Protein AF-A0A4Q1RHS0-F1 (afdb_monomer_lite)

pLDDT: mean 87.27, std 11.68, range [27.73, 97.75]

Radius of gyration: 32.07 Å; chains: 1; bounding box: 91×58×86 Å

Sequence (670 aa):
MTNSEYPENREWKQKAFGMPKLPSGDMGQDKVLYYILKMVKDGKSANIMLNIEGSNSTATLGRMCEWIRPIGLVNKEKQVWTLTELGEMVLERQDSCFSTAVFCSTIVFMGEILFYLQKPKNSQELLKIAEEYHLNWKTNSEIHNRIKWFRDVDMVRFEEYKLEYSLTQKGQEFLQQIEVTMPSETEEEPDETLLETQLPMSEWASALKPAPTEKKRMAIGYMPGKTADACITISAYLQLMNQAISIEEIREYSKINYQIAVSSSNMFLSFLEKIGFVDRISKNMYVTSELGNTWIEKQSPVDLIACLEARYLFVYELLAELRKEPKNAKTLSIIAKVSYGFDRESIDETRKRLILLSAAKLIYSVTNDKYGLTARGEKLLDTFGIVAKESVKSSEIKKEENAGDCYDDSCESLITELRLSSKDSYNPNRFEKAIKAAFDFIGYDATWLGGSGKTDVLIKARTAPKLSYAVAVDAKSTQSGNVTEDQIDFDTLKDHRKLHHADYSAIVGCSFRGERLLNRCKEHKVALIDVDTLEQLIRNQVGIPLTGEDYKKIFEQTGIVDISVLDEARNRTERYGLLVDAIVGCLVNESKDEVTEGILTSREIYRTVRDDERFSINPNLDEIEDILKFLASPLIGCVGKNKDGYYAIGSLNEVAKKFQFYAKSCKRTS

Foldseek 3Di:
DADPPADAADQQLLADAAQQPQFDAPLASLVSLLVLLVCLVVQHQQQQQDDGHRGPDRHGSVRSCVSCVQLPQWDADPNRIHGDPLVVVCNVVSDLLRVLSSNRRHYPCQLVLLVVQQPWDALVVSQVQVVLLVSPDPDSPRVCSSVRSCVRSQQWDADVVVNIIHGDPNVVVSSVNHDDDDSVSSDWPPLPCPPPPDQPEDPVLLVQAADPLVQAAAALFAAFDDLLCRLVSLLVLQVVQQDK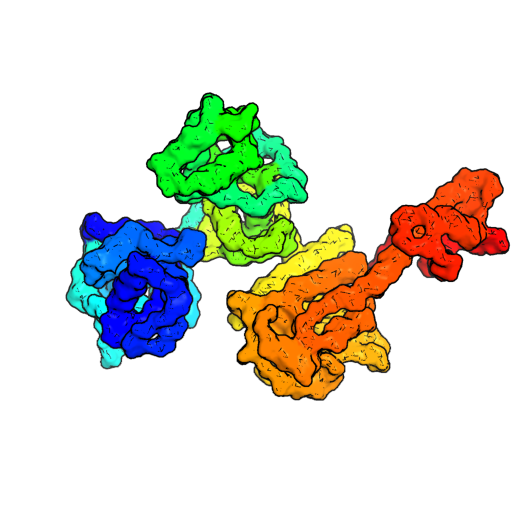DFLVVQQVVCCVPRVDDSVRSVRVVVSCVQLPQWDDPDPTIIHGDPVVVVCSVPSALVSVLSSNRRHHWDQLLVLQVLAVDWDFLQLSQLCCCLPIPDVDRDSPRSVSSVSSCVSNSQWIPPHSGIIHGHPSVVNVCVSVVPHHQDADDDDDDDDDDDPPSVLVSPLSNLLSQCQVQLQPQVCVLSNLVSVQVLLVLLPWNKDQDDDDLEQGIKTWFPDDPVLIFIEREHEHRHNVLEDEPVNDDLVSQLVNCVVVVGPFYEYEHQYYDDPVNQVVQVVSLYEYAHSVNSSVSSVVCVPQRDGPNLCVQQRNDTGYGDPCSSVVVRVVSVVLVVLLVLLLVVLVVLCPPPPCVSFDALVRSLVRQQPPPVDPHGDDSVSSVVSLCVCCDPLNNQWDADPRHIHGPDHPVSSVVSVVVVVVVVVVVD

Secondary structure (DSSP, 8-state):
---TTSPPPPPGGGSBSSPP-----TT-HHHHHHHHHHHHHTT--TTPBP--TT-----BHHHHHHHHTTTTSEEEETTEEEE-HHHHHHHHH--HHHHHHHHHHHBTTSHHHHHHTTS-B-HHHHHHHHHHTT---SSTHHHHHHHHHHHHTTSEEEETTTTEEEE-HHHHHHHTTS----GGGGS----TTTT--S----HHHHTPPPPPGGGSBS-----SS-GGGHHHHHHHHHHHTTS-EEHHHHHHHHHHHH---HHHHHHHHHHHHHHTSEEE-SSSEEEE-HHHHHHHHH--HHHHHHHHHTTBSSSHHHHHHHHHS-EEHHHHHHHHHHHS--SS--HHHHHHHHHHHHHTTSEEESSSSEEEE-HHHHHHHHHHT--PPP---S------S-TTHHHHHHHHHHHHHHHHHHT-TT-HHHHHHHHHHHHHHHT-EEEE--STTS-SEEEE-SS-TTT--EEEEEEE--TTS-B-GGG--HHHHHHHHHHTT-SEEEEEES-B--HHHHHHHHHHTEEEEEHHHHHHHHHHHHHS---HHHHHHHHT--EEPPGGGGHHHHHHHHHHHHHHHHHHHHHHHHTT-TTTTT-B-HHHHHHHHTT-TT-SSPPPHHHHHHHHHHHTSTTT--EEE-SS-EEESS-HHHHHHHHHHHHHHHGGG-

Structure (mmCIF, N/CA/C/O backbone):
data_AF-A0A4Q1RHS0-F1
#
_entry.id   AF-A0A4Q1RHS0-F1
#
loop_
_atom_site.group_PDB
_atom_site.id
_atom_site.type_symbol
_atom_site.label_atom_id
_atom_site.label_alt_id
_atom_site.label_comp_id
_atom_site.label_asym_id
_atom_site.label_entity_id
_atom_site.label_seq_id
_atom_site.pdbx_PDB_ins_code
_atom_site.Cartn_x
_atom_site.Cartn_y
_atom_site.Cartn_z
_atom_site.occupancy
_atom_site.B_iso_or_equiv
_atom_site.auth_seq_id
_atom_site.auth_comp_id
_atom_site.auth_asym_id
_atom_site.auth_atom_id
_atom_site.pdbx_PDB_model_num
ATOM 1 N N . MET A 1 1 ? 41.743 -3.187 -18.478 1.00 43.88 1 MET A N 1
ATOM 2 C CA . MET A 1 1 ? 41.941 -1.839 -17.901 1.00 43.88 1 MET A CA 1
ATOM 3 C C . MET A 1 1 ? 40.691 -1.066 -18.251 1.00 43.88 1 MET A C 1
ATOM 5 O O . MET A 1 1 ? 40.375 -1.003 -19.432 1.00 43.88 1 MET A O 1
ATOM 9 N N . THR A 1 2 ? 39.945 -0.579 -17.262 1.00 57.84 2 THR A N 1
ATOM 10 C CA . THR A 1 2 ? 38.754 0.237 -17.519 1.00 57.84 2 THR A CA 1
ATOM 11 C C . THR A 1 2 ? 39.177 1.565 -18.138 1.00 57.84 2 THR A C 1
ATOM 13 O O . THR A 1 2 ? 40.181 2.157 -17.737 1.00 57.84 2 THR A O 1
ATOM 16 N N . ASN A 1 3 ? 38.459 2.004 -19.170 1.00 71.88 3 ASN A N 1
ATOM 17 C CA . ASN A 1 3 ? 38.729 3.294 -19.792 1.00 71.88 3 ASN A CA 1
ATOM 18 C C . ASN A 1 3 ? 38.312 4.401 -18.808 1.00 71.88 3 ASN A C 1
ATOM 20 O O . ASN A 1 3 ? 37.148 4.461 -18.420 1.00 71.88 3 ASN A O 1
ATOM 24 N N . SER A 1 4 ? 39.244 5.271 -18.402 1.00 67.19 4 SER A N 1
ATOM 25 C CA . SER A 1 4 ? 38.992 6.347 -17.426 1.00 67.19 4 SER A CA 1
ATOM 26 C C . SER A 1 4 ? 37.954 7.374 -17.891 1.00 67.19 4 SER A C 1
ATOM 28 O O . SER A 1 4 ? 37.527 8.212 -17.105 1.00 67.19 4 SER A O 1
ATOM 30 N N . GLU A 1 5 ? 37.565 7.338 -19.167 1.00 80.06 5 GLU A N 1
ATOM 31 C CA . GLU A 1 5 ? 36.511 8.182 -19.726 1.00 80.06 5 GLU A CA 1
ATOM 32 C C . GLU A 1 5 ? 35.102 7.576 -19.630 1.00 80.06 5 GLU A C 1
ATOM 34 O O . GLU A 1 5 ? 34.133 8.260 -19.967 1.00 80.06 5 GLU A O 1
ATOM 39 N N . TYR A 1 6 ? 34.961 6.311 -19.221 1.00 89.69 6 TYR A N 1
ATOM 40 C CA . TYR A 1 6 ? 33.664 5.652 -19.052 1.00 89.69 6 TYR A CA 1
ATOM 41 C C . TYR A 1 6 ? 33.104 5.857 -17.640 1.00 89.69 6 TYR A C 1
ATOM 43 O O . TYR A 1 6 ? 33.869 6.001 -16.687 1.00 89.69 6 TYR A O 1
ATOM 51 N N . PRO A 1 7 ? 31.767 5.891 -17.489 1.00 86.25 7 PRO A N 1
ATOM 52 C CA . PRO A 1 7 ? 31.147 6.036 -16.179 1.00 86.25 7 PRO A CA 1
ATOM 53 C C . PRO A 1 7 ? 31.511 4.861 -15.270 1.00 86.25 7 PRO A C 1
ATOM 55 O O . PRO A 1 7 ? 31.536 3.711 -15.714 1.00 86.25 7 PRO A O 1
ATOM 58 N N . GLU A 1 8 ? 31.723 5.158 -13.989 1.00 84.94 8 GLU A N 1
ATOM 59 C CA . GLU A 1 8 ? 31.938 4.145 -12.958 1.00 84.94 8 GLU A CA 1
ATOM 60 C C . GLU A 1 8 ? 30.764 3.157 -12.930 1.00 84.94 8 GLU A C 1
ATOM 62 O O . GLU A 1 8 ? 29.591 3.537 -13.048 1.00 84.94 8 GLU A O 1
ATOM 67 N N . ASN A 1 9 ? 31.090 1.871 -12.821 1.00 83.50 9 ASN A N 1
ATOM 68 C CA . ASN A 1 9 ? 30.101 0.811 -12.792 1.00 83.50 9 ASN A CA 1
ATOM 69 C C . ASN A 1 9 ? 29.312 0.893 -11.484 1.00 83.50 9 ASN A C 1
ATOM 71 O O . ASN A 1 9 ? 29.892 0.862 -10.401 1.00 83.50 9 ASN A O 1
ATOM 75 N N . ARG A 1 10 ? 27.983 1.014 -11.558 1.00 83.88 10 ARG A N 1
ATOM 76 C CA . ARG A 1 10 ? 27.173 1.003 -10.336 1.00 83.88 10 ARG A CA 1
ATOM 77 C C . ARG A 1 10 ? 27.204 -0.390 -9.725 1.00 83.88 10 ARG A C 1
ATOM 79 O O . ARG A 1 10 ? 27.178 -1.385 -10.450 1.00 83.88 10 ARG A O 1
ATOM 86 N N . GLU A 1 11 ? 27.140 -0.448 -8.398 1.00 79.38 11 GLU A N 1
ATOM 87 C CA . GLU A 1 11 ? 26.884 -1.699 -7.685 1.00 79.38 11 GLU A CA 1
ATOM 88 C C . GLU A 1 11 ? 25.673 -2.416 -8.292 1.00 79.38 11 GLU A C 1
ATOM 90 O O . GLU A 1 11 ? 24.664 -1.778 -8.612 1.00 79.38 11 GLU A O 1
ATOM 95 N N . TRP A 1 12 ? 25.752 -3.744 -8.419 1.00 81.81 12 TRP A N 1
ATOM 96 C CA . TRP A 1 12 ? 24.727 -4.558 -9.081 1.00 81.81 12 TRP A CA 1
ATOM 97 C C . TRP A 1 12 ? 23.303 -4.246 -8.590 1.00 81.81 12 TRP A C 1
ATOM 99 O O . TRP A 1 12 ? 22.389 -4.054 -9.391 1.00 81.81 12 TRP A O 1
ATOM 109 N N . LYS A 1 13 ? 23.139 -4.071 -7.272 1.00 73.44 13 LYS A N 1
ATOM 110 C CA . LYS A 1 13 ? 21.866 -3.751 -6.598 1.00 73.44 13 LYS A CA 1
ATOM 111 C C . LYS A 1 13 ? 21.309 -2.357 -6.933 1.00 73.44 13 LYS A C 1
ATOM 113 O O . LYS A 1 13 ? 20.116 -2.113 -6.770 1.00 73.44 13 LYS A O 1
ATOM 118 N N . GLN A 1 14 ? 22.155 -1.431 -7.386 1.00 75.25 14 GLN A N 1
ATOM 119 C CA . GLN A 1 14 ? 21.783 -0.060 -7.757 1.00 75.25 14 GLN A CA 1
ATOM 120 C C . GLN A 1 14 ? 21.484 0.090 -9.259 1.00 75.25 14 GLN A C 1
ATOM 122 O O . GLN A 1 14 ? 21.037 1.156 -9.703 1.00 75.25 14 GLN A O 1
ATOM 127 N N . LYS A 1 15 ? 21.734 -0.954 -10.060 1.00 84.00 15 LYS A N 1
ATOM 128 C CA . LYS A 1 15 ? 21.453 -0.956 -11.497 1.00 84.00 15 LYS A CA 1
ATOM 129 C C . LYS A 1 15 ? 19.954 -1.101 -11.780 1.00 84.00 15 LYS A C 1
ATOM 131 O O . LYS A 1 15 ? 19.192 -1.739 -11.057 1.00 84.00 15 LYS A O 1
ATOM 136 N N . ALA A 1 16 ? 19.516 -0.499 -12.877 1.00 84.19 16 ALA A N 1
ATOM 137 C CA . ALA A 1 16 ? 18.171 -0.624 -13.403 1.00 84.19 16 ALA A CA 1
ATOM 138 C C . ALA A 1 16 ? 17.936 -2.027 -13.983 1.00 84.19 16 ALA A C 1
ATOM 140 O O . ALA A 1 16 ? 18.772 -2.583 -14.692 1.00 84.19 16 ALA A O 1
ATOM 141 N N . PHE A 1 17 ? 16.755 -2.584 -13.719 1.00 81.38 17 PHE A N 1
ATOM 142 C CA . PHE A 1 17 ? 16.398 -3.930 -14.170 1.00 81.38 17 PHE A CA 1
ATOM 143 C C . PHE A 1 17 ? 15.978 -3.987 -15.646 1.00 81.38 17 PHE A C 1
ATOM 145 O O . PHE A 1 17 ? 16.277 -4.940 -16.363 1.00 81.38 17 PHE A O 1
ATOM 152 N N . GLY A 1 18 ? 15.239 -2.971 -16.097 1.00 81.56 18 GLY A N 1
ATOM 153 C CA . GLY A 1 18 ? 14.642 -2.932 -17.428 1.00 81.56 18 GLY A CA 1
ATOM 154 C C . GLY A 1 18 ? 15.465 -2.105 -18.405 1.00 81.56 18 GLY A C 1
ATOM 155 O O . GLY A 1 18 ? 15.843 -0.974 -18.098 1.00 81.56 18 GLY A O 1
ATOM 156 N N . MET A 1 19 ? 15.665 -2.646 -19.604 1.00 87.38 19 MET A N 1
ATOM 157 C CA . MET A 1 19 ? 16.202 -1.890 -20.732 1.00 87.38 19 MET A CA 1
ATOM 158 C C . MET A 1 19 ? 15.196 -0.800 -21.158 1.00 87.38 19 MET A C 1
ATOM 160 O O . MET A 1 19 ? 13.999 -1.099 -21.278 1.00 87.38 19 MET A O 1
ATOM 164 N N . PRO A 1 20 ? 15.628 0.449 -21.417 1.00 88.69 20 PRO A N 1
ATOM 165 C CA . PRO A 1 20 ? 14.753 1.471 -21.976 1.00 88.69 20 PRO A CA 1
ATOM 166 C C . PRO A 1 20 ? 14.092 0.975 -23.266 1.00 88.69 20 PRO A C 1
ATOM 168 O O . PRO A 1 20 ? 14.758 0.451 -24.159 1.00 88.69 20 PRO A O 1
ATOM 171 N N . LYS A 1 21 ? 12.770 1.151 -23.386 1.00 86.44 21 LYS A N 1
ATOM 172 C CA . LYS A 1 21 ? 11.991 0.700 -24.554 1.00 86.44 21 LYS A CA 1
ATOM 173 C C . LYS A 1 21 ? 12.140 1.657 -25.736 1.00 86.44 21 LYS A C 1
ATOM 175 O O . LYS A 1 21 ? 11.151 2.139 -26.282 1.00 86.44 21 LYS A O 1
ATOM 180 N N . LEU A 1 22 ? 13.381 1.956 -26.109 1.00 86.50 22 LEU A N 1
ATOM 181 C CA . LEU A 1 22 ? 13.672 2.844 -27.221 1.00 86.50 22 LEU A CA 1
ATOM 182 C C . LEU A 1 22 ? 13.099 2.230 -28.503 1.00 86.50 22 LEU A C 1
ATOM 184 O O . LEU A 1 22 ? 13.442 1.090 -28.841 1.00 86.50 22 LEU A O 1
ATOM 188 N N . PRO A 1 23 ? 12.201 2.937 -29.203 1.00 82.56 23 PRO A N 1
ATOM 189 C CA . PRO A 1 23 ? 11.690 2.453 -30.468 1.00 82.56 23 PRO A CA 1
ATOM 190 C C . PRO A 1 23 ? 12.843 2.322 -31.451 1.00 82.56 23 PRO A C 1
ATOM 192 O O . PRO A 1 23 ? 13.687 3.208 -31.568 1.00 82.56 23 PRO A O 1
ATOM 195 N N . SER A 1 24 ? 12.862 1.211 -32.167 1.00 68.88 24 SER A N 1
ATOM 196 C CA . SER A 1 24 ? 13.809 1.034 -33.256 1.00 68.88 24 SER A CA 1
ATOM 197 C C . SER A 1 24 ? 13.148 1.566 -34.506 1.00 68.88 24 SER A C 1
ATOM 199 O O . SER A 1 24 ? 12.179 0.981 -34.984 1.00 68.88 24 SER A O 1
ATOM 201 N N . GLY A 1 25 ? 13.618 2.725 -34.944 1.00 70.56 25 GLY A N 1
ATOM 202 C CA . GLY A 1 25 ? 13.402 3.192 -36.303 1.00 70.56 25 GLY A CA 1
ATOM 203 C C . GLY A 1 25 ? 14.500 2.695 -37.234 1.00 70.56 25 GLY A C 1
ATOM 204 O O . GLY A 1 25 ? 15.400 1.966 -36.810 1.00 70.56 25 GLY A O 1
ATOM 205 N N . ASP A 1 26 ? 14.483 3.184 -38.468 1.00 76.44 26 ASP A N 1
ATOM 206 C CA . ASP A 1 26 ? 15.485 2.859 -39.493 1.00 76.44 26 ASP A CA 1
ATOM 207 C C . ASP A 1 26 ? 16.885 3.397 -39.141 1.00 76.44 26 ASP A C 1
ATOM 209 O O . ASP A 1 26 ? 17.903 2.934 -39.651 1.00 76.44 26 ASP A O 1
ATOM 213 N N . MET A 1 27 ? 16.952 4.376 -38.234 1.00 80.38 27 MET A N 1
ATOM 214 C CA . MET A 1 27 ? 18.186 5.065 -37.854 1.00 80.38 27 MET A CA 1
ATOM 215 C C . MET A 1 27 ? 19.011 4.378 -36.749 1.00 80.38 27 MET A C 1
ATOM 217 O O . MET A 1 27 ? 20.178 4.749 -36.598 1.00 80.38 27 MET A O 1
ATOM 221 N N . GLY A 1 28 ? 18.447 3.397 -36.028 1.00 85.50 28 GLY A N 1
ATOM 222 C CA . GLY A 1 28 ? 19.073 2.720 -34.876 1.00 85.50 28 GLY A CA 1
ATOM 223 C C . GLY A 1 28 ? 18.703 3.323 -33.510 1.00 85.50 28 GLY A C 1
ATOM 224 O O . GLY A 1 28 ? 18.386 4.513 -33.398 1.00 85.50 28 GLY A O 1
ATOM 225 N N . GLN A 1 29 ? 18.695 2.497 -32.456 1.00 89.56 29 GLN A N 1
ATOM 226 C CA . GLN A 1 29 ? 18.293 2.909 -31.098 1.00 89.56 29 GLN A CA 1
ATOM 227 C C . GLN A 1 29 ? 19.210 3.967 -30.457 1.00 89.56 29 GLN A C 1
ATOM 229 O O . GLN A 1 29 ? 18.734 4.792 -29.674 1.00 89.56 29 GLN A O 1
ATOM 234 N N . ASP A 1 30 ? 20.497 3.975 -30.788 1.00 89.75 30 ASP A N 1
ATOM 235 C CA . ASP A 1 30 ? 21.484 4.945 -30.301 1.00 89.75 30 ASP A CA 1
ATOM 236 C C . ASP A 1 30 ? 21.185 6.365 -30.805 1.00 89.75 30 ASP A C 1
ATOM 238 O O . ASP A 1 30 ? 21.123 7.317 -30.025 1.00 89.75 30 ASP A O 1
ATOM 242 N N . LYS A 1 31 ? 20.867 6.513 -32.094 1.00 90.88 31 LYS A N 1
ATOM 243 C CA . LYS A 1 31 ? 20.497 7.815 -32.666 1.00 90.88 31 LYS A CA 1
ATOM 244 C C . LYS A 1 31 ? 19.145 8.299 -32.156 1.00 90.88 31 LYS A C 1
ATOM 246 O O . LYS A 1 31 ? 18.958 9.500 -31.955 1.00 90.88 31 LYS A O 1
ATOM 251 N N . VAL A 1 32 ? 18.210 7.380 -31.906 1.00 91.38 32 VAL A N 1
ATOM 252 C CA . VAL A 1 32 ? 16.935 7.700 -31.247 1.00 91.38 32 VAL A CA 1
ATOM 253 C C . VAL A 1 32 ? 17.176 8.244 -29.838 1.00 91.38 32 VAL A C 1
ATOM 255 O O . VAL A 1 32 ? 16.546 9.232 -29.458 1.00 91.38 32 VAL A O 1
ATOM 258 N N . LEU A 1 33 ? 18.112 7.663 -29.079 1.00 94.25 33 LEU A N 1
ATOM 259 C CA . LEU A 1 33 ? 18.492 8.187 -27.768 1.00 94.25 33 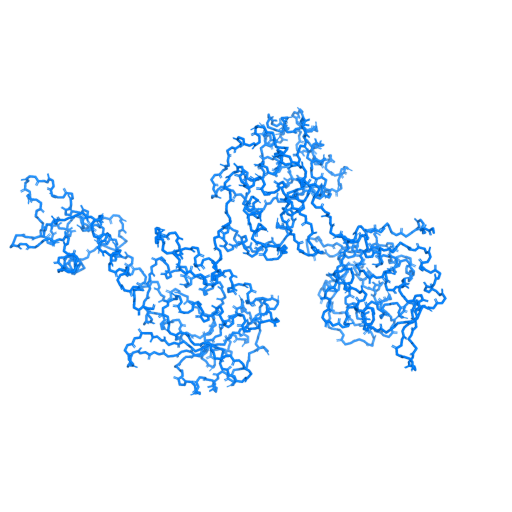LEU A CA 1
ATOM 260 C C . LEU A 1 33 ? 18.997 9.633 -27.873 1.00 94.25 33 LEU A C 1
ATOM 262 O O . LEU A 1 33 ? 18.505 10.498 -27.150 1.00 94.25 33 LEU A O 1
ATOM 266 N N . TYR A 1 34 ? 19.913 9.926 -28.801 1.00 94.44 34 TYR A N 1
ATOM 267 C CA . TYR A 1 34 ? 20.426 11.291 -28.992 1.00 94.44 34 TYR A CA 1
ATOM 268 C C . TYR A 1 34 ? 19.324 12.267 -29.407 1.00 94.44 34 TYR A C 1
ATOM 270 O O . TYR A 1 34 ? 19.273 13.395 -28.917 1.00 94.44 34 TYR A O 1
ATOM 278 N N . TYR A 1 35 ? 18.399 11.825 -30.260 1.00 92.25 35 TYR A N 1
ATOM 279 C CA . TYR A 1 35 ? 17.247 12.627 -30.656 1.00 92.25 35 TYR A CA 1
ATOM 280 C C . TYR A 1 35 ? 16.354 12.984 -29.459 1.00 92.25 35 TYR A C 1
ATOM 282 O O . TYR A 1 35 ? 15.995 14.150 -29.291 1.00 92.25 35 TYR A O 1
ATOM 290 N N . ILE A 1 36 ? 16.063 12.017 -28.581 1.00 93.12 36 ILE A N 1
ATOM 291 C CA . ILE A 1 36 ? 15.299 12.250 -27.346 1.00 93.12 36 ILE A CA 1
ATOM 292 C C . ILE A 1 36 ? 16.019 13.269 -26.455 1.00 93.12 36 ILE A C 1
ATOM 294 O O . ILE A 1 36 ? 15.405 14.250 -26.034 1.00 93.12 36 ILE A O 1
ATOM 298 N N . LEU A 1 37 ? 17.318 13.078 -26.200 1.00 96.12 37 LEU A N 1
ATOM 299 C CA . LEU A 1 37 ? 18.102 13.984 -25.353 1.00 96.12 37 LEU A CA 1
ATOM 300 C C . LEU A 1 37 ? 18.140 15.404 -25.931 1.00 96.12 37 LEU A C 1
ATOM 302 O O . LEU A 1 37 ? 17.990 16.376 -25.191 1.00 96.12 37 LEU A O 1
ATOM 306 N N . LYS A 1 38 ? 18.255 15.537 -27.257 1.00 95.44 38 LYS A N 1
ATOM 307 C CA . LYS A 1 38 ? 18.191 16.831 -27.942 1.00 95.44 38 LYS A CA 1
ATOM 308 C C . LYS A 1 38 ? 16.840 17.515 -27.743 1.00 95.44 38 LYS A C 1
ATOM 310 O O . LYS A 1 38 ? 16.806 18.692 -27.411 1.00 95.44 38 LYS A O 1
ATOM 315 N N . MET A 1 39 ? 15.729 16.789 -27.878 1.00 93.69 39 MET A N 1
ATOM 316 C CA . MET A 1 39 ? 14.397 17.358 -27.640 1.00 93.69 39 MET A CA 1
ATOM 317 C C . MET A 1 39 ? 14.214 17.846 -26.198 1.00 93.69 39 MET A C 1
ATOM 319 O O . MET A 1 39 ? 13.549 18.859 -25.979 1.00 93.69 39 MET A O 1
ATOM 323 N N . VAL A 1 40 ? 14.809 17.151 -25.223 1.00 95.00 40 VAL A N 1
ATOM 324 C CA . VAL A 1 40 ? 14.821 17.598 -23.823 1.00 95.00 40 VAL A CA 1
ATOM 325 C C . VAL A 1 40 ? 15.666 18.864 -23.665 1.00 95.00 40 VAL A C 1
ATOM 327 O O . VAL A 1 40 ? 15.184 19.826 -23.070 1.00 95.00 40 VAL A O 1
ATOM 330 N N . LYS A 1 41 ? 16.876 18.910 -24.245 1.00 94.31 41 LYS A N 1
ATOM 331 C CA . LYS A 1 41 ? 17.749 20.104 -24.237 1.00 94.31 41 LYS A CA 1
ATOM 332 C C . LYS A 1 41 ? 17.067 21.320 -24.870 1.00 94.31 41 LYS A C 1
ATOM 334 O O . LYS A 1 41 ? 17.168 22.424 -24.347 1.00 94.31 41 LYS A O 1
ATOM 339 N N . ASP A 1 42 ? 16.302 21.099 -25.937 1.00 93.00 42 ASP A N 1
ATOM 340 C CA . ASP A 1 42 ? 15.531 22.127 -26.645 1.00 93.00 42 ASP A CA 1
ATOM 341 C C . ASP A 1 42 ? 14.239 22.547 -25.906 1.00 93.00 42 ASP A C 1
ATOM 343 O O . ASP A 1 42 ? 13.451 23.336 -26.435 1.00 93.00 42 ASP A O 1
ATOM 347 N N . GLY A 1 43 ? 13.966 22.000 -24.714 1.00 89.56 43 GLY A N 1
ATOM 348 C CA . GLY A 1 43 ? 12.803 22.355 -23.895 1.00 89.56 43 GLY A CA 1
ATOM 349 C C . GLY A 1 43 ? 11.458 21.964 -24.516 1.00 89.56 43 GLY A C 1
ATOM 350 O O . GLY A 1 43 ? 10.447 22.635 -24.293 1.00 89.56 43 GLY A O 1
ATOM 351 N N . LYS A 1 44 ? 11.420 20.908 -25.339 1.00 91.56 44 LYS A N 1
ATOM 352 C CA . LYS A 1 44 ? 10.188 20.460 -26.005 1.00 91.56 44 LYS A CA 1
ATOM 353 C C . LYS A 1 44 ? 9.168 19.922 -24.994 1.00 91.56 44 LYS A C 1
ATOM 355 O O . LYS A 1 44 ? 9.508 19.338 -23.968 1.00 91.56 44 LYS A O 1
ATOM 360 N N . SER A 1 45 ? 7.882 20.100 -25.307 1.00 88.88 45 SER A N 1
ATOM 361 C CA . SER A 1 45 ? 6.783 19.651 -24.444 1.00 88.88 45 SER A CA 1
ATOM 362 C C . SER A 1 45 ? 6.769 18.129 -24.274 1.00 88.88 45 SER A C 1
ATOM 364 O O . SER A 1 45 ? 6.852 17.378 -25.246 1.00 88.88 45 SER A O 1
ATOM 366 N N . ALA A 1 46 ? 6.563 17.678 -23.034 1.00 88.69 46 ALA A N 1
ATOM 367 C CA . ALA A 1 46 ? 6.487 16.263 -22.674 1.00 88.69 46 ALA A CA 1
ATOM 368 C C . ALA A 1 46 ? 5.343 15.503 -23.379 1.00 88.69 46 ALA A C 1
ATOM 370 O O . ALA A 1 46 ? 5.393 14.279 -23.472 1.00 88.69 46 ALA A O 1
ATOM 371 N N . ASN A 1 47 ? 4.324 16.206 -23.883 1.00 89.31 47 ASN A N 1
ATOM 372 C CA . ASN A 1 47 ? 3.170 15.598 -24.555 1.00 89.31 47 ASN A CA 1
ATOM 373 C C . ASN A 1 47 ? 3.378 15.387 -26.061 1.00 89.31 47 ASN A C 1
ATOM 375 O O . ASN A 1 47 ? 2.511 14.812 -26.715 1.00 89.31 47 ASN A O 1
ATOM 379 N N . ILE A 1 48 ? 4.498 15.846 -26.626 1.00 90.12 48 ILE A N 1
ATOM 380 C CA . ILE A 1 48 ? 4.785 15.670 -28.053 1.00 90.12 48 ILE A CA 1
ATOM 381 C C . ILE A 1 48 ? 5.002 14.185 -28.340 1.00 90.12 48 ILE A C 1
ATOM 383 O O . ILE A 1 48 ? 5.816 13.541 -27.681 1.00 90.12 48 ILE A O 1
ATOM 387 N N . MET A 1 49 ? 4.285 13.652 -29.328 1.00 87.38 49 MET A N 1
ATOM 388 C CA . MET A 1 49 ? 4.555 12.329 -29.890 1.00 87.38 49 MET A CA 1
ATOM 389 C C . MET A 1 49 ? 5.776 12.408 -30.806 1.00 87.38 49 MET A C 1
ATOM 391 O O . MET A 1 49 ? 5.853 13.296 -31.657 1.00 87.38 49 MET A O 1
ATOM 395 N N . LEU A 1 50 ? 6.735 11.500 -30.622 1.00 81.62 50 LEU A N 1
ATOM 396 C CA . LEU A 1 50 ? 7.923 11.445 -31.469 1.00 81.62 50 LEU A CA 1
ATOM 397 C C . LEU A 1 50 ? 7.594 10.667 -32.741 1.00 81.62 50 LEU A C 1
ATOM 399 O O . LEU A 1 50 ? 7.229 9.497 -32.668 1.00 81.62 50 LEU A O 1
ATOM 403 N N . ASN A 1 51 ? 7.767 11.304 -33.898 1.00 81.62 51 ASN A N 1
ATOM 404 C CA . ASN A 1 51 ? 7.726 10.607 -35.176 1.00 81.62 51 ASN A CA 1
ATOM 405 C C . ASN A 1 51 ? 9.125 10.063 -35.483 1.00 81.62 51 ASN A C 1
ATOM 407 O O . ASN A 1 51 ? 10.026 10.833 -35.810 1.00 81.62 51 ASN A O 1
ATOM 411 N N . ILE A 1 52 ? 9.309 8.755 -35.319 1.00 82.81 52 ILE A N 1
ATOM 412 C CA . ILE A 1 52 ? 10.573 8.069 -35.591 1.00 82.81 52 ILE A CA 1
ATOM 413 C C . ILE A 1 52 ? 10.360 7.217 -36.834 1.00 82.81 52 ILE A C 1
ATOM 415 O O . ILE A 1 52 ? 9.549 6.294 -36.827 1.00 82.81 52 ILE A O 1
ATOM 419 N N . GLU A 1 53 ? 11.082 7.549 -37.899 1.00 77.06 53 GLU A N 1
ATOM 420 C CA . GLU A 1 53 ? 10.992 6.864 -39.187 1.00 77.06 53 GLU A CA 1
ATOM 421 C C . GLU A 1 53 ? 11.275 5.362 -39.028 1.00 77.06 53 GLU A C 1
ATOM 423 O O . GLU A 1 53 ? 12.207 4.976 -38.322 1.00 77.06 53 GLU A O 1
ATOM 428 N N . GLY A 1 54 ? 10.420 4.514 -39.605 1.00 77.50 54 GLY A N 1
ATOM 429 C CA . GLY A 1 54 ? 10.485 3.054 -39.446 1.00 77.50 54 GLY A CA 1
ATOM 430 C C . GLY A 1 54 ? 9.863 2.502 -38.152 1.00 77.50 54 GLY A C 1
ATOM 431 O O . GLY A 1 54 ? 9.874 1.292 -37.934 1.00 77.50 54 GLY A O 1
ATOM 432 N N . SER A 1 55 ? 9.284 3.349 -37.290 1.00 81.94 55 SER A N 1
ATOM 433 C CA . SER A 1 55 ? 8.666 2.935 -36.023 1.00 81.94 55 SER A CA 1
ATOM 434 C C . SER A 1 55 ? 7.192 3.332 -35.921 1.00 81.94 55 SER A C 1
ATOM 436 O O . SER A 1 55 ? 6.824 4.486 -36.108 1.00 81.94 55 SER A O 1
ATOM 438 N N . ASN A 1 56 ? 6.348 2.388 -35.492 1.00 80.88 56 ASN A N 1
ATOM 439 C CA . ASN A 1 56 ? 4.929 2.628 -35.181 1.00 80.88 56 ASN A CA 1
ATOM 440 C C . ASN A 1 56 ? 4.703 3.092 -33.728 1.00 80.88 56 ASN A C 1
ATOM 442 O O . ASN A 1 56 ? 3.612 2.935 -33.176 1.00 80.88 56 ASN A O 1
ATOM 446 N N . SER A 1 57 ? 5.744 3.586 -33.053 1.00 82.06 57 SER A N 1
ATOM 447 C CA . SER A 1 57 ? 5.631 4.013 -31.659 1.00 82.06 57 SER A CA 1
ATOM 448 C C . SER A 1 57 ? 4.768 5.265 -31.529 1.00 82.06 57 SER A C 1
ATOM 450 O O . SER A 1 57 ? 5.009 6.273 -32.182 1.00 82.06 57 SER A O 1
ATOM 452 N N . THR A 1 58 ? 3.795 5.219 -30.623 1.00 83.94 58 THR A N 1
ATOM 453 C CA . THR A 1 58 ? 2.929 6.354 -30.264 1.00 83.94 58 THR A CA 1
ATOM 454 C C . THR A 1 58 ? 3.352 7.020 -28.950 1.00 83.94 58 THR A C 1
ATOM 456 O O . THR A 1 58 ? 2.611 7.818 -28.373 1.00 83.94 58 THR A O 1
ATOM 459 N N . ALA A 1 59 ? 4.534 6.675 -28.431 1.00 86.81 59 ALA A N 1
ATOM 460 C CA . ALA A 1 59 ? 5.002 7.167 -27.144 1.00 86.81 59 ALA A CA 1
ATOM 461 C C . ALA A 1 59 ? 5.401 8.653 -27.206 1.00 86.81 59 ALA A C 1
ATOM 463 O O . ALA A 1 59 ? 6.050 9.124 -28.142 1.00 86.81 59 ALA A O 1
ATOM 464 N N . THR A 1 60 ? 5.009 9.396 -26.170 1.00 92.19 60 THR A N 1
ATOM 465 C CA . THR A 1 60 ? 5.335 10.818 -26.027 1.00 92.19 60 THR A CA 1
ATOM 466 C C . THR A 1 60 ? 6.757 11.025 -25.511 1.00 92.19 60 THR A C 1
ATOM 468 O O . THR A 1 60 ? 7.339 10.129 -24.897 1.00 92.19 60 THR A O 1
ATOM 471 N N . LEU A 1 61 ? 7.299 12.235 -25.673 1.00 92.00 61 LEU A N 1
ATOM 472 C CA . LEU A 1 61 ? 8.602 12.623 -25.126 1.00 92.00 61 LEU A CA 1
ATOM 473 C C . LEU A 1 61 ? 8.683 12.356 -23.622 1.00 92.00 61 LEU A C 1
ATOM 475 O O . LEU A 1 61 ? 9.650 11.775 -23.146 1.00 92.00 61 LEU A O 1
ATOM 479 N N . GLY A 1 62 ? 7.633 12.700 -22.874 1.00 90.69 62 GLY A N 1
ATOM 480 C CA . GLY A 1 62 ? 7.561 12.439 -21.442 1.00 90.69 62 GLY A CA 1
ATOM 481 C C . GLY A 1 62 ? 7.637 10.950 -21.117 1.00 90.69 62 GLY A C 1
ATOM 482 O O . GLY A 1 62 ? 8.337 10.571 -20.181 1.00 90.69 62 GLY A O 1
ATOM 483 N N . ARG A 1 63 ? 6.981 10.099 -21.917 1.00 91.38 63 ARG A N 1
ATOM 484 C CA . ARG A 1 63 ? 7.039 8.644 -21.746 1.00 91.38 63 ARG A CA 1
ATOM 485 C C . ARG A 1 63 ? 8.425 8.079 -22.061 1.00 91.38 63 ARG A C 1
ATOM 487 O O . ARG A 1 63 ? 8.886 7.192 -21.350 1.00 91.38 63 ARG A O 1
ATOM 494 N N . MET A 1 64 ? 9.104 8.615 -23.074 1.00 90.88 64 MET A N 1
ATOM 495 C CA . MET A 1 64 ? 10.494 8.260 -23.380 1.00 90.88 64 MET A CA 1
ATOM 496 C C . MET A 1 64 ? 11.431 8.663 -22.237 1.00 90.88 64 MET A C 1
ATOM 498 O O . MET A 1 64 ? 12.240 7.850 -21.793 1.00 90.88 64 MET A O 1
ATOM 502 N N . CYS A 1 65 ? 11.275 9.878 -21.703 1.00 91.00 65 CYS A N 1
ATOM 503 C CA . CYS A 1 65 ? 12.039 10.359 -20.553 1.00 91.00 65 CYS A CA 1
ATOM 504 C C . CYS A 1 65 ? 11.840 9.479 -19.312 1.00 91.00 65 CYS A C 1
ATOM 506 O O . CYS A 1 65 ? 12.794 9.220 -18.586 1.00 91.00 65 CYS A O 1
ATOM 508 N N . GLU A 1 66 ? 10.633 8.953 -19.081 1.00 89.81 66 GLU A N 1
ATOM 509 C CA . GLU A 1 66 ? 10.390 7.977 -18.010 1.00 89.81 66 GLU A CA 1
ATOM 510 C C . GLU A 1 66 ? 11.209 6.691 -18.179 1.00 89.81 66 GLU A C 1
ATOM 512 O O . GLU A 1 66 ? 11.640 6.122 -17.177 1.00 89.81 66 GLU A O 1
ATOM 517 N N . TRP A 1 67 ? 11.452 6.241 -19.414 1.00 89.94 67 TRP A N 1
ATOM 518 C CA . TRP A 1 67 ? 12.260 5.048 -19.689 1.00 89.94 67 TRP A CA 1
ATOM 519 C C . TRP A 1 67 ? 13.760 5.280 -19.525 1.00 89.94 67 TRP A C 1
ATOM 521 O O . TRP A 1 67 ? 14.452 4.367 -19.086 1.00 89.94 67 TRP A O 1
ATOM 531 N N . ILE A 1 68 ? 14.261 6.478 -19.842 1.00 92.19 68 ILE A N 1
ATOM 532 C CA . ILE A 1 68 ? 15.694 6.813 -19.730 1.00 92.19 68 ILE A CA 1
ATOM 533 C C . ILE A 1 68 ? 16.065 7.505 -18.406 1.00 92.19 68 ILE A C 1
ATOM 535 O O . ILE A 1 68 ? 17.236 7.737 -18.120 1.00 92.19 68 ILE A O 1
ATOM 539 N N . ARG A 1 69 ? 15.093 7.823 -17.547 1.00 90.50 69 ARG A N 1
ATOM 540 C CA . ARG A 1 69 ? 15.364 8.364 -16.207 1.00 90.50 69 ARG A CA 1
ATOM 541 C C . ARG A 1 69 ? 16.131 7.387 -15.297 1.00 90.50 69 ARG A C 1
ATOM 543 O O . ARG A 1 69 ? 17.065 7.843 -14.644 1.00 90.50 69 ARG A O 1
ATOM 550 N N . PRO A 1 70 ? 15.809 6.077 -15.224 1.00 84.94 70 PRO A N 1
ATOM 551 C CA . PRO A 1 70 ? 16.506 5.142 -14.330 1.00 84.94 70 PRO A CA 1
ATOM 552 C C . PRO A 1 70 ? 18.009 5.000 -14.617 1.00 84.94 70 PRO A C 1
ATOM 554 O O . PRO A 1 70 ? 18.802 4.807 -13.697 1.00 84.94 70 PRO A O 1
ATOM 557 N N . ILE A 1 71 ? 18.405 5.166 -15.881 1.00 87.44 71 ILE A N 1
ATOM 558 C CA . ILE A 1 71 ? 19.813 5.156 -16.307 1.00 87.44 71 ILE A CA 1
ATOM 559 C C . ILE A 1 71 ? 20.532 6.486 -16.018 1.00 87.44 71 ILE A C 1
ATOM 561 O O . ILE A 1 71 ? 21.733 6.602 -16.216 1.00 87.44 71 ILE A O 1
ATOM 565 N N . GLY A 1 72 ? 19.827 7.486 -15.476 1.00 88.19 72 GLY A N 1
ATOM 566 C CA . GLY A 1 72 ? 20.416 8.729 -14.980 1.00 88.19 72 GLY A CA 1
ATOM 567 C C . GLY A 1 72 ? 20.725 9.773 -16.049 1.00 88.19 72 GLY A C 1
ATOM 568 O O . GLY A 1 72 ? 21.539 10.647 -15.781 1.00 88.19 72 GLY A O 1
ATOM 569 N N . LEU A 1 73 ? 20.101 9.709 -17.232 1.00 92.19 73 LEU A N 1
ATOM 570 C CA . LEU A 1 73 ? 20.320 10.687 -18.313 1.00 92.19 73 LEU A CA 1
ATOM 571 C C . LEU A 1 73 ? 19.434 11.937 -18.211 1.00 92.19 73 LEU A C 1
ATOM 573 O O . LEU A 1 73 ? 19.754 12.978 -18.779 1.00 92.19 73 LEU A O 1
ATOM 577 N N . VAL A 1 74 ? 18.297 11.837 -17.521 1.00 93.75 74 VAL A N 1
ATOM 578 C CA . VAL A 1 74 ? 17.325 12.931 -17.388 1.00 93.75 74 VAL A CA 1
ATOM 579 C C . VAL A 1 74 ? 16.767 13.006 -15.973 1.00 93.75 74 VAL A C 1
ATOM 581 O O . VAL A 1 74 ? 16.605 11.984 -15.305 1.00 93.75 74 VAL A O 1
ATOM 584 N N . ASN A 1 75 ? 16.401 14.211 -15.548 1.00 89.56 75 ASN A N 1
ATOM 585 C CA . ASN A 1 75 ? 15.702 14.492 -14.300 1.00 89.56 75 ASN A CA 1
ATOM 586 C C . ASN A 1 75 ? 14.322 15.101 -14.569 1.00 89.56 75 ASN A C 1
ATOM 588 O O . ASN A 1 75 ? 14.051 15.632 -15.645 1.00 89.56 75 ASN A O 1
ATOM 592 N N . LYS A 1 76 ? 13.426 14.997 -13.579 1.00 87.94 76 LYS A N 1
ATOM 593 C CA . LYS A 1 76 ? 12.086 15.593 -13.632 1.00 87.94 76 LYS A CA 1
ATOM 594 C C . LYS A 1 76 ? 11.887 16.528 -12.450 1.00 87.94 76 LYS A C 1
ATOM 596 O O . LYS A 1 76 ? 11.721 16.061 -11.324 1.00 87.94 76 LYS A O 1
ATOM 601 N N . GLU A 1 77 ? 11.813 17.825 -12.717 1.00 80.50 77 GLU A N 1
ATOM 602 C CA . GLU A 1 77 ? 11.536 18.857 -11.719 1.00 80.50 77 GLU A CA 1
ATOM 603 C C . GLU A 1 77 ? 10.243 19.590 -12.066 1.00 80.50 77 GLU A C 1
ATOM 605 O O . GLU A 1 77 ? 10.087 20.098 -13.170 1.00 80.50 77 GLU A O 1
ATOM 610 N N . LYS A 1 78 ? 9.281 19.643 -11.135 1.00 73.38 78 LYS A N 1
ATOM 611 C CA . LYS A 1 78 ? 8.017 20.397 -11.299 1.00 73.38 78 LYS A CA 1
ATOM 612 C C . LYS A 1 78 ? 7.310 20.163 -12.655 1.00 73.38 78 LYS A C 1
ATOM 614 O O . LYS A 1 78 ? 6.774 21.094 -13.242 1.00 73.38 78 LYS A O 1
ATOM 619 N N . GLN A 1 79 ? 7.282 18.908 -13.122 1.00 73.81 79 GLN A N 1
ATOM 620 C CA . GLN A 1 79 ? 6.729 18.461 -14.420 1.00 73.81 79 GLN A CA 1
ATOM 621 C C . GLN A 1 79 ? 7.537 18.823 -15.678 1.00 73.81 79 GLN A C 1
ATOM 623 O O . GLN A 1 79 ? 7.112 18.481 -16.780 1.00 73.81 79 GLN A O 1
ATOM 628 N N . VAL A 1 80 ? 8.718 19.418 -15.532 1.00 83.38 80 VAL A N 1
ATOM 629 C CA . VAL A 1 80 ? 9.651 19.697 -16.627 1.00 83.38 80 VAL A CA 1
ATOM 630 C C . VAL A 1 80 ? 10.767 18.655 -16.620 1.00 83.38 80 VAL A C 1
ATOM 632 O O . VAL A 1 80 ? 11.252 18.259 -15.559 1.00 83.38 80 VAL A O 1
ATOM 635 N N . TRP A 1 81 ? 11.142 18.184 -17.806 1.00 91.00 81 TRP A N 1
ATOM 636 C CA . TRP A 1 81 ? 12.270 17.275 -17.995 1.00 91.00 81 TRP A CA 1
ATOM 637 C C . TRP A 1 81 ? 13.529 18.072 -18.322 1.00 91.00 81 TRP A C 1
ATOM 639 O O . TRP A 1 81 ? 13.481 18.960 -19.170 1.00 91.00 81 TRP A O 1
ATOM 649 N N . THR A 1 82 ? 14.639 17.738 -17.672 1.00 93.25 82 THR A N 1
ATOM 650 C CA . THR A 1 82 ? 15.959 18.341 -17.902 1.00 93.25 82 THR A CA 1
ATOM 651 C C . THR A 1 82 ? 17.013 17.253 -18.077 1.00 93.25 82 THR A C 1
ATOM 653 O O . THR A 1 82 ? 16.831 16.127 -17.604 1.00 93.25 82 THR A O 1
ATOM 656 N N . LEU A 1 83 ? 18.102 17.563 -18.784 1.00 94.88 83 LEU A N 1
ATOM 657 C CA . LEU A 1 83 ? 19.252 16.663 -18.872 1.00 94.88 83 LEU A CA 1
ATOM 658 C C . LEU A 1 83 ? 20.022 16.657 -17.547 1.00 94.88 83 LEU A C 1
ATOM 660 O O . LEU A 1 83 ? 20.072 17.662 -16.840 1.00 94.88 83 LEU A O 1
ATOM 664 N N . THR A 1 84 ? 20.600 15.510 -17.204 1.00 93.50 84 THR A N 1
ATOM 665 C CA . THR A 1 84 ? 21.675 15.436 -16.205 1.00 93.50 84 THR A CA 1
ATOM 666 C C . THR A 1 84 ? 23.015 15.739 -16.873 1.00 93.50 84 THR A C 1
ATOM 668 O O . THR A 1 84 ? 23.106 15.697 -18.098 1.00 93.50 84 THR A O 1
ATOM 671 N N . GLU A 1 85 ? 24.073 15.951 -16.089 1.00 91.50 85 GLU A N 1
ATOM 672 C CA . GLU A 1 85 ? 25.443 16.074 -16.614 1.00 91.50 85 GLU A CA 1
ATOM 673 C C . GLU A 1 85 ? 25.815 14.880 -17.516 1.00 91.50 85 GLU A C 1
ATOM 675 O O . GLU A 1 85 ? 26.280 15.054 -18.640 1.00 91.50 85 GLU A O 1
ATOM 680 N N . LEU A 1 86 ? 25.487 13.655 -17.086 1.00 91.62 86 LEU A N 1
ATOM 681 C CA . LEU A 1 86 ? 25.695 12.451 -17.894 1.00 91.62 86 LEU A CA 1
ATOM 682 C C . LEU A 1 86 ? 24.873 12.471 -19.196 1.00 91.62 86 LEU A C 1
ATOM 684 O O . LEU A 1 86 ? 25.361 12.059 -20.246 1.00 91.62 86 LEU A O 1
ATOM 688 N N . GLY A 1 87 ? 23.630 12.959 -19.141 1.00 94.44 87 GLY A N 1
ATOM 689 C CA . GLY A 1 87 ? 22.776 13.150 -20.315 1.00 94.44 87 GLY A CA 1
ATOM 690 C C . GLY A 1 87 ? 23.343 14.151 -21.319 1.00 94.44 87 GLY A C 1
ATOM 691 O O . GLY A 1 87 ? 23.286 13.904 -22.525 1.00 94.44 87 GLY A O 1
ATOM 692 N N . GLU A 1 88 ? 23.920 15.251 -20.835 1.00 95.00 88 GLU A N 1
ATOM 693 C CA . GLU A 1 88 ? 24.606 16.237 -21.672 1.00 95.00 88 GLU A CA 1
ATOM 694 C C . GLU A 1 88 ? 25.836 15.628 -22.346 1.00 95.00 88 GLU A C 1
ATOM 696 O O . GLU A 1 88 ? 25.955 15.713 -23.568 1.00 95.00 88 GLU A O 1
ATOM 701 N N . MET A 1 89 ? 26.676 14.908 -21.595 1.00 93.81 89 MET A N 1
ATOM 702 C CA . MET A 1 89 ? 27.851 14.226 -22.148 1.00 93.81 89 MET A CA 1
ATOM 703 C C . MET A 1 89 ? 27.486 13.219 -23.245 1.00 93.81 89 MET A C 1
ATOM 705 O O . MET A 1 89 ? 28.147 13.173 -24.284 1.00 93.81 89 MET A O 1
ATOM 709 N N . VAL A 1 90 ? 26.431 12.416 -23.048 1.00 95.56 90 VAL A N 1
ATOM 710 C CA . VAL A 1 90 ? 25.961 11.459 -24.067 1.00 95.56 90 VAL A CA 1
ATOM 711 C C . VAL A 1 90 ? 25.522 12.186 -25.340 1.00 95.56 90 VAL A C 1
ATOM 713 O O . VAL A 1 90 ? 25.869 11.755 -26.442 1.00 95.56 90 VAL A O 1
ATOM 716 N N . LEU A 1 91 ? 24.782 13.289 -25.202 1.00 96.00 91 LEU A N 1
ATOM 717 C CA . LEU A 1 91 ? 24.289 14.072 -26.335 1.00 96.00 91 LEU A CA 1
ATOM 718 C C . LEU A 1 91 ? 25.405 14.811 -27.087 1.00 96.00 91 LEU A C 1
ATOM 720 O O . LEU A 1 91 ? 25.305 14.985 -28.301 1.00 96.00 91 LEU A O 1
ATOM 724 N N . GLU A 1 92 ? 26.433 15.275 -26.382 1.00 94.25 92 GLU A N 1
ATOM 725 C CA . GLU A 1 92 ? 27.559 16.002 -26.972 1.00 94.25 92 GLU A CA 1
ATOM 726 C C . GLU A 1 92 ? 28.532 15.072 -27.688 1.00 94.25 92 GLU A C 1
ATOM 728 O O . GLU A 1 92 ? 28.953 15.375 -28.803 1.00 94.25 92 GLU A O 1
ATOM 733 N N . ARG A 1 93 ? 28.849 13.919 -27.087 1.00 93.06 93 ARG A N 1
ATOM 734 C CA . ARG A 1 93 ? 29.765 12.941 -27.688 1.00 93.06 93 ARG A CA 1
ATOM 735 C C . ARG A 1 93 ? 29.145 12.220 -28.882 1.00 93.06 93 ARG A C 1
ATOM 737 O O . ARG A 1 93 ? 29.851 11.955 -29.847 1.00 93.06 93 ARG A O 1
ATOM 744 N N . GLN A 1 94 ? 27.856 11.871 -28.795 1.00 92.81 94 GLN A N 1
ATOM 745 C CA . GLN A 1 94 ? 27.156 11.010 -29.766 1.00 92.81 94 GLN A CA 1
ATOM 746 C C . GLN A 1 94 ? 27.957 9.755 -30.146 1.00 92.81 94 GLN A C 1
ATOM 748 O O . GLN A 1 94 ? 27.960 9.313 -31.293 1.00 92.81 94 GLN A O 1
ATOM 753 N N . ASP A 1 95 ? 28.659 9.195 -29.161 1.00 93.50 95 ASP A N 1
ATOM 754 C CA . ASP A 1 95 ? 29.470 8.001 -29.327 1.00 93.50 95 ASP A CA 1
ATOM 755 C C . ASP A 1 95 ? 28.701 6.763 -28.845 1.00 93.50 95 ASP A C 1
ATOM 757 O O . ASP A 1 95 ? 28.299 6.637 -27.678 1.00 93.50 95 ASP A O 1
ATOM 761 N N . SER A 1 96 ? 28.515 5.821 -29.768 1.00 93.62 96 SER A N 1
ATOM 762 C CA . SER A 1 96 ? 27.891 4.523 -29.513 1.00 93.62 96 SER A CA 1
ATOM 763 C C . SER A 1 96 ? 28.617 3.710 -28.430 1.00 93.62 96 SER A C 1
ATOM 765 O O . SER A 1 96 ? 27.958 3.027 -27.645 1.00 93.62 96 SER A O 1
ATOM 767 N N . CYS A 1 97 ? 29.948 3.807 -28.322 1.00 94.62 97 CYS A N 1
ATOM 768 C CA . CYS A 1 97 ? 30.711 3.114 -27.284 1.00 94.62 97 CYS A CA 1
ATOM 769 C C . CYS A 1 97 ? 30.462 3.750 -25.914 1.00 94.62 97 CYS A C 1
ATOM 771 O O . CYS A 1 97 ? 30.088 3.045 -24.979 1.00 94.62 97 CYS A O 1
ATOM 773 N N . PHE A 1 98 ? 30.558 5.078 -25.803 1.00 95.00 98 PHE A N 1
ATOM 774 C CA . PHE A 1 98 ? 30.244 5.792 -24.562 1.00 95.00 98 PHE A CA 1
ATOM 775 C C . PHE A 1 98 ? 28.802 5.556 -24.081 1.00 95.00 98 PHE A C 1
ATOM 777 O O . PHE A 1 98 ? 28.574 5.220 -22.922 1.00 95.00 98 PHE A O 1
ATOM 784 N N . SER A 1 99 ? 27.812 5.672 -24.970 1.00 94.94 99 SER A N 1
ATOM 785 C CA . SER A 1 99 ? 26.405 5.413 -24.618 1.00 94.94 99 SER A CA 1
ATOM 786 C C . SER A 1 99 ? 26.149 3.953 -24.224 1.00 94.94 99 SER A C 1
ATOM 788 O O . SER A 1 99 ? 25.397 3.696 -23.284 1.00 94.94 99 SER A O 1
ATOM 790 N N . THR A 1 100 ? 26.834 2.996 -24.856 1.00 96.19 100 THR A N 1
ATOM 791 C CA . THR A 1 100 ? 26.787 1.590 -24.431 1.00 96.19 100 THR A CA 1
ATOM 792 C C . THR A 1 100 ? 27.459 1.387 -23.072 1.00 96.19 100 THR A C 1
ATOM 794 O O . THR A 1 100 ? 26.929 0.645 -22.249 1.00 96.19 100 THR A O 1
ATOM 797 N N . ALA A 1 101 ? 28.563 2.081 -22.779 1.00 95.50 101 ALA A N 1
ATOM 798 C CA . ALA A 1 101 ? 29.213 2.031 -21.468 1.00 95.50 101 ALA A CA 1
ATOM 799 C C . ALA A 1 101 ? 28.289 2.549 -20.357 1.00 95.50 101 ALA A C 1
ATOM 801 O O . ALA A 1 101 ? 28.198 1.923 -19.304 1.00 95.50 101 ALA A O 1
ATOM 802 N N . VAL A 1 102 ? 27.525 3.618 -20.620 1.00 94.69 102 VAL A N 1
ATOM 803 C CA . VAL A 1 102 ? 26.467 4.088 -19.709 1.00 94.69 102 VAL A CA 1
ATOM 804 C C . VAL A 1 102 ? 25.425 3.000 -19.456 1.00 94.69 102 VAL A C 1
ATOM 806 O O . VAL A 1 102 ? 24.981 2.817 -18.326 1.00 94.69 102 VAL A O 1
ATOM 809 N N . PHE A 1 103 ? 25.019 2.253 -20.481 1.00 95.06 103 PHE A N 1
ATOM 810 C CA . PHE A 1 103 ? 24.037 1.185 -20.298 1.00 95.06 103 PHE A CA 1
ATOM 811 C C . PHE A 1 103 ? 24.630 0.022 -19.496 1.00 95.06 103 PHE A C 1
ATOM 813 O O . PHE A 1 103 ? 23.982 -0.459 -18.572 1.00 95.06 103 PHE A O 1
ATOM 820 N N . CYS A 1 104 ? 25.873 -0.382 -19.769 1.00 94.75 104 CYS A N 1
ATOM 821 C CA . CYS A 1 104 ? 26.567 -1.418 -18.999 1.00 94.75 104 CYS A CA 1
ATOM 822 C C . CYS A 1 104 ? 26.755 -1.036 -17.521 1.00 94.75 104 CYS A C 1
ATOM 824 O O . CYS A 1 104 ? 26.581 -1.885 -16.642 1.00 94.75 104 CYS A O 1
ATOM 826 N N . SER A 1 105 ? 27.051 0.235 -17.231 1.00 91.62 105 SER A N 1
ATOM 827 C CA . SER A 1 105 ? 27.251 0.709 -15.859 1.00 91.62 105 SER A CA 1
ATOM 828 C C . SER A 1 105 ? 25.951 0.892 -15.077 1.00 91.62 105 SER A C 1
ATOM 830 O O . SER A 1 105 ? 25.972 0.908 -13.847 1.00 91.62 105 SER A O 1
ATOM 832 N N . THR A 1 106 ? 24.809 1.018 -15.761 1.00 90.44 106 THR A N 1
ATOM 833 C CA . THR A 1 106 ? 23.529 1.367 -15.126 1.00 90.44 106 THR A CA 1
ATOM 834 C C . THR A 1 106 ? 22.429 0.327 -15.269 1.00 90.44 106 THR A C 1
ATOM 836 O O . THR A 1 106 ? 21.438 0.453 -14.557 1.00 90.44 106 THR A O 1
ATOM 839 N N . ILE A 1 107 ? 22.564 -0.687 -16.126 1.00 92.56 107 ILE A N 1
ATOM 840 C CA . ILE A 1 107 ? 21.544 -1.719 -16.369 1.00 92.56 107 ILE A CA 1
ATOM 841 C C . ILE A 1 107 ? 22.110 -3.097 -16.024 1.00 92.56 107 ILE A C 1
ATOM 843 O O . ILE A 1 107 ? 23.229 -3.430 -16.413 1.00 92.56 107 ILE A O 1
ATOM 847 N N . VAL A 1 108 ? 21.326 -3.916 -15.317 1.00 91.44 108 VAL A N 1
ATOM 848 C CA . VAL A 1 108 ? 21.709 -5.303 -15.012 1.00 91.44 108 VAL A CA 1
ATOM 849 C C . VAL A 1 108 ? 21.780 -6.146 -16.283 1.00 91.44 108 VAL A C 1
ATOM 851 O O . VAL A 1 108 ? 20.912 -6.056 -17.169 1.00 91.44 108 VAL A O 1
ATOM 854 N N . PHE A 1 109 ? 22.780 -7.022 -16.317 1.00 94.19 109 PHE A N 1
ATOM 855 C CA . PHE A 1 109 ? 22.949 -8.048 -17.340 1.00 94.19 109 PHE A CA 1
ATOM 856 C C . PHE A 1 109 ? 23.031 -7.464 -18.754 1.00 94.19 109 PHE A C 1
ATOM 858 O O . PHE A 1 109 ? 22.337 -7.898 -19.673 1.00 94.19 109 PHE A O 1
ATOM 865 N N . MET A 1 110 ? 23.835 -6.410 -18.903 1.00 94.94 110 MET A N 1
ATOM 866 C CA . MET A 1 110 ? 24.070 -5.714 -20.169 1.00 94.94 110 MET A CA 1
ATOM 867 C C . MET A 1 110 ? 25.492 -6.010 -20.654 1.00 94.94 110 MET A C 1
ATOM 869 O O . MET A 1 110 ? 25.656 -6.694 -21.664 1.00 94.94 110 MET A O 1
ATOM 873 N N . GLY A 1 111 ? 26.517 -5.603 -19.896 1.00 94.94 111 GLY A N 1
ATOM 874 C CA . GLY A 1 111 ? 27.912 -5.971 -20.182 1.00 94.94 111 GLY A CA 1
ATOM 875 C C . GLY A 1 111 ? 28.138 -7.484 -20.110 1.00 94.94 111 GLY A C 1
ATOM 876 O O . GLY A 1 111 ? 28.893 -8.051 -20.897 1.00 94.94 111 GLY A O 1
ATOM 877 N N . GLU A 1 112 ? 27.384 -8.153 -19.242 1.00 96.12 112 GLU A N 1
ATOM 878 C CA . GLU A 1 112 ? 27.398 -9.601 -19.044 1.00 96.12 112 GLU A CA 1
ATOM 879 C C . GLU A 1 112 ? 26.981 -10.344 -20.322 1.00 96.12 112 GLU A C 1
ATOM 881 O O . GLU A 1 112 ? 27.596 -11.346 -20.680 1.00 96.12 112 GLU A O 1
ATOM 886 N N . ILE A 1 113 ? 26.012 -9.822 -21.089 1.00 96.81 113 ILE A N 1
ATOM 887 C CA . ILE A 1 113 ? 25.650 -10.412 -22.388 1.00 96.81 113 ILE A CA 1
ATOM 888 C C . ILE A 1 113 ? 26.859 -10.410 -23.325 1.00 96.81 113 ILE A C 1
ATOM 890 O O . ILE A 1 113 ? 27.156 -11.438 -23.932 1.00 96.81 113 ILE A O 1
ATOM 894 N N . LEU A 1 114 ? 27.587 -9.292 -23.426 1.00 96.81 114 LEU A N 1
ATOM 895 C CA . LEU A 1 114 ? 28.790 -9.230 -24.260 1.00 96.81 114 LEU A CA 1
ATOM 896 C C . LEU A 1 114 ? 29.852 -10.224 -23.778 1.00 96.81 114 LEU A C 1
ATOM 898 O O . LEU A 1 114 ? 30.439 -10.933 -24.595 1.00 96.81 114 LEU A O 1
ATOM 902 N N . PHE A 1 115 ? 30.049 -10.335 -22.463 1.00 96.69 115 PHE A N 1
ATOM 903 C CA . PHE A 1 115 ? 30.983 -11.288 -21.871 1.00 96.69 115 PHE A CA 1
ATOM 904 C C . PHE A 1 115 ? 30.679 -12.737 -22.265 1.00 96.69 115 PHE A C 1
ATOM 906 O O . PHE A 1 115 ? 31.578 -13.453 -22.715 1.00 96.69 115 PHE A O 1
ATOM 913 N N . TYR A 1 116 ? 29.421 -13.168 -22.158 1.00 96.75 116 TYR A N 1
ATOM 914 C CA . TYR A 1 116 ? 29.034 -14.536 -22.512 1.00 96.75 116 TYR A CA 1
ATOM 915 C C . TYR A 1 116 ? 28.999 -14.787 -24.026 1.00 96.75 116 TYR A C 1
ATOM 917 O O . TYR A 1 116 ? 29.163 -15.937 -24.441 1.00 96.75 116 TYR A O 1
ATOM 925 N N . LEU A 1 117 ? 28.864 -13.737 -24.844 1.00 96.88 117 LEU A N 1
ATOM 926 C CA . LEU A 1 117 ? 28.924 -13.796 -26.311 1.00 96.88 117 LEU A CA 1
ATOM 927 C C . LEU A 1 117 ? 30.345 -13.872 -26.891 1.00 96.88 117 LEU A C 1
ATOM 929 O O . LEU A 1 117 ? 30.504 -13.980 -28.111 1.00 96.88 117 LEU A O 1
ATOM 933 N N . GLN A 1 118 ? 31.385 -13.898 -26.047 1.00 92.88 118 GLN A N 1
ATOM 934 C CA . GLN A 1 118 ? 32.732 -14.313 -26.468 1.00 92.88 118 GLN A CA 1
ATOM 935 C C . GLN A 1 118 ? 32.733 -15.716 -27.095 1.00 92.88 118 GLN A C 1
ATOM 937 O O . GLN A 1 118 ? 33.592 -16.035 -27.917 1.00 92.88 118 GLN A O 1
ATOM 942 N N . LYS A 1 119 ? 31.751 -16.548 -26.729 1.00 93.94 119 LYS A N 1
ATOM 943 C CA . LYS A 1 119 ? 31.386 -17.770 -27.446 1.00 93.94 119 LYS A CA 1
ATOM 944 C C . LYS A 1 119 ? 29.983 -17.586 -28.031 1.00 93.94 119 LYS A C 1
ATOM 946 O O . LYS A 1 119 ? 29.134 -17.060 -27.314 1.00 93.94 119 LYS A O 1
ATOM 951 N N . PRO A 1 120 ? 29.715 -18.021 -29.275 1.00 95.06 120 PRO A N 1
ATOM 952 C CA . PRO A 1 120 ? 28.380 -17.921 -29.850 1.00 95.06 120 PRO A CA 1
ATOM 953 C C . PRO A 1 120 ? 27.303 -18.561 -28.963 1.00 95.06 120 PRO A C 1
ATOM 955 O O . PRO A 1 120 ? 27.542 -19.626 -28.387 1.00 95.06 120 PRO A O 1
ATOM 958 N N . LYS A 1 121 ? 26.156 -17.884 -28.817 1.00 96.56 121 LYS A N 1
ATOM 959 C CA . LYS A 1 121 ? 25.004 -18.338 -28.012 1.00 96.56 121 LYS A CA 1
ATOM 960 C C . LYS A 1 121 ? 23.682 -17.904 -28.614 1.00 96.56 121 LYS A C 1
ATOM 962 O O . LYS A 1 121 ? 23.587 -16.822 -29.193 1.00 96.56 121 LYS A O 1
ATOM 967 N N . ASN A 1 122 ? 22.639 -18.695 -28.407 1.00 94.94 122 ASN A N 1
ATOM 968 C CA . ASN A 1 122 ? 21.269 -18.288 -28.715 1.00 94.94 122 ASN A CA 1
ATOM 969 C C . ASN A 1 122 ? 20.605 -17.543 -27.533 1.00 94.94 122 ASN A C 1
ATOM 971 O O . ASN A 1 122 ? 21.152 -17.443 -26.431 1.00 94.94 122 ASN A O 1
ATOM 975 N N . SER A 1 123 ? 19.403 -17.000 -27.754 1.00 92.25 123 SER A N 1
ATOM 976 C CA . SER A 1 123 ? 18.692 -16.222 -26.729 1.00 92.25 123 SER A CA 1
ATOM 977 C C . SER A 1 123 ? 18.206 -17.050 -25.534 1.00 92.25 123 SER A C 1
ATOM 979 O O . SER A 1 123 ? 18.143 -16.506 -24.435 1.00 92.25 123 SER A O 1
ATOM 981 N N . GLN A 1 124 ? 17.918 -18.347 -25.707 1.00 91.06 124 GLN A N 1
ATOM 982 C CA . GLN A 1 124 ? 17.519 -19.234 -24.605 1.00 91.06 124 GLN A CA 1
ATOM 983 C C . GLN A 1 124 ? 18.696 -19.541 -23.674 1.00 91.06 124 GLN A C 1
ATOM 985 O O . GLN A 1 124 ? 18.527 -19.576 -22.459 1.00 91.06 124 GLN A O 1
ATOM 990 N N . GLU A 1 125 ? 19.896 -19.729 -24.224 1.00 94.44 125 GLU A N 1
ATOM 991 C CA . GLU A 1 125 ? 21.107 -19.918 -23.421 1.00 94.44 125 GLU A CA 1
ATOM 992 C C . GLU A 1 125 ? 21.430 -18.674 -22.594 1.00 94.44 125 GLU A C 1
ATOM 994 O O . GLU A 1 125 ? 21.727 -18.789 -21.410 1.00 94.44 125 GLU A O 1
ATOM 999 N N . LEU A 1 126 ? 21.328 -17.483 -23.193 1.00 95.31 126 LEU A N 1
ATOM 1000 C CA . LEU A 1 126 ? 21.522 -16.223 -22.470 1.00 95.31 126 LEU A CA 1
ATOM 1001 C C . LEU A 1 126 ? 20.448 -15.999 -21.399 1.00 95.31 126 LEU A C 1
ATOM 1003 O O . LEU A 1 126 ? 20.766 -15.488 -20.329 1.00 95.31 126 LEU A O 1
ATOM 1007 N N . LEU A 1 127 ? 19.199 -16.400 -21.662 1.00 92.94 127 LEU A N 1
ATOM 1008 C CA . LEU A 1 127 ? 18.129 -16.361 -20.667 1.00 92.94 127 LEU A CA 1
ATOM 1009 C C . LEU A 1 127 ? 18.446 -17.269 -19.474 1.00 92.94 127 LEU A C 1
ATOM 1011 O O . LEU A 1 127 ? 18.309 -16.837 -18.337 1.00 92.94 127 LEU A O 1
ATOM 1015 N N . LYS A 1 128 ? 18.920 -18.493 -19.730 1.00 92.06 128 LYS A N 1
ATOM 1016 C CA . LYS A 1 128 ? 19.316 -19.436 -18.679 1.00 92.06 128 LYS A CA 1
ATOM 1017 C C . LYS A 1 128 ? 20.493 -18.916 -17.853 1.00 92.06 128 LYS A C 1
ATOM 1019 O O . LYS A 1 128 ? 20.486 -19.039 -16.639 1.00 92.06 128 LYS A O 1
ATOM 1024 N N . ILE A 1 129 ? 21.480 -18.290 -18.495 1.00 93.38 129 ILE A N 1
ATOM 1025 C CA . ILE A 1 129 ? 22.591 -17.647 -17.780 1.00 93.38 129 ILE A CA 1
ATOM 1026 C C . ILE A 1 129 ? 22.073 -16.498 -16.904 1.00 93.38 129 ILE A C 1
ATOM 1028 O O . ILE A 1 129 ? 22.545 -16.324 -15.789 1.00 93.38 129 ILE A O 1
ATOM 1032 N N . ALA A 1 130 ? 21.068 -15.740 -17.354 1.00 91.25 130 ALA A N 1
ATOM 1033 C CA . ALA A 1 130 ? 20.465 -14.684 -16.540 1.00 91.25 130 ALA A CA 1
ATOM 1034 C C . ALA A 1 130 ? 19.834 -15.224 -15.235 1.00 91.25 130 ALA A C 1
ATOM 1036 O O . ALA A 1 130 ? 19.813 -14.512 -14.230 1.00 91.25 130 ALA A O 1
ATOM 1037 N N . GLU A 1 131 ? 19.373 -16.481 -15.209 1.00 87.38 131 GLU A N 1
ATOM 1038 C CA . GLU A 1 131 ? 18.872 -17.132 -13.987 1.00 87.38 131 GLU A CA 1
ATOM 1039 C C . GLU A 1 131 ? 19.971 -17.278 -12.922 1.00 87.38 131 GLU A C 1
ATOM 1041 O O . GLU A 1 131 ? 19.681 -17.129 -11.736 1.00 87.38 131 GLU A O 1
ATOM 1046 N N . GLU A 1 132 ? 21.231 -17.476 -13.332 1.00 88.25 132 GLU A N 1
ATOM 1047 C CA . GLU A 1 132 ? 22.394 -17.520 -12.426 1.00 88.25 132 GLU A CA 1
ATOM 1048 C C . GLU A 1 132 ? 22.625 -16.170 -11.724 1.00 88.25 132 GLU A C 1
ATOM 1050 O O . GLU A 1 132 ? 23.153 -16.132 -10.622 1.00 88.25 132 GLU A O 1
ATOM 1055 N N . TYR A 1 133 ? 22.160 -15.069 -12.324 1.00 86.50 133 TYR A N 1
ATOM 1056 C CA . TYR A 1 133 ? 22.167 -13.714 -11.754 1.00 86.50 133 TYR A CA 1
ATOM 1057 C C . TYR A 1 133 ? 20.874 -13.375 -10.984 1.00 86.50 133 TYR A C 1
ATOM 1059 O O . TYR A 1 133 ? 20.573 -12.204 -10.719 1.00 86.50 133 TYR A O 1
ATOM 1067 N N . HIS A 1 134 ? 20.053 -14.386 -10.683 1.00 81.69 134 HIS A N 1
ATOM 1068 C CA . HIS A 1 134 ? 18.727 -14.256 -10.073 1.00 81.69 134 HIS A CA 1
ATOM 1069 C C . HIS A 1 134 ? 17.735 -13.414 -10.901 1.00 81.69 134 HIS A C 1
ATOM 1071 O O . HIS A 1 134 ? 16.777 -12.838 -10.370 1.00 81.69 134 HIS A O 1
ATOM 1077 N N . LEU A 1 135 ? 17.927 -13.343 -12.224 1.00 84.00 135 LEU A N 1
ATOM 1078 C CA . LEU A 1 135 ? 17.037 -12.641 -13.148 1.00 84.00 135 LEU A CA 1
ATOM 1079 C C . LEU A 1 135 ? 16.001 -13.618 -13.714 1.00 84.00 135 LEU A C 1
ATOM 1081 O O . LEU A 1 135 ? 16.160 -14.185 -14.791 1.00 84.00 135 LEU A O 1
ATOM 1085 N N . ASN A 1 136 ? 14.897 -13.791 -12.983 1.00 78.94 136 ASN A N 1
ATOM 1086 C CA . ASN A 1 136 ? 13.817 -14.732 -13.316 1.00 78.94 136 ASN A CA 1
ATOM 1087 C C . ASN A 1 136 ? 12.899 -14.234 -14.456 1.00 78.94 136 ASN A C 1
ATOM 1089 O O . ASN A 1 136 ? 11.683 -14.068 -14.288 1.00 78.94 136 ASN A O 1
ATOM 1093 N N . TRP A 1 137 ? 13.464 -13.932 -15.624 1.00 84.75 137 TRP A N 1
ATOM 1094 C CA . TRP A 1 137 ? 12.703 -13.482 -16.788 1.00 84.75 137 TRP A CA 1
ATOM 1095 C C . TRP A 1 137 ? 11.931 -14.640 -17.431 1.00 84.75 137 TRP A C 1
ATOM 1097 O O . TRP A 1 137 ? 12.500 -15.622 -17.885 1.00 84.75 137 TRP A O 1
ATOM 1107 N N . LYS A 1 138 ? 10.604 -14.501 -17.539 1.00 77.06 138 LYS A N 1
ATOM 1108 C CA . LYS A 1 138 ? 9.737 -15.543 -18.124 1.00 77.06 138 LYS A CA 1
ATOM 1109 C C . LYS A 1 138 ? 9.797 -15.627 -19.654 1.00 77.06 138 LYS A C 1
ATOM 1111 O O . LYS A 1 138 ? 9.278 -16.574 -20.233 1.00 77.06 138 LYS A O 1
ATOM 1116 N N . THR A 1 139 ? 10.331 -14.602 -20.320 1.00 85.25 139 THR A N 1
ATOM 1117 C CA . THR A 1 139 ? 10.356 -14.508 -21.788 1.00 85.25 139 THR A CA 1
ATOM 1118 C C . THR A 1 139 ? 11.697 -13.974 -22.273 1.00 85.25 139 THR A C 1
ATOM 1120 O O . THR A 1 139 ? 12.355 -13.207 -21.571 1.00 85.25 139 THR A O 1
ATOM 1123 N N . ASN A 1 140 ? 12.040 -14.270 -23.528 1.00 86.62 140 ASN A N 1
ATOM 1124 C CA . ASN A 1 140 ? 13.243 -13.746 -24.180 1.00 86.62 140 ASN A CA 1
ATOM 1125 C C . ASN A 1 140 ? 13.191 -12.235 -24.477 1.00 86.62 140 ASN A C 1
ATOM 1127 O O . ASN A 1 140 ? 14.145 -11.700 -25.035 1.00 86.62 140 ASN A O 1
ATOM 1131 N N . SER A 1 141 ? 12.106 -11.524 -24.139 1.00 87.88 141 SER A N 1
ATOM 1132 C CA . SER A 1 141 ? 11.962 -10.102 -24.480 1.00 87.88 141 SER A CA 1
ATOM 1133 C C . SER A 1 141 ? 13.084 -9.240 -23.896 1.00 87.88 141 SER A C 1
ATOM 1135 O O . SER A 1 141 ? 13.553 -8.327 -24.571 1.00 87.88 141 SER A O 1
ATOM 1137 N N . GLU A 1 142 ? 13.519 -9.517 -22.666 1.00 90.06 142 GLU A N 1
ATOM 1138 C CA . GLU A 1 142 ? 14.578 -8.747 -22.000 1.00 90.06 142 GLU A CA 1
ATOM 1139 C C . GLU A 1 142 ? 15.950 -8.972 -22.644 1.00 90.06 142 GLU A C 1
ATOM 1141 O O . GLU A 1 142 ? 16.713 -8.018 -22.812 1.00 90.06 142 GLU A O 1
ATOM 1146 N N . ILE A 1 143 ? 16.223 -10.204 -23.083 1.00 94.00 143 ILE A N 1
ATOM 1147 C CA . ILE A 1 143 ? 17.424 -10.564 -23.844 1.00 94.00 143 ILE A CA 1
ATOM 1148 C C . ILE A 1 143 ? 17.392 -9.908 -25.226 1.00 94.00 143 ILE A C 1
ATOM 1150 O O . ILE A 1 143 ? 18.345 -9.240 -25.622 1.00 94.00 143 ILE A O 1
ATOM 1154 N N . HIS A 1 144 ? 16.278 -10.034 -25.951 1.00 91.12 144 HIS A N 1
ATOM 1155 C CA . HIS A 1 144 ? 16.140 -9.484 -27.298 1.00 91.12 144 HIS A CA 1
ATOM 1156 C C . HIS A 1 144 ? 16.290 -7.961 -27.323 1.00 91.12 144 HIS A C 1
ATOM 1158 O O . HIS A 1 144 ? 16.951 -7.444 -28.217 1.00 91.12 144 HIS A O 1
ATOM 1164 N N . ASN A 1 145 ? 15.733 -7.241 -26.344 1.00 90.44 145 ASN A N 1
ATOM 1165 C CA . ASN A 1 145 ? 15.861 -5.783 -26.271 1.00 90.44 145 ASN A CA 1
ATOM 1166 C C . ASN A 1 145 ? 17.320 -5.335 -26.090 1.00 90.44 145 ASN A C 1
ATOM 1168 O O . ASN A 1 145 ? 17.746 -4.378 -26.732 1.00 90.44 145 ASN A O 1
ATOM 1172 N N . ARG A 1 146 ? 18.094 -6.042 -25.257 1.00 94.19 146 ARG A N 1
ATOM 1173 C CA . ARG A 1 146 ? 19.519 -5.752 -25.026 1.00 94.19 146 ARG A CA 1
ATOM 1174 C C . ARG A 1 146 ? 20.376 -6.108 -26.239 1.00 94.19 146 ARG A C 1
ATOM 1176 O O . ARG A 1 146 ? 21.181 -5.299 -26.687 1.00 94.19 146 ARG A O 1
ATOM 1183 N N . ILE A 1 147 ? 20.151 -7.285 -26.826 1.00 93.81 147 ILE A N 1
ATOM 1184 C CA . ILE A 1 147 ? 20.834 -7.708 -28.058 1.00 93.81 147 ILE A CA 1
ATOM 1185 C C . ILE A 1 147 ? 20.543 -6.743 -29.202 1.00 93.81 147 ILE A C 1
ATOM 1187 O O . ILE A 1 147 ? 21.440 -6.438 -29.980 1.00 93.81 147 ILE A O 1
ATOM 1191 N N . LYS A 1 148 ? 19.307 -6.249 -29.311 1.00 91.94 148 LYS A N 1
ATOM 1192 C CA . LYS A 1 148 ? 18.931 -5.295 -30.351 1.00 91.94 148 LYS A CA 1
ATOM 1193 C C . LYS A 1 148 ? 19.774 -4.027 -30.288 1.00 91.94 148 LYS A C 1
ATOM 1195 O O . LYS A 1 148 ? 20.319 -3.645 -31.315 1.00 91.94 148 LYS A O 1
ATOM 1200 N N . TRP A 1 149 ? 19.965 -3.461 -29.096 1.00 94.69 149 TRP A N 1
ATOM 1201 C CA . TRP A 1 149 ? 20.878 -2.333 -28.905 1.00 94.69 149 TRP A CA 1
ATOM 1202 C C . TRP A 1 149 ? 22.280 -2.659 -29.422 1.00 94.69 149 TRP A C 1
ATOM 1204 O O . TRP A 1 149 ? 22.807 -1.938 -30.263 1.00 94.69 149 TRP A O 1
ATOM 1214 N N . PHE A 1 150 ? 22.856 -3.785 -28.987 1.00 95.88 150 PHE A N 1
ATOM 1215 C CA . PHE A 1 150 ? 24.200 -4.191 -29.410 1.00 95.88 150 PHE A CA 1
ATOM 1216 C C . PHE A 1 150 ? 24.331 -4.434 -30.914 1.00 95.88 150 PHE A C 1
ATOM 1218 O O . PHE A 1 150 ? 25.409 -4.228 -31.468 1.00 95.88 150 PHE A O 1
ATOM 1225 N N . ARG A 1 151 ? 23.258 -4.871 -31.576 1.00 93.50 151 ARG A N 1
ATOM 1226 C CA . ARG A 1 151 ? 23.219 -5.018 -33.032 1.00 93.50 151 ARG A CA 1
ATOM 1227 C C . ARG A 1 151 ? 23.175 -3.667 -33.736 1.00 93.50 151 ARG A C 1
ATOM 1229 O O . ARG A 1 151 ? 23.919 -3.480 -34.691 1.00 93.50 151 ARG A O 1
ATOM 1236 N N . ASP A 1 152 ? 22.357 -2.735 -33.253 1.00 92.12 152 ASP A N 1
ATOM 1237 C CA . ASP A 1 152 ? 22.248 -1.390 -33.832 1.00 92.12 152 ASP A CA 1
ATOM 1238 C C . ASP A 1 152 ? 23.582 -0.626 -33.736 1.00 92.12 152 ASP A C 1
ATOM 1240 O O . ASP A 1 152 ? 23.926 0.123 -34.647 1.00 92.12 152 ASP A O 1
ATOM 1244 N N . VAL A 1 153 ? 24.373 -0.867 -32.680 1.00 93.94 153 VAL A N 1
ATOM 1245 C CA . VAL A 1 153 ? 25.716 -0.277 -32.514 1.00 93.94 153 VAL A CA 1
ATOM 1246 C C . VAL A 1 153 ? 26.864 -1.139 -33.061 1.00 93.94 153 VAL A C 1
ATOM 1248 O O . VAL A 1 153 ? 28.031 -0.824 -32.811 1.00 93.94 153 VAL A O 1
ATOM 1251 N N . ASP A 1 154 ? 26.562 -2.208 -33.804 1.00 94.75 154 ASP A N 1
ATOM 1252 C CA . ASP A 1 154 ? 27.528 -3.113 -34.452 1.00 94.75 154 ASP A CA 1
ATOM 1253 C C . ASP A 1 154 ? 28.533 -3.791 -33.492 1.00 94.75 154 ASP A C 1
ATOM 1255 O O . ASP A 1 154 ? 29.686 -4.052 -33.827 1.00 94.75 154 ASP A O 1
ATOM 1259 N N . MET A 1 155 ? 28.116 -4.080 -32.258 1.00 97.25 155 MET A N 1
ATOM 1260 C CA . MET A 1 155 ? 28.912 -4.833 -31.272 1.00 97.25 155 MET A CA 1
ATOM 1261 C C . MET A 1 155 ? 28.592 -6.333 -31.272 1.00 97.25 155 MET A C 1
ATOM 1263 O O . MET A 1 155 ? 29.424 -7.156 -30.886 1.00 97.25 155 MET A O 1
ATOM 1267 N N . VAL A 1 156 ? 27.392 -6.701 -31.719 1.00 97.25 156 VAL A N 1
ATOM 1268 C CA . VAL A 1 156 ? 26.926 -8.089 -31.813 1.00 97.25 156 VAL A CA 1
ATOM 1269 C C . VAL A 1 156 ? 26.359 -8.330 -33.205 1.00 97.25 156 VAL A C 1
ATOM 1271 O O . VAL A 1 156 ? 25.578 -7.530 -33.712 1.00 97.25 156 VAL A O 1
ATOM 1274 N N . ARG A 1 157 ? 26.698 -9.473 -33.803 1.00 95.00 157 ARG A N 1
ATOM 1275 C CA . ARG A 1 157 ? 26.099 -9.957 -35.053 1.00 95.00 157 ARG A CA 1
ATOM 1276 C C . ARG A 1 157 ? 25.230 -11.184 -34.796 1.00 95.00 157 ARG A C 1
ATOM 1278 O O . ARG A 1 157 ? 25.453 -11.914 -33.832 1.00 95.00 157 ARG A O 1
ATOM 1285 N N . PHE A 1 158 ? 24.252 -11.408 -35.668 1.00 95.19 158 PHE A N 1
ATOM 1286 C CA . PHE A 1 158 ? 23.405 -12.600 -35.653 1.00 95.19 158 PHE A CA 1
ATOM 1287 C C . PHE A 1 158 ? 23.794 -13.525 -36.808 1.00 95.19 158 PHE A C 1
ATOM 1289 O O . PHE A 1 158 ? 23.821 -13.102 -37.962 1.00 95.19 158 PHE A O 1
ATOM 1296 N N . GLU A 1 159 ? 24.108 -14.775 -36.493 1.00 89.94 159 GLU A N 1
ATOM 1297 C CA . GLU A 1 159 ? 24.453 -15.823 -37.447 1.00 89.94 159 GLU A CA 1
ATOM 1298 C C . GLU A 1 159 ? 23.190 -16.625 -37.803 1.00 89.94 159 GLU A C 1
ATOM 1300 O O . GLU A 1 159 ? 22.856 -17.609 -37.143 1.00 89.94 159 GLU A O 1
ATOM 1305 N N . GLU A 1 160 ? 22.480 -16.208 -38.860 1.00 82.38 160 GLU A N 1
ATOM 1306 C CA . GLU A 1 160 ? 21.154 -16.743 -39.235 1.00 82.38 160 GLU A CA 1
ATOM 1307 C C . GLU A 1 160 ? 21.114 -18.271 -39.393 1.00 82.38 160 GLU A C 1
ATOM 1309 O O . GLU A 1 160 ? 20.140 -18.906 -39.000 1.00 82.38 160 GLU A O 1
ATOM 1314 N N . TYR A 1 161 ? 22.183 -18.877 -39.917 1.00 81.62 161 TYR A N 1
ATOM 1315 C CA . TYR A 1 161 ? 22.260 -20.325 -40.144 1.00 81.62 161 TYR A CA 1
ATOM 1316 C C . TYR A 1 161 ? 22.359 -21.153 -38.851 1.00 81.62 161 TYR A C 1
ATOM 1318 O O . TYR A 1 161 ? 21.952 -22.313 -38.843 1.00 81.62 161 TYR A O 1
ATOM 1326 N N . LYS A 1 162 ? 22.896 -20.573 -37.769 1.00 82.19 162 LYS A N 1
ATOM 1327 C CA . LYS A 1 162 ? 23.013 -21.212 -36.445 1.00 82.19 162 LYS A CA 1
ATOM 1328 C C . LYS A 1 162 ? 21.970 -20.725 -35.450 1.00 82.19 162 LYS A C 1
ATOM 1330 O O . LYS A 1 162 ? 21.791 -21.357 -34.417 1.00 82.19 162 LYS A O 1
ATOM 1335 N N . LEU A 1 163 ? 21.285 -19.622 -35.760 1.00 89.25 163 LEU A N 1
ATOM 1336 C CA . LEU A 1 163 ? 20.401 -18.909 -34.837 1.00 89.25 163 LEU A CA 1
ATOM 1337 C C . LEU A 1 163 ? 21.132 -18.464 -33.556 1.00 89.25 163 LEU A C 1
ATOM 1339 O O . LEU A 1 163 ? 20.556 -18.430 -32.468 1.00 89.25 163 LEU A O 1
ATOM 1343 N N . GLU A 1 164 ? 22.404 -18.097 -33.702 1.00 94.31 164 GLU A N 1
ATOM 1344 C CA . GLU A 1 164 ? 23.293 -17.693 -32.612 1.00 94.31 164 GLU A CA 1
ATOM 1345 C C . GLU A 1 164 ? 23.742 -16.241 -32.780 1.00 94.31 164 GLU A C 1
ATOM 1347 O O . GLU A 1 164 ? 23.812 -15.701 -33.884 1.00 94.31 164 GLU A O 1
ATOM 1352 N N . TYR A 1 165 ? 24.078 -15.604 -31.668 1.00 96.62 165 TYR A N 1
ATOM 1353 C CA . TYR A 1 165 ? 24.707 -14.293 -31.625 1.00 96.62 165 TYR A CA 1
ATOM 1354 C C . TYR A 1 165 ? 26.193 -14.449 -31.325 1.00 96.62 165 TYR A C 1
ATOM 1356 O O . TYR A 1 165 ? 26.581 -15.335 -30.566 1.00 96.62 165 TYR A O 1
ATOM 1364 N N . SER A 1 166 ? 27.025 -13.573 -31.881 1.00 95.56 166 SER A N 1
ATOM 1365 C CA . SER A 1 166 ? 28.462 -13.530 -31.595 1.00 95.56 166 SER A CA 1
ATOM 1366 C C . SER A 1 166 ? 28.965 -12.090 -31.555 1.00 95.56 166 SER A C 1
ATOM 1368 O O . SER A 1 166 ? 28.421 -11.221 -32.242 1.00 95.56 166 SER A O 1
ATOM 1370 N N . LEU A 1 167 ? 30.037 -11.833 -30.805 1.00 96.94 167 LEU A N 1
ATOM 1371 C CA . LEU A 1 167 ? 30.688 -10.521 -30.823 1.00 96.94 167 LEU A CA 1
ATOM 1372 C C . LEU A 1 167 ? 31.272 -10.190 -32.205 1.00 96.94 167 LEU A C 1
ATOM 1374 O O . LEU A 1 167 ? 31.818 -11.056 -32.895 1.00 96.94 167 LEU A O 1
ATOM 1378 N N . THR A 1 168 ? 31.182 -8.919 -32.590 1.00 97.31 168 THR A N 1
ATOM 1379 C CA . THR A 1 168 ? 31.995 -8.334 -33.665 1.00 97.31 168 THR A CA 1
ATOM 1380 C C . THR A 1 168 ? 33.374 -7.941 -33.120 1.00 97.31 168 THR A C 1
ATOM 1382 O O . THR A 1 168 ? 33.607 -7.991 -31.910 1.00 97.31 168 THR A O 1
ATOM 1385 N N . GLN A 1 169 ? 34.291 -7.500 -33.987 1.00 95.81 169 GLN A N 1
ATOM 1386 C CA . GLN A 1 169 ? 35.571 -6.939 -33.537 1.00 95.81 169 GLN A CA 1
ATOM 1387 C C . GLN A 1 169 ? 35.356 -5.731 -32.606 1.00 95.81 169 GLN A C 1
ATOM 1389 O O . GLN A 1 169 ? 35.951 -5.670 -31.532 1.00 95.81 169 GLN A O 1
ATOM 1394 N N . LYS A 1 170 ? 34.427 -4.833 -32.960 1.00 96.50 170 LYS A N 1
ATOM 1395 C CA . LYS A 1 170 ? 34.049 -3.683 -32.127 1.00 96.50 170 LYS A CA 1
ATOM 1396 C C . LYS A 1 170 ? 33.535 -4.121 -30.752 1.00 96.50 170 LYS A C 1
ATOM 1398 O O . LYS A 1 170 ? 33.914 -3.539 -29.740 1.00 96.50 170 LYS A O 1
ATOM 1403 N N . GLY A 1 171 ? 32.706 -5.166 -30.699 1.00 96.69 171 GLY A N 1
ATOM 1404 C CA . GLY A 1 171 ? 32.220 -5.732 -29.438 1.00 96.69 171 GLY A CA 1
ATOM 1405 C C . GLY A 1 171 ? 33.334 -6.325 -28.570 1.00 96.69 171 GLY A C 1
ATOM 1406 O O . GLY A 1 171 ? 33.325 -6.138 -27.356 1.00 96.69 171 GLY A O 1
ATOM 1407 N N . GLN A 1 172 ? 34.318 -6.994 -29.180 1.00 96.06 172 GLN A N 1
ATOM 1408 C CA . GLN A 1 172 ? 35.478 -7.549 -28.471 1.00 96.06 172 GLN A CA 1
ATOM 1409 C C . GLN A 1 172 ? 36.377 -6.454 -27.885 1.00 96.06 172 GLN A C 1
ATOM 1411 O O . GLN A 1 172 ? 36.769 -6.544 -26.723 1.00 96.06 172 GLN A O 1
ATOM 1416 N N . GLU A 1 173 ? 36.678 -5.414 -28.663 1.00 95.31 173 GLU A N 1
ATOM 1417 C CA . GLU A 1 173 ? 37.490 -4.272 -28.220 1.00 95.31 173 GLU A CA 1
ATOM 1418 C C . GLU A 1 173 ? 36.796 -3.474 -27.108 1.00 95.31 173 GLU A C 1
ATOM 1420 O O . GLU A 1 173 ? 37.445 -3.034 -26.158 1.00 95.31 173 GLU A O 1
ATOM 1425 N N . PHE A 1 174 ? 35.472 -3.320 -27.195 1.00 96.06 174 PHE A N 1
ATOM 1426 C CA . PHE A 1 174 ? 34.673 -2.651 -26.172 1.00 96.06 174 PHE A CA 1
ATOM 1427 C C . PHE A 1 174 ? 34.608 -3.450 -24.864 1.00 96.06 174 PHE A C 1
ATOM 1429 O O . PHE A 1 174 ? 34.776 -2.878 -23.788 1.00 96.06 174 PHE A O 1
ATOM 1436 N N . LEU A 1 175 ? 34.429 -4.775 -24.938 1.00 95.31 175 LEU A N 1
ATOM 1437 C CA . LEU A 1 175 ? 34.363 -5.644 -23.757 1.00 95.31 175 LEU A CA 1
ATOM 1438 C C . LEU A 1 175 ? 35.624 -5.541 -22.879 1.00 95.31 175 LEU A C 1
ATOM 1440 O O . LEU A 1 175 ? 35.529 -5.619 -21.660 1.00 95.31 175 LEU A O 1
ATOM 1444 N N . GLN A 1 176 ? 36.798 -5.315 -23.477 1.00 93.12 176 GLN A N 1
ATOM 1445 C CA . GLN A 1 176 ? 38.064 -5.161 -22.743 1.00 93.12 176 GLN A CA 1
ATOM 1446 C C . GLN A 1 176 ? 38.163 -3.856 -21.927 1.00 93.12 176 GLN A C 1
ATOM 1448 O O . GLN A 1 176 ? 39.068 -3.721 -21.096 1.00 93.12 176 GLN A O 1
ATOM 1453 N N . GLN A 1 177 ? 37.263 -2.899 -22.178 1.00 93.00 177 GLN A N 1
ATOM 1454 C CA . GLN A 1 177 ? 37.269 -1.550 -21.599 1.00 93.00 177 GLN A CA 1
ATOM 1455 C C . GLN A 1 177 ? 36.187 -1.334 -20.537 1.00 93.00 177 GLN A C 1
ATOM 1457 O O . GLN A 1 177 ? 36.199 -0.296 -19.870 1.00 93.00 177 GLN A O 1
ATOM 1462 N N . ILE A 1 178 ? 35.264 -2.285 -20.380 1.00 92.12 178 ILE A N 1
ATOM 1463 C CA . ILE A 1 178 ? 34.181 -2.229 -19.398 1.00 92.12 178 ILE A CA 1
ATOM 1464 C C . ILE A 1 178 ? 34.405 -3.233 -18.271 1.00 92.12 178 ILE A C 1
ATOM 1466 O O . ILE A 1 178 ? 35.130 -4.215 -18.414 1.00 92.12 178 ILE A O 1
ATOM 1470 N N . GLU A 1 179 ? 33.748 -2.981 -17.150 1.00 89.00 179 GLU A N 1
ATOM 1471 C CA . GLU A 1 179 ? 33.660 -3.926 -16.047 1.00 89.00 179 GLU A CA 1
ATOM 1472 C C . GLU A 1 179 ? 32.393 -4.780 -16.190 1.00 89.00 179 GLU A C 1
ATOM 1474 O O . GLU A 1 179 ? 31.331 -4.285 -16.578 1.00 89.00 179 GLU A O 1
ATOM 1479 N N . VAL A 1 180 ? 32.524 -6.072 -15.896 1.00 91.31 180 VAL A N 1
ATOM 1480 C CA . VAL A 1 180 ? 31.455 -7.073 -15.970 1.00 91.31 180 VAL A CA 1
ATOM 1481 C C . VAL A 1 180 ? 31.312 -7.695 -14.595 1.00 91.31 180 VAL A C 1
ATOM 1483 O O . VAL A 1 180 ? 32.317 -8.071 -13.999 1.00 91.31 180 VAL A O 1
ATOM 1486 N N . THR A 1 181 ? 30.080 -7.818 -14.115 1.00 89.69 181 THR A N 1
ATOM 1487 C CA . THR A 1 181 ? 29.788 -8.479 -12.841 1.00 89.69 181 THR A CA 1
ATOM 1488 C C . THR A 1 181 ? 29.580 -9.974 -13.080 1.00 89.69 181 THR A C 1
ATOM 1490 O O . THR A 1 181 ? 28.849 -10.361 -13.991 1.00 89.69 181 THR A O 1
ATOM 1493 N N . MET A 1 182 ? 30.200 -10.834 -12.279 1.00 89.44 182 MET A N 1
ATOM 1494 C CA . MET A 1 182 ? 30.045 -12.294 -12.325 1.00 89.44 182 MET A CA 1
ATOM 1495 C C . MET A 1 182 ? 28.909 -12.759 -11.397 1.00 89.44 182 MET A C 1
ATOM 1497 O O . MET A 1 182 ? 28.630 -12.075 -10.413 1.00 89.44 182 MET A O 1
ATOM 1501 N N . PRO A 1 183 ? 28.271 -13.928 -11.629 1.00 83.81 183 PRO A N 1
ATOM 1502 C CA . PRO A 1 183 ? 27.166 -14.399 -10.783 1.00 83.81 183 PRO A CA 1
ATOM 1503 C C . PRO A 1 183 ? 27.527 -14.469 -9.292 1.00 83.81 183 PRO A C 1
ATOM 1505 O O . PRO A 1 183 ? 26.752 -14.034 -8.447 1.00 83.81 183 PRO A O 1
ATOM 1508 N N . SER A 1 184 ? 28.743 -14.922 -8.972 1.00 77.19 184 SER A N 1
ATOM 1509 C CA . SER A 1 184 ? 29.257 -15.010 -7.597 1.00 77.19 184 SER A CA 1
ATOM 1510 C C . SER A 1 184 ? 29.372 -13.653 -6.893 1.00 77.19 184 SER A C 1
ATOM 1512 O O . SER A 1 184 ? 29.345 -13.579 -5.674 1.00 77.19 184 SER A O 1
ATOM 1514 N N . GLU A 1 185 ? 29.505 -12.564 -7.651 1.00 72.94 185 GLU A N 1
ATOM 1515 C CA . GLU A 1 185 ? 29.549 -11.192 -7.124 1.00 72.94 185 GLU A CA 1
ATOM 1516 C C . GLU A 1 185 ? 28.138 -10.616 -6.920 1.00 72.94 185 GLU A C 1
ATOM 1518 O O . GLU A 1 185 ? 27.976 -9.524 -6.378 1.00 72.94 185 GLU A O 1
ATOM 1523 N N . THR A 1 186 ? 27.113 -11.351 -7.362 1.00 70.19 186 THR A N 1
ATOM 1524 C CA . THR A 1 186 ? 25.695 -11.035 -7.149 1.00 70.19 186 THR A CA 1
ATOM 1525 C C . THR A 1 186 ? 25.049 -11.871 -6.052 1.00 70.19 186 THR A C 1
ATOM 1527 O O . THR A 1 186 ? 23.861 -11.681 -5.786 1.00 70.19 186 THR A O 1
ATOM 1530 N N . GLU A 1 187 ? 25.816 -12.775 -5.430 1.00 59.16 187 GLU A N 1
ATOM 1531 C CA . GLU A 1 187 ? 25.339 -13.622 -4.340 1.00 59.16 187 GLU A CA 1
ATOM 1532 C C . GLU A 1 187 ? 24.756 -12.781 -3.196 1.00 59.16 187 GLU A C 1
ATOM 1534 O O . GLU A 1 187 ? 25.180 -11.651 -2.927 1.00 59.16 187 GLU A O 1
ATOM 1539 N N . GLU A 1 188 ? 23.725 -13.348 -2.562 1.00 59.28 188 GLU A N 1
ATOM 1540 C CA . GLU A 1 188 ? 23.030 -12.785 -1.409 1.00 59.28 188 GLU A CA 1
ATOM 1541 C C . GLU A 1 188 ? 24.059 -12.280 -0.394 1.00 59.28 188 GLU A C 1
ATOM 1543 O O . GLU A 1 188 ? 24.982 -13.010 -0.038 1.00 59.28 188 GLU A O 1
ATOM 1548 N N . GLU A 1 189 ? 23.912 -11.034 0.074 1.00 57.16 189 GLU A N 1
ATOM 1549 C CA . GLU A 1 189 ? 24.729 -10.583 1.201 1.00 57.16 189 GLU A CA 1
ATOM 1550 C C . GLU A 1 189 ? 24.395 -11.518 2.363 1.00 57.16 189 GLU A C 1
ATOM 1552 O O . GLU A 1 189 ? 23.241 -11.504 2.817 1.00 57.16 189 GLU A O 1
ATOM 1557 N N . PRO A 1 190 ? 25.344 -12.364 2.806 1.00 65.38 190 PRO A N 1
ATOM 1558 C CA . PRO A 1 190 ? 25.073 -13.251 3.911 1.00 65.38 190 PRO A CA 1
ATOM 1559 C C . PRO A 1 190 ? 24.710 -12.374 5.098 1.00 65.38 190 PRO A C 1
ATOM 1561 O O . PRO A 1 190 ? 25.246 -11.278 5.268 1.00 65.38 190 PRO A O 1
ATOM 1564 N N . ASP A 1 191 ? 23.782 -12.845 5.920 1.00 79.94 191 ASP A N 1
ATOM 1565 C CA . ASP A 1 191 ? 23.443 -12.134 7.137 1.00 79.94 191 ASP A CA 1
ATOM 1566 C C . ASP A 1 191 ? 24.677 -12.056 8.053 1.00 79.94 191 ASP A C 1
ATOM 1568 O O . ASP A 1 191 ? 25.009 -12.979 8.798 1.00 79.94 191 ASP A O 1
ATOM 1572 N N . GLU A 1 192 ? 25.369 -10.921 7.995 1.00 81.25 192 GLU A N 1
ATOM 1573 C CA . GLU A 1 192 ? 26.586 -10.662 8.763 1.00 81.25 192 GLU A CA 1
ATOM 1574 C C . GLU A 1 192 ? 26.319 -10.602 10.274 1.00 81.25 192 GLU A C 1
ATOM 1576 O O . GLU A 1 192 ? 27.253 -10.607 11.077 1.00 81.25 192 GLU A O 1
ATOM 1581 N N . THR A 1 193 ? 25.047 -10.540 10.680 1.00 89.88 193 THR A N 1
ATOM 1582 C CA . THR A 1 193 ? 24.631 -10.379 12.074 1.00 89.88 193 THR A CA 1
ATOM 1583 C C . THR A 1 193 ? 24.348 -11.703 12.786 1.00 89.88 193 THR A C 1
ATOM 1585 O O . THR A 1 193 ? 24.055 -11.700 13.982 1.00 89.88 193 THR A O 1
ATOM 1588 N N . LEU A 1 194 ? 24.495 -12.846 12.100 1.00 87.62 194 LEU A N 1
ATOM 1589 C CA . LEU A 1 194 ? 24.243 -14.186 12.656 1.00 87.62 194 LEU A CA 1
ATOM 1590 C C . LEU A 1 194 ? 25.032 -14.482 13.942 1.00 87.62 194 LEU A C 1
ATOM 1592 O O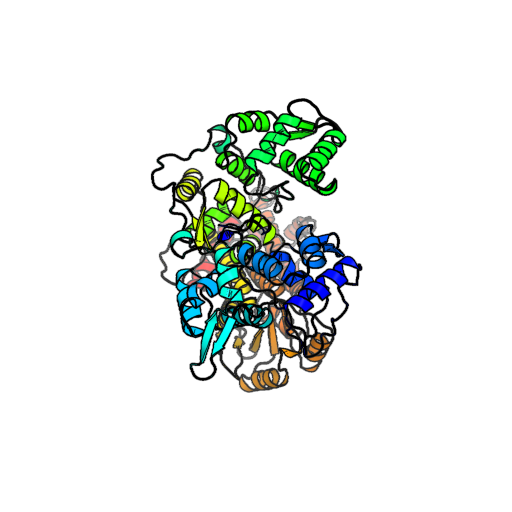 . LEU A 1 194 ? 24.530 -15.169 14.829 1.00 87.62 194 LEU A O 1
ATOM 1596 N N . LEU A 1 195 ? 26.265 -13.974 14.042 1.00 87.75 195 LEU A N 1
ATOM 1597 C CA . LEU A 1 195 ? 27.152 -14.197 15.192 1.00 87.75 195 LEU A CA 1
ATOM 1598 C C . LEU A 1 195 ? 26.963 -13.178 16.319 1.00 87.75 195 LEU A C 1
ATOM 1600 O O . LEU A 1 195 ? 27.544 -13.338 17.395 1.00 87.75 195 LEU A O 1
ATOM 1604 N N . GLU A 1 196 ? 26.185 -12.118 16.099 1.00 90.38 196 GLU A N 1
ATOM 1605 C CA . GLU A 1 196 ? 25.900 -11.157 17.158 1.00 90.38 196 GLU A CA 1
ATOM 1606 C C . GLU A 1 196 ? 25.142 -11.873 18.267 1.00 90.38 196 GLU A C 1
ATOM 1608 O O . GLU A 1 196 ? 24.312 -12.738 18.002 1.00 90.38 196 GLU A O 1
ATOM 1613 N N . THR A 1 197 ? 25.388 -11.520 19.526 1.00 84.75 197 THR A N 1
ATOM 1614 C CA . THR A 1 197 ? 24.647 -12.062 20.676 1.00 84.75 197 THR A CA 1
ATOM 1615 C C . THR A 1 197 ? 23.671 -11.037 21.239 1.00 84.75 197 THR A C 1
ATOM 1617 O O . THR A 1 197 ? 22.570 -11.416 21.627 1.00 84.75 197 THR A O 1
ATOM 1620 N N . GLN A 1 198 ? 23.994 -9.746 21.147 1.00 87.00 198 GLN A N 1
ATOM 1621 C CA . GLN A 1 198 ? 23.186 -8.634 21.651 1.00 87.00 198 GLN A CA 1
ATOM 1622 C C . GLN A 1 198 ? 22.836 -7.638 20.542 1.00 87.00 198 GLN A C 1
ATOM 1624 O O . GLN A 1 198 ? 23.556 -7.525 19.552 1.00 87.00 198 GLN A O 1
ATOM 1629 N N . LEU A 1 199 ? 21.731 -6.910 20.721 1.00 89.81 199 LEU A N 1
ATOM 1630 C CA . LEU A 1 199 ? 21.337 -5.825 19.826 1.00 89.81 199 LEU A CA 1
ATOM 1631 C C . LEU A 1 199 ? 22.287 -4.628 20.035 1.00 89.81 199 LEU A C 1
ATOM 1633 O O . LEU A 1 199 ? 22.394 -4.157 21.167 1.00 89.81 199 LEU A O 1
ATOM 1637 N N . PRO A 1 200 ? 22.945 -4.083 18.992 1.00 92.12 200 PRO A N 1
ATOM 1638 C CA . PRO A 1 200 ? 23.887 -2.966 19.134 1.00 92.12 200 PRO A CA 1
ATOM 1639 C C . PRO A 1 200 ? 23.184 -1.603 19.306 1.00 92.12 200 PRO A C 1
ATOM 1641 O O . PRO A 1 200 ? 23.623 -0.583 18.766 1.00 92.12 200 PRO A O 1
ATOM 1644 N N . MET A 1 201 ? 22.100 -1.576 20.078 1.00 93.50 201 MET A N 1
ATOM 1645 C CA . MET A 1 201 ? 21.283 -0.405 20.386 1.00 93.50 201 MET A CA 1
ATOM 1646 C C . MET A 1 201 ? 21.699 0.207 21.725 1.00 93.50 201 MET A C 1
ATOM 1648 O O . MET A 1 201 ? 22.034 -0.505 22.668 1.00 93.50 201 MET A O 1
ATOM 1652 N N . SER A 1 202 ? 21.702 1.533 21.802 1.00 94.88 202 SER A N 1
ATOM 1653 C CA . SER A 1 202 ? 21.996 2.262 23.039 1.00 94.88 202 SER A CA 1
ATOM 1654 C C . SER A 1 202 ? 20.795 2.248 23.998 1.00 94.88 202 SER A C 1
ATOM 1656 O O . SER A 1 202 ? 19.649 2.266 23.555 1.00 94.88 202 SER A O 1
ATOM 1658 N N . GLU A 1 203 ? 21.036 2.274 25.313 1.00 92.50 203 GLU A N 1
ATOM 1659 C CA . GLU A 1 203 ? 19.965 2.199 26.328 1.00 92.50 203 GLU A CA 1
ATOM 1660 C C . GLU A 1 203 ? 18.945 3.343 26.224 1.00 92.50 203 GLU A C 1
ATOM 1662 O O . GLU A 1 203 ? 17.745 3.140 26.393 1.00 92.50 203 GLU A O 1
ATOM 1667 N N . TRP A 1 204 ? 19.397 4.558 25.897 1.00 94.62 204 TRP A N 1
ATOM 1668 C CA . TRP A 1 204 ? 18.488 5.690 25.698 1.00 94.62 204 TRP A CA 1
ATOM 1669 C C . TRP A 1 204 ? 17.561 5.469 24.496 1.00 94.62 204 TRP A C 1
ATOM 1671 O O . TRP A 1 204 ? 16.402 5.876 24.535 1.00 94.62 204 TRP A O 1
ATOM 1681 N N . ALA A 1 205 ? 18.061 4.811 23.443 1.00 93.69 205 ALA A N 1
ATOM 1682 C CA . ALA A 1 205 ? 17.315 4.554 22.220 1.00 93.69 205 ALA A CA 1
ATOM 1683 C C . ALA A 1 205 ? 16.251 3.477 22.455 1.00 93.69 205 ALA A C 1
ATOM 1685 O O . ALA A 1 205 ? 15.122 3.627 21.991 1.00 93.69 205 ALA A O 1
ATOM 1686 N N . SER A 1 206 ? 16.565 2.443 23.244 1.00 90.31 206 SER A N 1
ATOM 1687 C CA . SER A 1 206 ? 15.578 1.435 23.642 1.00 90.31 206 SER A CA 1
ATOM 1688 C C . SER A 1 206 ? 14.538 1.961 24.635 1.00 90.31 206 SER A C 1
ATOM 1690 O O . SER A 1 206 ? 13.410 1.473 24.652 1.00 90.31 206 SER A O 1
ATOM 1692 N N . ALA A 1 207 ? 14.872 2.990 25.417 1.00 91.44 207 ALA A N 1
ATOM 1693 C CA . ALA A 1 207 ? 13.954 3.649 26.346 1.00 91.44 207 ALA A CA 1
ATOM 1694 C C . ALA A 1 207 ? 13.097 4.768 25.712 1.00 91.44 207 ALA A C 1
ATOM 1696 O O . ALA A 1 207 ? 12.277 5.383 26.408 1.00 91.44 207 ALA A O 1
ATOM 1697 N N . LEU A 1 208 ? 13.266 5.067 24.416 1.00 92.31 208 LEU A N 1
ATOM 1698 C CA . LEU A 1 208 ? 12.498 6.110 23.734 1.00 92.31 208 LEU A CA 1
ATOM 1699 C C . LEU A 1 208 ? 11.000 5.806 23.767 1.00 92.31 208 LEU A C 1
ATOM 1701 O O . LEU A 1 208 ? 10.537 4.767 23.301 1.00 92.31 208 LEU A O 1
ATOM 1705 N N . LYS A 1 209 ? 10.210 6.771 24.245 1.00 88.31 209 LYS A N 1
ATOM 1706 C CA . LYS A 1 209 ? 8.750 6.662 24.222 1.00 88.31 209 LYS A CA 1
ATOM 1707 C C . LYS A 1 209 ? 8.214 6.982 22.819 1.00 88.31 209 LYS A C 1
ATOM 1709 O O . LYS A 1 209 ? 8.407 8.116 22.343 1.00 88.31 209 LYS A O 1
ATOM 1714 N N . PRO A 1 210 ? 7.524 6.034 22.157 1.00 88.94 210 PRO A N 1
ATOM 1715 C CA . PRO A 1 210 ? 6.895 6.303 20.878 1.00 88.94 210 PRO A CA 1
ATOM 1716 C C . PRO A 1 210 ? 5.731 7.279 21.051 1.00 88.94 210 PRO A C 1
ATOM 1718 O O . PRO A 1 210 ? 5.038 7.291 22.071 1.00 88.94 210 PRO A O 1
ATOM 1721 N N . ALA A 1 211 ? 5.522 8.126 20.046 1.00 86.69 211 ALA A N 1
ATOM 1722 C CA . ALA A 1 211 ? 4.303 8.914 19.957 1.00 86.69 211 ALA A CA 1
ATOM 1723 C C . ALA A 1 211 ? 3.097 7.977 19.742 1.00 86.69 211 ALA A C 1
ATOM 1725 O O . ALA A 1 211 ? 3.263 6.929 19.111 1.00 86.69 211 ALA A O 1
ATOM 1726 N N . PRO A 1 212 ? 1.889 8.359 20.204 1.00 81.94 212 PRO A N 1
ATOM 1727 C CA . PRO A 1 212 ? 0.660 7.663 19.835 1.00 81.94 212 PRO A CA 1
ATOM 1728 C C . PRO A 1 212 ? 0.554 7.508 18.317 1.00 81.94 212 PRO A C 1
ATOM 1730 O O . PRO A 1 212 ? 0.970 8.408 17.578 1.00 81.94 212 PRO A O 1
ATOM 1733 N N . THR A 1 213 ? -0.002 6.389 17.859 1.00 79.50 213 THR A N 1
ATOM 1734 C CA . THR A 1 213 ? -0.078 6.029 16.437 1.00 79.50 213 THR A CA 1
ATOM 1735 C C . THR A 1 213 ? -0.716 7.134 15.593 1.00 79.50 213 THR A C 1
ATOM 1737 O O . THR A 1 213 ? -0.197 7.451 14.527 1.00 79.50 213 THR A O 1
ATOM 1740 N N . GLU A 1 214 ? -1.747 7.822 16.096 1.00 78.38 214 GLU A N 1
ATOM 1741 C CA . GLU A 1 214 ? -2.437 8.912 15.383 1.00 78.38 214 GLU A CA 1
ATOM 1742 C C . GLU A 1 214 ? -1.559 10.161 15.194 1.00 78.38 214 GLU A C 1
ATOM 1744 O O . GLU A 1 214 ? -1.838 11.015 14.353 1.00 78.38 214 GLU A O 1
ATOM 1749 N N . LYS A 1 215 ? -0.492 10.294 15.992 1.00 83.88 215 LYS A N 1
ATOM 1750 C CA . LYS A 1 215 ? 0.481 11.393 15.907 1.00 83.88 215 LYS A CA 1
ATOM 1751 C C . LYS A 1 215 ? 1.730 11.017 15.110 1.00 83.88 215 LYS A C 1
ATOM 1753 O O . LYS A 1 215 ? 2.534 11.907 14.811 1.00 83.88 215 LYS A O 1
ATOM 1758 N N . LYS A 1 216 ? 1.920 9.734 14.785 1.00 90.19 216 LYS A N 1
ATOM 1759 C CA . LYS A 1 216 ? 3.042 9.281 13.960 1.00 90.19 216 LYS A CA 1
ATOM 1760 C C . LYS A 1 216 ? 2.846 9.719 12.507 1.00 90.19 216 LYS A C 1
ATOM 1762 O O . LYS A 1 216 ? 1.737 9.841 11.998 1.00 90.19 216 LYS A O 1
ATOM 1767 N N . ARG A 1 217 ? 3.955 9.984 11.819 1.00 90.56 217 ARG A N 1
ATOM 1768 C CA . ARG A 1 217 ? 3.958 10.481 10.437 1.00 90.56 217 ARG A CA 1
ATOM 1769 C C . ARG A 1 217 ? 4.138 9.360 9.422 1.00 90.56 217 ARG A C 1
ATOM 1771 O O . ARG A 1 217 ? 4.921 8.439 9.623 1.00 90.56 217 ARG A O 1
ATOM 1778 N N . MET A 1 218 ? 3.498 9.502 8.265 1.00 89.44 218 MET A N 1
ATOM 1779 C CA . MET A 1 218 ? 3.686 8.580 7.140 1.00 89.44 218 MET A CA 1
ATOM 1780 C C . MET A 1 218 ? 4.961 8.870 6.333 1.00 89.44 218 MET A C 1
ATOM 1782 O O . MET A 1 218 ? 5.665 7.946 5.934 1.00 89.44 218 MET A O 1
ATOM 1786 N N . ALA A 1 219 ? 5.273 10.144 6.074 1.00 90.44 219 ALA A N 1
ATOM 1787 C CA . ALA A 1 219 ? 6.331 10.530 5.139 1.00 90.44 219 ALA A CA 1
ATOM 1788 C C . ALA A 1 219 ? 7.587 11.040 5.857 1.00 90.44 219 ALA A C 1
ATOM 1790 O O . ALA A 1 219 ? 7.510 12.049 6.555 1.00 90.44 219 ALA A O 1
ATOM 1791 N N . ILE A 1 220 ? 8.729 10.382 5.626 1.00 88.62 220 ILE A N 1
ATOM 1792 C CA . ILE A 1 220 ? 10.056 10.764 6.144 1.00 88.62 220 ILE A CA 1
ATOM 1793 C C . ILE A 1 220 ? 10.523 12.081 5.505 1.00 88.62 220 ILE A C 1
ATOM 1795 O O . ILE A 1 220 ? 11.186 12.889 6.149 1.00 88.62 220 ILE A O 1
ATOM 1799 N N . GLY A 1 221 ? 10.132 12.336 4.253 1.00 81.88 221 GLY A N 1
ATOM 1800 C CA . GLY A 1 221 ? 10.491 13.555 3.531 1.00 81.88 221 GLY A CA 1
ATOM 1801 C C . GLY A 1 221 ? 11.765 13.396 2.702 1.00 81.88 221 GLY A C 1
ATOM 1802 O O . GLY A 1 221 ? 11.948 12.379 2.028 1.00 81.88 221 GLY A O 1
ATOM 1803 N N . TYR A 1 222 ? 12.600 14.436 2.678 1.00 85.75 222 TYR A N 1
ATOM 1804 C CA . TYR A 1 222 ? 13.814 14.500 1.860 1.00 85.75 222 TYR A CA 1
ATOM 1805 C C . TYR A 1 222 ? 15.066 14.282 2.713 1.00 85.75 222 TYR A C 1
ATOM 1807 O O . TYR A 1 222 ? 15.195 14.902 3.764 1.00 85.75 222 TYR A O 1
ATOM 1815 N N . MET A 1 223 ? 15.992 13.455 2.223 1.00 85.81 223 MET A N 1
ATOM 1816 C CA . MET A 1 223 ? 17.314 13.216 2.806 1.00 85.81 223 MET A CA 1
ATOM 1817 C C . MET A 1 223 ? 18.372 13.711 1.804 1.00 85.81 223 MET A C 1
ATOM 1819 O O . MET A 1 223 ? 18.357 13.235 0.667 1.00 85.81 223 MET A O 1
ATOM 1823 N N . PRO A 1 224 ? 19.245 14.672 2.157 1.00 82.94 224 PRO A N 1
ATOM 1824 C CA . PRO A 1 224 ? 20.346 15.093 1.296 1.00 82.94 224 PRO A CA 1
ATOM 1825 C C . PRO A 1 224 ? 21.318 13.941 1.019 1.00 82.94 224 PRO A C 1
ATOM 1827 O O . PRO A 1 224 ? 21.522 13.082 1.870 1.00 82.94 224 PRO A O 1
ATOM 1830 N N . GLY A 1 225 ? 21.928 13.937 -0.168 1.00 79.12 225 GLY A N 1
ATOM 1831 C CA . GLY A 1 225 ? 22.855 12.878 -0.568 1.00 79.12 225 GLY A CA 1
ATOM 1832 C C . GLY A 1 225 ? 22.177 11.520 -0.791 1.00 79.12 225 GLY A C 1
ATOM 1833 O O . GLY A 1 225 ? 20.984 11.434 -1.096 1.00 79.12 225 GLY A O 1
ATOM 1834 N N . LYS A 1 226 ? 22.956 10.439 -0.679 1.00 78.25 226 LYS A N 1
ATOM 1835 C CA . LYS A 1 226 ? 22.432 9.071 -0.759 1.00 78.25 226 LYS A CA 1
ATOM 1836 C C . LYS A 1 226 ? 21.780 8.721 0.577 1.00 78.25 226 LYS A C 1
ATOM 1838 O O . LYS A 1 226 ? 22.383 8.891 1.627 1.00 78.25 226 LYS A O 1
ATOM 1843 N N . THR A 1 227 ? 20.571 8.160 0.555 1.00 77.25 227 THR A N 1
ATOM 1844 C CA . THR A 1 227 ? 19.873 7.747 1.791 1.00 77.25 227 THR A CA 1
ATOM 1845 C C . THR A 1 227 ? 20.647 6.690 2.590 1.00 77.25 227 THR A C 1
ATOM 1847 O O . THR A 1 227 ? 20.485 6.618 3.802 1.00 77.25 227 THR A O 1
ATOM 1850 N N . ALA A 1 228 ? 21.516 5.908 1.941 1.00 75.19 228 ALA A N 1
ATOM 1851 C CA . ALA A 1 228 ? 22.428 4.985 2.620 1.00 75.19 228 ALA A CA 1
ATOM 1852 C C . ALA A 1 228 ? 23.429 5.714 3.542 1.00 75.19 228 ALA A C 1
ATOM 1854 O O . ALA A 1 228 ? 23.773 5.198 4.601 1.00 75.19 228 ALA A O 1
ATOM 1855 N N . ASP A 1 229 ? 23.791 6.955 3.206 1.00 86.06 229 ASP A N 1
ATOM 1856 C CA . ASP A 1 229 ? 24.716 7.806 3.964 1.00 86.06 229 ASP A CA 1
ATOM 1857 C C . ASP A 1 229 ? 23.973 8.716 4.962 1.00 86.06 229 ASP A C 1
ATOM 1859 O O . ASP A 1 229 ? 24.478 9.768 5.372 1.00 86.06 229 ASP A O 1
ATOM 1863 N N . ALA A 1 230 ? 22.745 8.347 5.350 1.00 88.88 230 ALA A N 1
ATOM 1864 C CA . ALA A 1 230 ? 21.898 9.170 6.210 1.00 88.88 230 ALA A CA 1
ATOM 1865 C C . ALA A 1 230 ? 22.583 9.521 7.534 1.00 88.88 230 ALA A C 1
ATOM 1867 O O . ALA A 1 230 ? 22.521 10.672 7.949 1.00 88.88 230 ALA A O 1
ATOM 1868 N N . CYS A 1 231 ? 23.276 8.579 8.183 1.00 91.06 231 CYS A N 1
ATOM 1869 C CA . CYS A 1 231 ? 23.943 8.854 9.457 1.00 91.06 231 CYS A CA 1
ATOM 1870 C C . CYS A 1 231 ? 25.051 9.910 9.314 1.00 91.06 231 CYS A C 1
ATOM 1872 O O . CYS A 1 231 ? 25.115 10.843 10.112 1.00 91.06 231 CYS A O 1
ATOM 1874 N N . ILE A 1 232 ? 25.865 9.818 8.259 1.00 89.50 232 ILE A N 1
ATOM 1875 C CA . ILE A 1 232 ? 26.930 10.789 7.964 1.00 89.50 232 ILE A CA 1
ATOM 1876 C C . ILE A 1 232 ? 26.318 12.167 7.694 1.00 89.50 232 ILE A C 1
ATOM 1878 O O . ILE A 1 232 ? 26.722 13.166 8.287 1.00 89.50 232 ILE A O 1
ATOM 1882 N N . THR A 1 233 ? 25.293 12.204 6.842 1.00 91.69 233 THR A N 1
ATOM 1883 C CA . THR A 1 233 ? 24.591 13.438 6.474 1.00 91.69 233 THR A CA 1
ATOM 1884 C C . THR A 1 233 ? 23.958 14.102 7.694 1.00 91.69 233 THR A C 1
ATOM 1886 O O . THR A 1 233 ? 24.147 15.294 7.918 1.00 91.69 233 THR A O 1
ATOM 1889 N N . ILE A 1 234 ? 23.234 13.341 8.517 1.00 95.19 234 ILE A N 1
ATOM 1890 C CA . ILE A 1 234 ? 22.612 13.845 9.745 1.00 95.19 234 ILE A CA 1
ATOM 1891 C C . ILE A 1 234 ? 23.690 14.391 10.683 1.00 95.19 234 ILE A C 1
ATOM 1893 O O . ILE A 1 234 ? 23.575 15.533 11.119 1.00 95.19 234 ILE A O 1
ATOM 1897 N N . SER A 1 235 ? 24.758 13.629 10.929 1.00 92.56 235 SER A N 1
ATOM 1898 C CA . SER A 1 235 ? 25.870 14.042 11.793 1.00 92.56 235 SER A CA 1
ATOM 1899 C C . SER A 1 235 ? 26.469 15.384 11.359 1.00 92.56 235 SER A C 1
ATOM 1901 O O . SER A 1 235 ? 26.590 16.294 12.177 1.00 92.56 235 SER A O 1
ATOM 1903 N N . ALA A 1 236 ? 26.727 15.571 10.060 1.00 92.62 236 ALA A N 1
ATOM 1904 C CA . ALA A 1 236 ? 27.263 16.823 9.526 1.00 92.62 236 ALA A CA 1
ATOM 1905 C C . ALA A 1 236 ? 26.345 18.034 9.791 1.00 92.62 236 ALA A C 1
ATOM 1907 O O . ALA A 1 236 ? 26.817 19.108 10.169 1.00 92.62 236 ALA A O 1
ATOM 1908 N N . TYR A 1 237 ? 25.026 17.868 9.645 1.00 95.69 237 TYR A N 1
ATOM 1909 C CA . TYR A 1 237 ? 24.063 18.933 9.943 1.00 95.69 237 TYR A CA 1
ATOM 1910 C C . TYR A 1 237 ? 23.942 19.210 11.443 1.00 95.69 237 TYR A C 1
ATOM 1912 O O . TYR A 1 237 ? 23.850 20.371 11.839 1.00 95.69 237 TYR A O 1
ATOM 1920 N N . LEU A 1 238 ? 23.961 18.182 12.291 1.00 96.00 238 LEU A N 1
ATOM 1921 C CA . LEU A 1 238 ? 23.921 18.386 13.740 1.00 96.00 238 LEU A CA 1
ATOM 1922 C C . LEU A 1 238 ? 25.203 19.054 14.257 1.00 96.00 238 LEU A C 1
ATOM 1924 O O . LEU A 1 238 ? 25.143 19.897 15.148 1.00 96.00 238 LEU A O 1
ATOM 1928 N N . GLN A 1 239 ? 26.358 18.751 13.666 1.00 92.44 239 GLN A N 1
ATOM 1929 C CA . GLN A 1 239 ? 27.608 19.448 13.973 1.00 92.44 239 GLN A CA 1
ATOM 1930 C C . GLN A 1 239 ? 27.568 20.916 13.533 1.00 92.44 239 GLN A C 1
ATOM 1932 O O . GLN A 1 239 ? 28.001 21.787 14.286 1.00 92.44 239 GLN A O 1
ATOM 1937 N N . LEU A 1 240 ? 26.994 21.208 12.359 1.00 92.62 240 LEU A N 1
ATOM 1938 C CA . LEU A 1 240 ? 26.750 22.584 11.909 1.00 92.62 240 LEU A CA 1
ATOM 1939 C C . LEU A 1 240 ? 25.858 23.355 12.898 1.00 92.62 240 LEU A C 1
ATOM 1941 O O . LEU A 1 240 ? 26.114 24.522 13.177 1.00 92.62 240 LEU A O 1
ATOM 1945 N N . MET A 1 241 ? 24.825 22.698 13.431 1.00 95.25 241 MET A N 1
ATOM 1946 C CA . MET A 1 241 ? 23.854 23.269 14.372 1.00 95.25 241 MET A CA 1
ATOM 1947 C C . MET A 1 241 ? 24.263 23.119 15.847 1.00 95.25 241 MET A C 1
ATOM 1949 O O . MET A 1 241 ? 23.442 23.352 16.732 1.00 95.25 241 MET A O 1
ATOM 1953 N N . ASN A 1 242 ? 25.517 22.756 16.149 1.00 90.44 242 ASN A N 1
ATOM 1954 C CA . ASN A 1 242 ? 25.992 22.608 17.533 1.00 90.44 242 ASN A CA 1
ATOM 1955 C C . ASN A 1 242 ? 25.890 23.927 18.331 1.00 90.44 242 ASN A C 1
ATOM 1957 O O . ASN A 1 242 ? 25.780 23.935 19.554 1.00 90.44 242 ASN A O 1
ATOM 1961 N N . GLN A 1 243 ? 25.888 25.062 17.632 1.00 89.12 243 GLN A N 1
ATOM 1962 C CA . GLN A 1 243 ? 25.482 26.355 18.174 1.00 89.12 243 GLN A CA 1
ATOM 1963 C C . GLN A 1 243 ? 24.277 26.877 17.394 1.00 89.12 243 GLN A C 1
ATOM 1965 O O . GLN A 1 243 ? 24.032 26.468 16.259 1.00 89.12 243 GLN A O 1
ATOM 1970 N N . ALA A 1 244 ? 23.526 27.793 18.009 1.00 93.19 244 ALA A N 1
ATOM 1971 C CA . ALA A 1 244 ? 22.377 28.419 17.373 1.00 93.19 244 ALA A CA 1
ATOM 1972 C C . ALA A 1 244 ? 22.771 29.057 16.031 1.00 93.19 244 ALA A C 1
ATOM 1974 O O . ALA A 1 244 ? 23.558 30.002 16.000 1.00 93.19 244 ALA A O 1
ATOM 1975 N N . ILE A 1 245 ? 22.177 28.572 14.943 1.00 95.12 245 ILE A N 1
ATOM 1976 C CA . ILE A 1 245 ? 22.474 28.994 13.570 1.00 95.12 245 ILE A CA 1
ATOM 1977 C C . ILE A 1 245 ? 21.191 29.395 12.837 1.00 95.12 245 ILE A C 1
ATOM 1979 O O . ILE A 1 245 ? 20.103 28.883 13.133 1.00 95.12 245 ILE A O 1
ATOM 1983 N N . SER A 1 246 ? 21.300 30.331 11.893 1.00 95.56 246 SER A N 1
ATOM 1984 C CA . SER A 1 246 ? 20.148 30.788 11.117 1.00 95.56 246 SER A CA 1
ATOM 1985 C C . SER A 1 246 ? 19.741 29.799 10.021 1.00 95.56 246 SER A C 1
ATOM 1987 O O . SER A 1 246 ? 20.551 29.057 9.461 1.00 95.56 246 SER A O 1
ATOM 1989 N N . ILE A 1 247 ? 18.458 29.812 9.659 1.00 95.00 247 ILE A N 1
ATOM 1990 C CA . ILE A 1 247 ? 17.932 29.008 8.552 1.00 95.00 247 ILE A CA 1
ATOM 1991 C C . ILE A 1 247 ? 18.552 29.405 7.206 1.00 95.00 247 ILE A C 1
ATOM 1993 O O . ILE A 1 247 ? 18.689 28.560 6.324 1.00 95.00 247 ILE A O 1
ATOM 1997 N N . GLU A 1 248 ? 18.939 30.669 7.033 1.00 93.88 248 GLU A N 1
ATOM 1998 C CA . GLU A 1 248 ? 19.652 31.153 5.852 1.00 93.88 248 GLU A CA 1
ATOM 1999 C C . GLU A 1 248 ? 21.036 30.501 5.720 1.00 93.88 248 GLU A C 1
ATOM 2001 O O . GLU A 1 248 ? 21.371 30.011 4.643 1.00 93.88 248 GLU A O 1
ATOM 2006 N N . GLU A 1 249 ? 21.796 30.406 6.812 1.00 91.88 249 GLU A N 1
ATOM 2007 C CA . GLU A 1 249 ? 23.105 29.737 6.825 1.00 91.88 249 GLU A CA 1
ATOM 2008 C C . GLU A 1 249 ? 22.979 28.226 6.595 1.00 91.88 249 GLU A C 1
ATOM 2010 O O . GLU A 1 249 ? 23.744 27.656 5.817 1.00 91.88 249 GLU A O 1
ATOM 2015 N N . ILE A 1 250 ? 21.966 27.577 7.184 1.00 93.12 250 ILE A N 1
ATOM 2016 C CA . ILE A 1 250 ? 21.680 26.155 6.929 1.00 93.12 250 ILE A CA 1
ATOM 2017 C C . ILE A 1 250 ? 21.373 25.922 5.442 1.00 93.12 250 ILE A C 1
ATOM 2019 O O . ILE A 1 250 ? 21.840 24.944 4.850 1.00 93.12 250 ILE A O 1
ATOM 2023 N N . ARG A 1 251 ? 20.601 26.815 4.809 1.00 93.75 251 ARG A N 1
ATOM 2024 C CA . ARG A 1 251 ? 20.278 26.729 3.374 1.00 93.75 251 ARG A CA 1
ATOM 2025 C C . ARG A 1 251 ? 21.508 26.926 2.501 1.00 93.75 251 ARG A C 1
ATOM 2027 O O . ARG A 1 251 ? 21.655 26.195 1.523 1.00 93.75 251 ARG A O 1
ATOM 2034 N N . GLU A 1 252 ? 22.381 27.866 2.849 1.00 89.00 252 GLU A N 1
ATOM 2035 C CA . GLU A 1 252 ? 23.624 28.087 2.108 1.00 89.00 252 GLU A CA 1
ATOM 2036 C C . GLU A 1 252 ? 24.558 26.878 2.237 1.00 89.00 252 GLU A C 1
ATOM 2038 O O . GLU A 1 252 ? 25.027 26.353 1.229 1.00 89.00 252 GLU A O 1
ATOM 2043 N N . TYR A 1 253 ? 24.716 26.334 3.448 1.00 90.81 253 TYR A N 1
ATOM 2044 C CA . TYR A 1 253 ? 25.448 25.087 3.671 1.00 90.81 253 TYR A CA 1
ATOM 2045 C C . TYR A 1 253 ? 24.870 23.927 2.845 1.00 90.81 253 TYR A C 1
ATOM 2047 O O . TYR A 1 253 ? 25.616 23.192 2.194 1.00 90.81 253 TYR A O 1
ATOM 2055 N N . SER A 1 254 ? 23.541 23.790 2.819 1.00 90.31 254 SER A N 1
ATOM 2056 C CA . SER A 1 254 ? 22.839 22.761 2.040 1.00 90.31 254 SER A CA 1
ATOM 2057 C C . SER A 1 254 ? 23.120 22.890 0.540 1.00 90.31 254 SER A C 1
ATOM 2059 O O . SER A 1 254 ? 23.346 21.894 -0.149 1.00 90.31 254 SER A O 1
ATOM 2061 N N . LYS A 1 255 ? 23.115 24.123 0.027 1.00 85.25 255 LYS A N 1
ATOM 2062 C CA . LYS A 1 255 ? 23.371 24.432 -1.380 1.00 85.25 255 LYS A CA 1
ATOM 2063 C C . LYS A 1 255 ? 24.826 24.156 -1.761 1.00 85.25 255 LYS A C 1
ATOM 2065 O O . LYS A 1 255 ? 25.055 23.541 -2.795 1.00 85.25 255 LYS A O 1
ATOM 2070 N N . ILE A 1 256 ? 25.788 24.573 -0.937 1.00 84.44 256 ILE A N 1
ATOM 2071 C CA . ILE A 1 256 ? 27.221 24.406 -1.220 1.00 84.44 256 ILE A CA 1
ATOM 2072 C C . ILE A 1 256 ? 27.632 22.930 -1.154 1.00 84.44 256 ILE A C 1
ATOM 2074 O O . ILE A 1 256 ? 28.295 22.444 -2.065 1.00 84.44 256 ILE A O 1
ATOM 2078 N N . ASN A 1 257 ? 27.228 22.208 -0.105 1.00 81.94 257 ASN A N 1
ATOM 2079 C CA . ASN A 1 257 ? 27.749 20.861 0.166 1.00 81.94 257 ASN A CA 1
ATOM 2080 C C . ASN A 1 257 ? 26.937 19.742 -0.494 1.00 81.94 257 ASN A C 1
ATOM 2082 O O . ASN A 1 257 ? 27.484 18.685 -0.788 1.00 81.94 257 ASN A O 1
ATOM 2086 N N . TYR A 1 258 ? 25.640 19.962 -0.729 1.00 83.50 258 TYR A N 1
ATOM 2087 C CA . TYR A 1 258 ? 24.742 18.928 -1.257 1.00 83.50 258 TYR A CA 1
ATOM 2088 C C . TYR A 1 258 ? 24.040 19.334 -2.556 1.00 83.50 258 TYR A C 1
ATOM 2090 O O . TYR A 1 258 ? 23.329 18.514 -3.130 1.00 83.50 258 TYR A O 1
ATOM 2098 N N . GLN A 1 259 ? 24.211 20.578 -3.023 1.00 84.94 259 GLN A N 1
ATOM 2099 C CA . GLN A 1 259 ? 23.604 21.098 -4.257 1.00 84.94 259 GLN A CA 1
ATOM 2100 C C . GLN A 1 259 ? 22.071 20.966 -4.295 1.00 84.94 259 GLN A C 1
ATOM 2102 O O . GLN A 1 259 ? 21.466 20.765 -5.346 1.00 84.94 259 GLN A O 1
ATOM 2107 N N . ILE A 1 260 ? 21.416 21.090 -3.133 1.00 85.50 260 ILE A N 1
ATOM 2108 C CA . ILE A 1 260 ? 19.963 20.914 -3.013 1.00 85.50 260 ILE A CA 1
ATOM 2109 C C . ILE A 1 260 ? 19.203 22.242 -2.986 1.00 85.50 260 ILE A C 1
ATOM 2111 O O . ILE A 1 260 ? 19.673 23.257 -2.471 1.00 85.50 260 ILE A O 1
ATOM 2115 N N . ALA A 1 261 ? 17.970 22.217 -3.493 1.00 86.81 261 ALA A N 1
ATOM 2116 C CA . ALA A 1 261 ? 17.071 23.364 -3.456 1.00 86.81 261 ALA A CA 1
ATOM 2117 C C . ALA A 1 261 ? 16.661 23.748 -2.019 1.00 86.81 261 ALA A C 1
ATOM 2119 O O . ALA A 1 261 ? 16.552 22.901 -1.129 1.00 86.81 261 ALA A O 1
ATOM 2120 N N . VAL A 1 262 ? 16.307 25.023 -1.818 1.00 85.88 262 VAL A N 1
ATOM 2121 C CA . VAL A 1 262 ? 15.837 25.570 -0.527 1.00 85.88 262 VAL A CA 1
ATOM 2122 C C . VAL A 1 262 ? 14.660 24.776 0.050 1.00 85.88 262 VAL A C 1
ATOM 2124 O O . VAL A 1 262 ? 14.605 24.524 1.252 1.00 85.88 262 VAL A O 1
ATOM 2127 N N . SER A 1 263 ? 13.721 24.345 -0.796 1.00 86.38 263 SER A N 1
ATOM 2128 C CA . SER A 1 263 ? 12.594 23.508 -0.370 1.00 86.38 263 SER A CA 1
ATOM 2129 C C . SER A 1 263 ? 13.051 22.168 0.209 1.00 86.38 263 SER A C 1
ATOM 2131 O O . SER A 1 263 ? 12.484 21.712 1.196 1.00 86.38 263 SER A O 1
ATOM 2133 N N . SER A 1 264 ? 14.084 21.560 -0.373 1.00 86.31 264 SER A N 1
ATOM 2134 C CA . SER A 1 264 ? 14.643 20.280 0.070 1.00 86.31 264 SER A CA 1
ATOM 2135 C C . SER A 1 264 ? 15.414 20.419 1.379 1.00 86.31 264 SER A C 1
ATOM 2137 O O . SER A 1 264 ? 15.241 19.593 2.271 1.00 86.31 264 SER A O 1
ATOM 2139 N N . SER A 1 265 ? 16.165 21.514 1.533 1.00 90.19 265 SER A N 1
ATOM 2140 C CA . SER A 1 265 ? 16.802 21.887 2.803 1.00 90.19 265 SER A CA 1
ATOM 2141 C C . SER A 1 265 ? 15.765 22.055 3.925 1.00 90.19 265 SER A C 1
ATOM 2143 O O . SER A 1 265 ? 15.885 21.436 4.979 1.00 90.19 265 SER A O 1
ATOM 2145 N N . ASN A 1 266 ? 14.669 22.784 3.671 1.00 90.62 266 ASN A N 1
ATOM 2146 C CA . ASN A 1 266 ? 13.592 22.954 4.655 1.00 90.62 266 ASN A CA 1
ATOM 2147 C C . ASN A 1 266 ? 12.897 21.623 5.012 1.00 90.62 266 ASN A C 1
ATOM 2149 O O . ASN A 1 266 ? 12.537 21.411 6.168 1.00 90.62 266 ASN A O 1
ATOM 2153 N N . MET A 1 267 ? 12.688 20.729 4.035 1.00 90.12 267 MET A N 1
ATOM 2154 C CA . MET A 1 267 ? 12.110 19.402 4.287 1.00 90.12 267 MET A CA 1
ATOM 2155 C C . MET A 1 267 ? 13.021 18.549 5.172 1.00 90.12 267 MET A C 1
ATOM 2157 O O . MET A 1 267 ? 12.526 17.903 6.092 1.00 90.12 267 MET A O 1
ATOM 2161 N N . PHE A 1 268 ? 14.333 18.578 4.929 1.00 93.94 268 PHE A N 1
ATOM 2162 C CA . PHE A 1 268 ? 15.293 17.843 5.748 1.00 93.94 268 PHE A CA 1
ATOM 2163 C C . PHE A 1 268 ? 15.392 18.402 7.172 1.00 93.94 268 PHE A C 1
ATOM 2165 O O . PHE A 1 268 ? 15.368 17.647 8.139 1.00 93.94 268 PHE A O 1
ATOM 2172 N N . LEU A 1 269 ? 15.401 19.727 7.324 1.00 93.56 269 LEU A N 1
ATOM 2173 C CA . LEU A 1 269 ? 15.383 20.360 8.642 1.00 93.56 269 LEU A CA 1
ATOM 2174 C C . LEU A 1 269 ? 14.109 20.004 9.423 1.00 93.56 269 LEU A C 1
ATOM 2176 O O . LEU A 1 269 ? 14.170 19.696 10.610 1.00 93.56 269 LEU A O 1
ATOM 2180 N N . SER A 1 270 ? 12.959 19.960 8.739 1.00 92.50 270 SER A N 1
ATOM 2181 C CA . SER A 1 270 ? 11.715 19.482 9.343 1.00 92.50 270 SER A CA 1
ATOM 2182 C C . SER A 1 270 ? 11.809 18.015 9.768 1.00 92.50 270 SER A C 1
ATOM 2184 O O . SER A 1 270 ? 11.292 17.668 10.825 1.00 92.50 270 SER A O 1
ATOM 2186 N N . PHE A 1 271 ? 12.468 17.157 8.987 1.00 94.62 271 PHE A N 1
ATOM 2187 C CA . PHE A 1 271 ? 12.719 15.769 9.372 1.00 94.62 271 PHE A CA 1
ATOM 2188 C C . PHE A 1 271 ? 13.533 15.681 10.675 1.00 94.62 271 PHE A C 1
ATOM 2190 O O . PHE A 1 271 ? 13.084 15.009 11.606 1.00 94.62 271 PHE A O 1
ATOM 2197 N N . LEU A 1 272 ? 14.655 16.411 10.768 1.00 95.88 272 LEU A N 1
ATOM 2198 C CA . LEU A 1 272 ? 15.524 16.457 11.955 1.00 95.88 272 LEU A CA 1
ATOM 2199 C C . LEU A 1 272 ? 14.786 16.954 13.206 1.00 95.88 272 LEU A C 1
ATOM 2201 O O . LEU A 1 272 ? 14.912 16.366 14.279 1.00 95.88 272 LEU A O 1
ATOM 2205 N N . GLU A 1 273 ? 13.962 17.992 13.056 1.00 93.88 273 GLU A N 1
ATOM 2206 C CA . GLU A 1 273 ? 13.106 18.504 14.131 1.00 93.88 273 GLU A CA 1
ATOM 2207 C C . GLU A 1 273 ? 12.120 17.427 14.615 1.00 93.88 273 GLU A C 1
ATOM 2209 O O . GLU A 1 273 ? 11.906 17.249 15.811 1.00 93.88 273 GLU A O 1
ATOM 2214 N N . LYS A 1 274 ? 11.518 16.655 13.698 1.00 92.81 274 LYS A N 1
ATOM 2215 C CA . LYS A 1 274 ? 10.487 15.666 14.055 1.00 92.81 274 LYS A CA 1
ATOM 2216 C C . LYS A 1 274 ? 11.028 14.406 14.710 1.00 92.81 274 LYS A C 1
ATOM 2218 O O . LYS A 1 274 ? 10.347 13.884 15.590 1.00 92.81 274 LYS A O 1
ATOM 2223 N N . ILE A 1 275 ? 12.220 13.945 14.332 1.00 94.12 275 ILE A N 1
ATOM 2224 C CA . ILE A 1 275 ? 12.919 12.886 15.084 1.00 94.12 275 ILE A CA 1
ATOM 2225 C C . ILE A 1 275 ? 13.497 13.399 16.412 1.00 94.12 275 ILE A C 1
ATOM 2227 O O . ILE A 1 275 ? 13.927 12.597 17.233 1.00 94.12 275 ILE A O 1
ATOM 2231 N N . GLY A 1 276 ? 13.450 14.715 16.649 1.00 93.88 276 GLY A N 1
ATOM 2232 C CA . GLY A 1 276 ? 13.856 15.348 17.899 1.00 93.88 276 GLY A CA 1
ATOM 2233 C C . GLY A 1 276 ? 15.345 15.649 17.990 1.00 93.88 276 GLY A C 1
ATOM 2234 O O . GLY A 1 276 ? 15.829 15.849 19.094 1.00 93.88 276 GLY A O 1
ATOM 2235 N N . PHE A 1 277 ? 16.082 15.667 16.875 1.00 97.00 277 PHE A N 1
ATOM 2236 C CA . PHE A 1 277 ? 17.526 15.942 16.866 1.00 97.00 277 PHE A CA 1
ATOM 2237 C C . PHE A 1 277 ? 17.861 17.438 16.839 1.00 97.00 277 PHE A C 1
ATOM 2239 O O . PHE A 1 277 ? 18.989 17.820 17.141 1.00 97.00 277 PHE A O 1
ATOM 2246 N N . VAL A 1 278 ? 16.901 18.285 16.467 1.00 96.94 278 VAL A N 1
ATOM 2247 C CA . VAL A 1 278 ? 17.084 19.735 16.347 1.00 96.94 278 VAL A CA 1
ATOM 2248 C C . VAL A 1 278 ? 15.904 20.455 16.982 1.00 96.94 278 VAL A C 1
ATOM 2250 O O . VAL A 1 278 ? 14.752 20.120 16.705 1.00 96.94 278 VAL A O 1
ATOM 2253 N N . ASP A 1 279 ? 16.201 21.491 17.761 1.00 95.25 279 ASP A N 1
ATOM 2254 C CA . ASP A 1 279 ? 15.228 22.405 18.339 1.00 95.25 279 ASP A CA 1
ATOM 2255 C C . ASP A 1 279 ? 15.193 23.728 17.575 1.00 95.25 279 ASP A C 1
ATOM 2257 O O . ASP A 1 279 ? 16.215 24.329 17.228 1.00 95.25 279 ASP A O 1
ATOM 2261 N N . ARG A 1 280 ? 13.977 24.224 17.342 1.00 93.50 280 ARG A N 1
ATOM 2262 C CA . ARG A 1 280 ? 13.748 25.555 16.781 1.00 93.50 280 ARG A CA 1
ATOM 2263 C C . ARG A 1 280 ? 13.540 26.554 17.915 1.00 93.50 280 ARG A C 1
ATOM 2265 O O . ARG A 1 280 ? 12.445 26.666 18.457 1.00 93.50 280 ARG A O 1
ATOM 2272 N N . ILE A 1 281 ? 14.585 27.308 18.242 1.00 91.38 281 ILE A N 1
ATOM 2273 C CA . ILE A 1 281 ? 14.575 28.269 19.359 1.00 91.38 281 ILE A CA 1
ATOM 2274 C C . ILE A 1 281 ? 13.972 29.631 18.987 1.00 91.38 281 ILE A C 1
ATOM 2276 O O . ILE A 1 281 ? 13.586 30.406 19.858 1.00 91.38 281 ILE A O 1
ATOM 2280 N N . SER A 1 282 ? 13.877 29.952 17.693 1.00 89.69 282 SER A N 1
ATOM 2281 C CA . SER A 1 282 ? 13.201 31.165 17.220 1.00 89.69 282 SER A CA 1
ATOM 2282 C C . SER A 1 282 ? 12.596 30.969 15.830 1.00 89.69 282 SER A C 1
ATOM 2284 O O . SER A 1 282 ? 12.710 29.908 15.215 1.00 89.69 282 SER A O 1
ATOM 2286 N N . LYS A 1 283 ? 11.963 32.013 15.276 1.00 84.50 283 LYS A N 1
ATOM 2287 C CA . LYS A 1 283 ? 11.409 31.951 13.916 1.00 84.50 283 LYS A CA 1
ATOM 2288 C C . LYS A 1 283 ? 12.464 31.537 12.880 1.00 84.50 283 LYS A C 1
ATOM 2290 O O . LYS A 1 283 ? 12.106 30.823 11.950 1.00 84.50 283 LYS A O 1
ATOM 2295 N N . ASN A 1 284 ? 13.731 31.903 13.057 1.00 91.00 284 ASN A N 1
ATOM 2296 C CA . ASN A 1 284 ? 14.769 31.652 12.054 1.00 91.00 284 ASN A CA 1
ATOM 2297 C C . ASN A 1 284 ? 16.006 30.930 12.602 1.00 91.00 284 ASN A C 1
ATOM 2299 O O . ASN A 1 284 ? 16.933 30.730 11.832 1.00 91.00 284 ASN A O 1
ATOM 2303 N N . MET A 1 285 ? 16.036 30.540 13.880 1.00 94.00 285 MET A N 1
ATOM 2304 C CA . MET A 1 285 ? 17.218 29.932 14.502 1.00 94.00 285 MET A CA 1
ATOM 2305 C C . MET A 1 285 ? 16.954 28.490 14.928 1.00 94.00 285 MET A C 1
ATOM 2307 O O . MET A 1 285 ? 15.896 28.192 15.494 1.00 94.00 285 MET A O 1
ATOM 2311 N N . TYR A 1 286 ? 17.943 27.634 14.691 1.00 96.75 286 TYR A N 1
ATOM 2312 C CA . TYR A 1 286 ? 17.933 26.211 15.016 1.00 96.75 286 TYR A CA 1
ATOM 2313 C C . TYR A 1 286 ? 19.194 25.841 15.794 1.00 96.75 286 TYR A C 1
ATOM 2315 O O . TYR A 1 286 ? 20.238 26.466 15.613 1.00 96.75 286 TYR A O 1
ATOM 2323 N N . VAL A 1 287 ? 19.088 24.836 16.656 1.00 97.31 287 VAL A N 1
ATOM 2324 C CA . VAL A 1 287 ? 20.209 24.284 17.422 1.00 97.31 287 VAL A CA 1
ATOM 2325 C C . VAL A 1 287 ? 20.020 22.780 17.587 1.00 97.31 287 VAL A C 1
ATOM 2327 O O . VAL A 1 287 ? 18.890 22.300 17.663 1.00 97.31 287 VAL A O 1
ATOM 2330 N N . THR A 1 288 ? 21.110 22.026 17.630 1.00 97.75 288 THR A N 1
ATOM 2331 C CA . THR A 1 288 ? 21.085 20.594 17.938 1.00 97.75 288 THR A CA 1
ATOM 2332 C C . THR A 1 288 ? 20.555 20.376 19.354 1.00 97.75 288 THR A C 1
ATOM 2334 O O . THR A 1 288 ? 21.012 21.018 20.301 1.00 97.75 288 THR A O 1
ATOM 2337 N N . SER A 1 289 ? 19.570 19.490 19.490 1.00 97.00 289 SER A N 1
ATOM 2338 C CA . SER A 1 289 ? 18.935 19.172 20.772 1.00 97.00 289 SER A CA 1
ATOM 2339 C C . SER A 1 289 ? 19.835 18.288 21.644 1.00 97.00 289 SER A C 1
ATOM 2341 O O . SER A 1 289 ? 20.831 17.731 21.175 1.00 97.00 289 SER A O 1
ATOM 2343 N N . GLU A 1 290 ? 19.458 18.077 22.908 1.00 94.94 290 GLU A N 1
ATOM 2344 C CA . GLU A 1 290 ? 20.131 17.099 23.780 1.00 94.94 290 GLU A CA 1
ATOM 2345 C C . GLU A 1 290 ? 20.155 15.699 23.151 1.00 94.94 290 GLU A C 1
ATOM 2347 O O . GLU A 1 290 ? 21.208 15.071 23.086 1.00 94.94 290 GLU A O 1
ATOM 2352 N N . LEU A 1 291 ? 19.024 15.252 22.593 1.00 95.69 291 LEU A N 1
ATOM 2353 C CA . LEU A 1 291 ? 18.918 13.958 21.917 1.00 95.69 291 LEU A CA 1
ATOM 2354 C C . LEU A 1 291 ? 19.830 13.877 20.684 1.00 95.69 291 LEU A C 1
ATOM 2356 O O . LEU A 1 291 ? 20.466 12.849 20.452 1.00 95.69 291 LEU A O 1
ATOM 2360 N N . GLY A 1 292 ? 19.901 14.957 19.899 1.00 96.19 292 GLY A N 1
ATOM 2361 C CA . GLY A 1 292 ? 20.798 15.049 18.750 1.00 96.19 292 GLY A CA 1
ATOM 2362 C C . GLY A 1 292 ? 22.264 14.928 19.165 1.00 96.19 292 GLY A C 1
ATOM 2363 O O . GLY A 1 292 ? 23.010 14.166 18.551 1.00 96.19 292 GLY A O 1
ATOM 2364 N N . ASN A 1 293 ? 22.657 15.603 20.249 1.00 95.56 293 ASN A N 1
ATOM 2365 C CA . ASN A 1 293 ? 24.008 15.513 20.804 1.00 95.56 293 ASN A CA 1
ATOM 2366 C C . ASN A 1 293 ? 24.329 14.101 21.311 1.00 95.56 293 ASN A C 1
ATOM 2368 O O . ASN A 1 293 ? 25.380 13.567 20.967 1.00 95.56 293 ASN A O 1
ATOM 2372 N N . THR A 1 294 ? 23.409 13.455 22.036 1.00 95.88 294 THR A N 1
ATOM 2373 C CA . THR A 1 294 ? 23.582 12.061 22.481 1.00 95.88 294 THR A CA 1
ATOM 2374 C C . THR A 1 294 ? 23.747 11.104 21.298 1.00 95.88 294 THR A C 1
ATOM 2376 O O . THR A 1 294 ? 24.585 10.204 21.331 1.00 95.88 294 THR A O 1
ATOM 2379 N N . TRP A 1 295 ? 22.982 11.288 20.219 1.00 96.94 295 TRP A N 1
ATOM 2380 C CA . TRP A 1 295 ? 23.098 10.426 19.044 1.00 96.94 295 TRP A CA 1
ATOM 2381 C C . TRP A 1 295 ? 24.430 10.618 18.289 1.00 96.94 295 TRP A C 1
ATOM 2383 O O . TRP A 1 295 ? 24.993 9.630 17.810 1.00 96.94 295 TRP A O 1
ATOM 2393 N N . ILE A 1 296 ? 24.981 11.842 18.227 1.00 94.00 296 ILE A N 1
ATOM 2394 C CA . ILE A 1 296 ? 26.274 12.147 17.570 1.00 94.00 296 ILE A CA 1
ATOM 2395 C C . ILE A 1 296 ? 27.451 11.360 18.166 1.00 94.00 296 ILE A C 1
ATOM 2397 O O . ILE A 1 296 ? 28.415 11.090 17.448 1.00 94.00 296 ILE A O 1
ATOM 2401 N N . GLU A 1 297 ? 27.395 10.974 19.443 1.00 91.69 297 GLU A N 1
ATOM 2402 C CA . GLU A 1 297 ? 28.492 10.258 20.111 1.00 91.69 297 GLU A CA 1
ATOM 2403 C C . GLU A 1 297 ? 28.785 8.897 19.464 1.00 91.69 297 GLU A C 1
ATOM 2405 O O . GLU A 1 297 ? 29.945 8.513 19.314 1.00 91.69 297 GLU A O 1
ATOM 2410 N N . LYS A 1 298 ? 27.734 8.176 19.050 1.00 91.38 298 LYS A N 1
ATOM 2411 C CA . LYS A 1 298 ? 27.840 6.833 18.454 1.00 91.38 298 LYS A CA 1
ATOM 2412 C C . LYS A 1 298 ? 27.499 6.812 16.965 1.00 91.38 298 LYS A C 1
ATOM 2414 O O . LYS A 1 298 ? 27.969 5.931 16.252 1.00 91.38 298 LYS A O 1
ATOM 2419 N N . GLN A 1 299 ? 26.653 7.741 16.508 1.00 93.12 299 GLN A N 1
ATOM 2420 C CA . GLN A 1 299 ? 26.125 7.821 15.134 1.00 93.12 299 GLN A CA 1
ATOM 2421 C C . GLN A 1 299 ? 25.527 6.487 14.665 1.00 93.12 299 GLN A C 1
ATOM 2423 O O . GLN A 1 299 ? 25.612 6.115 13.496 1.00 93.12 299 GLN A O 1
ATOM 2428 N N . SER A 1 300 ? 24.942 5.740 15.607 1.00 94.12 300 SER A N 1
ATOM 2429 C CA . SER A 1 300 ? 24.456 4.382 15.381 1.00 94.12 300 SER A CA 1
ATOM 2430 C C . SER A 1 300 ? 23.248 4.397 14.441 1.00 94.12 300 SER A C 1
ATOM 2432 O O . SER A 1 300 ? 22.236 5.039 14.760 1.00 94.12 300 SER A O 1
ATOM 2434 N N . PRO A 1 301 ? 23.290 3.644 13.325 1.00 95.06 301 PRO A N 1
ATOM 2435 C CA . PRO A 1 301 ? 22.126 3.460 12.468 1.00 95.06 301 PRO A CA 1
ATOM 2436 C C . PRO A 1 301 ? 20.948 2.820 13.209 1.00 95.06 301 PRO A C 1
ATOM 2438 O O . PRO A 1 301 ? 19.810 3.223 13.003 1.00 95.06 301 PRO A O 1
ATOM 2441 N N . VAL A 1 302 ? 21.205 1.870 14.115 1.00 95.81 302 VAL A N 1
ATOM 2442 C CA . VAL A 1 302 ? 20.154 1.189 14.893 1.00 95.81 302 VAL A CA 1
ATOM 2443 C C . VAL A 1 302 ? 19.451 2.163 15.845 1.00 95.81 302 VAL A C 1
ATOM 2445 O O . VAL A 1 302 ? 18.227 2.128 15.959 1.00 95.81 302 VAL A O 1
ATOM 2448 N N . ASP A 1 303 ? 20.196 3.089 16.458 1.00 96.75 303 ASP A N 1
ATOM 2449 C CA . ASP A 1 303 ? 19.612 4.118 17.330 1.00 96.75 303 ASP A CA 1
ATOM 2450 C C . ASP A 1 303 ? 18.769 5.114 16.513 1.00 96.75 303 ASP A C 1
ATOM 2452 O O . ASP A 1 303 ? 17.710 5.551 16.959 1.00 96.75 303 ASP A O 1
ATOM 2456 N N . LEU A 1 304 ? 19.183 5.419 15.274 1.00 96.69 304 LEU A N 1
ATOM 2457 C CA . LEU A 1 304 ? 18.380 6.227 14.353 1.00 96.69 304 LEU A CA 1
ATOM 2458 C C . LEU A 1 304 ? 17.052 5.536 14.002 1.00 96.69 304 LEU A C 1
ATOM 2460 O O . LEU A 1 304 ? 16.023 6.210 13.941 1.00 96.69 304 LEU A O 1
ATOM 2464 N N . ILE A 1 305 ? 17.041 4.210 13.804 1.00 97.19 305 ILE A N 1
ATOM 2465 C CA . ILE A 1 305 ? 15.792 3.468 13.561 1.00 97.19 305 ILE A CA 1
ATOM 2466 C C . ILE A 1 305 ? 14.847 3.577 14.764 1.00 97.19 305 ILE A C 1
ATOM 2468 O O . ILE A 1 305 ? 13.654 3.784 14.554 1.00 97.19 305 ILE A O 1
ATOM 2472 N N . ALA A 1 306 ? 15.347 3.535 16.003 1.00 95.88 306 ALA A N 1
ATOM 2473 C CA . ALA A 1 306 ? 14.509 3.747 17.188 1.00 95.88 306 ALA A CA 1
ATOM 2474 C C . ALA A 1 306 ? 13.883 5.157 17.215 1.00 95.88 306 ALA A C 1
ATOM 2476 O O . ALA A 1 306 ? 12.693 5.312 17.500 1.00 95.88 306 ALA A O 1
ATOM 2477 N N . CYS A 1 307 ? 14.641 6.193 16.834 1.00 96.00 307 CYS A N 1
ATOM 2478 C CA . CYS A 1 307 ? 14.111 7.554 16.687 1.00 96.00 307 CYS A CA 1
ATOM 2479 C C . CYS A 1 307 ? 13.032 7.653 15.595 1.00 96.00 307 CYS A C 1
ATOM 2481 O O . CYS A 1 307 ? 12.046 8.379 15.758 1.00 96.00 307 CYS A O 1
ATOM 2483 N N . LEU A 1 308 ? 13.202 6.926 14.484 1.00 96.19 308 LEU A N 1
ATOM 2484 C CA . LEU A 1 308 ? 12.205 6.850 13.414 1.00 96.19 308 LEU A CA 1
ATOM 2485 C C . LEU A 1 308 ? 10.941 6.146 13.892 1.00 96.19 308 LEU A C 1
ATOM 2487 O O . LEU A 1 308 ? 9.858 6.707 13.754 1.00 96.19 308 LEU A O 1
ATOM 2491 N N . GLU A 1 309 ? 11.072 4.967 14.492 1.00 94.88 309 GLU A N 1
ATOM 2492 C CA . GLU A 1 309 ? 9.960 4.208 15.063 1.00 94.88 309 GLU A CA 1
ATOM 2493 C C . GLU A 1 309 ? 9.150 5.061 16.046 1.00 94.88 309 GLU A C 1
ATOM 2495 O O . GLU A 1 309 ? 7.920 5.088 16.007 1.00 94.88 309 GLU A O 1
ATOM 2500 N N . ALA A 1 310 ? 9.824 5.858 16.875 1.00 94.44 310 ALA A N 1
ATOM 2501 C CA . ALA A 1 310 ? 9.156 6.694 17.858 1.00 94.44 310 ALA A CA 1
ATOM 2502 C C . ALA A 1 310 ? 8.269 7.802 17.248 1.00 94.44 310 ALA A C 1
ATOM 2504 O O . ALA A 1 310 ? 7.491 8.425 17.981 1.00 94.44 310 ALA A O 1
ATOM 2505 N N . ARG A 1 311 ? 8.392 8.109 15.948 1.00 94.62 311 ARG A N 1
ATOM 2506 C CA . ARG A 1 311 ? 7.771 9.287 15.304 1.00 94.62 311 ARG A CA 1
ATOM 2507 C C . ARG A 1 311 ? 7.108 9.008 13.955 1.00 94.62 311 ARG A C 1
ATOM 2509 O O . ARG A 1 311 ? 6.292 9.820 13.512 1.00 94.62 311 ARG A O 1
ATOM 2516 N N . TYR A 1 312 ? 7.419 7.893 13.310 1.00 94.62 312 TYR A N 1
ATOM 2517 C CA . TYR A 1 312 ? 6.938 7.526 11.984 1.00 94.62 312 TYR A CA 1
ATOM 2518 C C . TYR A 1 312 ? 6.240 6.172 12.018 1.00 94.62 312 TYR A C 1
ATOM 2520 O O . TYR A 1 312 ? 6.597 5.287 12.787 1.00 94.62 312 TYR A O 1
ATOM 2528 N N . LEU A 1 313 ? 5.225 6.029 11.170 1.00 93.06 313 LEU A N 1
ATOM 2529 C CA . LEU A 1 313 ? 4.511 4.772 10.980 1.00 93.06 313 LEU A CA 1
ATOM 2530 C C . LEU A 1 313 ? 5.359 3.785 10.173 1.00 93.06 313 LEU A C 1
ATOM 2532 O O . LEU A 1 313 ? 6.119 4.196 9.281 1.00 93.06 313 LEU A O 1
ATOM 2536 N N . PHE A 1 314 ? 5.117 2.496 10.411 1.00 94.50 314 PHE A N 1
ATOM 2537 C CA . PHE A 1 314 ? 5.584 1.391 9.580 1.00 94.50 314 PHE A CA 1
ATOM 2538 C C . PHE A 1 314 ? 7.116 1.298 9.530 1.00 94.50 314 PHE A C 1
ATOM 2540 O O . PHE A 1 314 ? 7.708 1.334 8.450 1.00 94.50 314 PHE A O 1
ATOM 2547 N N . VAL A 1 315 ? 7.762 1.244 10.701 1.00 96.25 315 VAL A N 1
ATOM 2548 C CA . VAL A 1 315 ? 9.222 1.072 10.831 1.00 96.25 315 VAL A CA 1
ATOM 2549 C C . VAL A 1 315 ? 9.519 -0.307 11.412 1.00 96.25 315 VAL A C 1
ATOM 2551 O O . VAL A 1 315 ? 9.990 -1.170 10.670 1.00 96.25 315 VAL A O 1
ATOM 2554 N N . TYR A 1 316 ? 9.188 -0.563 12.680 1.00 95.56 316 TYR A N 1
ATOM 2555 C CA . TYR A 1 316 ? 9.300 -1.914 13.242 1.00 95.56 316 TYR A CA 1
ATOM 2556 C C . TYR A 1 316 ? 8.240 -2.854 12.667 1.00 95.56 316 TYR A C 1
ATOM 2558 O O . TYR A 1 316 ? 8.514 -4.029 12.436 1.00 95.56 316 TYR A O 1
ATOM 2566 N N . GLU A 1 317 ? 7.057 -2.344 12.329 1.00 94.25 317 GLU A N 1
ATOM 2567 C CA . GLU A 1 317 ? 6.008 -3.158 11.717 1.00 94.25 317 GLU A CA 1
ATOM 2568 C C . GLU A 1 317 ? 6.411 -3.674 10.327 1.00 94.25 317 GLU A C 1
ATOM 2570 O O . GLU A 1 317 ? 6.051 -4.785 9.942 1.00 94.25 317 GLU A O 1
ATOM 2575 N N . LEU A 1 318 ? 7.228 -2.910 9.594 1.00 96.62 318 LEU A N 1
ATOM 2576 C CA . LEU A 1 318 ? 7.799 -3.347 8.319 1.00 96.62 318 LEU A CA 1
ATOM 2577 C C . LEU A 1 318 ? 8.719 -4.559 8.523 1.00 96.62 318 LEU A C 1
ATOM 2579 O O . LEU A 1 318 ? 8.624 -5.531 7.774 1.00 96.62 318 LEU A O 1
ATOM 2583 N N . LEU A 1 319 ? 9.574 -4.531 9.551 1.00 97.25 319 LEU A N 1
ATOM 2584 C CA . LEU A 1 319 ? 10.426 -5.670 9.911 1.00 97.25 319 LEU A CA 1
ATOM 2585 C C . LEU A 1 319 ? 9.583 -6.894 10.279 1.00 97.25 319 LEU A C 1
ATOM 2587 O O . LEU A 1 319 ? 9.871 -7.999 9.822 1.00 97.25 319 LEU A O 1
ATOM 2591 N N . ALA A 1 320 ? 8.506 -6.696 11.040 1.00 93.81 320 ALA A N 1
ATOM 2592 C CA . ALA A 1 320 ? 7.603 -7.776 11.416 1.00 93.81 320 ALA A CA 1
ATOM 2593 C C . ALA A 1 320 ? 6.910 -8.405 10.191 1.00 93.81 320 ALA A C 1
ATOM 2595 O O . ALA A 1 320 ? 6.729 -9.620 10.128 1.00 93.81 320 ALA A O 1
ATOM 2596 N N . GLU A 1 321 ? 6.566 -7.612 9.173 1.00 93.62 321 GLU A N 1
ATOM 2597 C CA . GLU A 1 321 ? 6.048 -8.143 7.908 1.00 93.62 321 GLU A CA 1
ATOM 2598 C C . GLU A 1 321 ? 7.098 -8.945 7.132 1.00 93.62 321 GLU A C 1
ATOM 2600 O O . GLU A 1 321 ? 6.761 -9.944 6.490 1.00 93.62 321 GLU A O 1
ATOM 2605 N N . LEU A 1 322 ? 8.371 -8.550 7.202 1.00 95.12 322 LEU A N 1
ATOM 2606 C CA . LEU A 1 322 ? 9.480 -9.290 6.595 1.00 95.12 322 LEU A CA 1
ATOM 2607 C C . LEU A 1 322 ? 9.817 -10.588 7.339 1.00 95.12 322 LEU A C 1
ATOM 2609 O O . LEU A 1 322 ? 10.231 -11.547 6.689 1.00 95.12 322 LEU A O 1
ATOM 2613 N N . ARG A 1 323 ? 9.565 -10.659 8.656 1.00 93.31 323 ARG A N 1
ATOM 2614 C CA . ARG A 1 323 ? 9.684 -11.890 9.463 1.00 93.31 323 ARG A CA 1
ATOM 2615 C C . ARG A 1 323 ? 8.833 -13.033 8.907 1.00 93.31 323 ARG A C 1
ATOM 2617 O O . ARG A 1 323 ? 9.254 -14.183 8.935 1.00 93.31 323 ARG A O 1
ATOM 2624 N N . LYS A 1 324 ? 7.635 -12.729 8.388 1.00 86.88 324 LYS A N 1
ATOM 2625 C CA . LYS A 1 324 ? 6.719 -13.744 7.832 1.00 86.88 324 LYS A CA 1
ATOM 2626 C C . LYS A 1 324 ? 7.282 -14.412 6.578 1.00 86.88 324 LYS A C 1
ATOM 2628 O O . LYS A 1 324 ? 7.218 -15.626 6.431 1.00 86.88 324 LYS A O 1
ATOM 2633 N N . GLU A 1 325 ? 7.732 -13.589 5.635 1.00 87.69 325 GLU A N 1
ATOM 2634 C CA . GLU A 1 325 ? 8.324 -14.007 4.363 1.00 87.69 325 GLU A CA 1
ATOM 2635 C C . GLU A 1 325 ? 8.965 -12.801 3.656 1.00 87.69 325 GLU A C 1
ATOM 2637 O O . GLU A 1 325 ? 8.468 -11.675 3.823 1.00 87.69 325 GLU A O 1
ATOM 2642 N N . PRO A 1 326 ? 9.986 -13.019 2.804 1.00 89.81 326 PRO A N 1
ATOM 2643 C CA . PRO A 1 326 ? 10.616 -11.949 2.040 1.00 89.81 326 PRO A CA 1
ATOM 2644 C C . PRO A 1 326 ? 9.645 -11.215 1.105 1.00 89.81 326 PRO A C 1
ATOM 2646 O O . PRO A 1 326 ? 8.930 -11.838 0.313 1.00 89.81 326 PRO A O 1
ATOM 2649 N N . LYS A 1 327 ? 9.649 -9.875 1.139 1.00 90.88 327 LYS A N 1
ATOM 2650 C CA . LYS A 1 327 ? 8.741 -9.019 0.346 1.00 90.88 327 LYS A CA 1
ATOM 2651 C C . LYS A 1 327 ? 9.494 -7.915 -0.386 1.00 90.88 327 LYS A C 1
ATOM 2653 O O . LYS A 1 327 ? 10.559 -7.475 0.036 1.00 90.88 327 LYS A O 1
ATOM 2658 N N . ASN A 1 328 ? 8.907 -7.441 -1.483 1.00 88.06 328 ASN A N 1
ATOM 2659 C CA . ASN A 1 328 ? 9.405 -6.279 -2.215 1.00 88.06 328 ASN A CA 1
ATOM 2660 C C . ASN A 1 328 ? 8.747 -4.972 -1.740 1.00 88.06 328 ASN A C 1
ATOM 2662 O O . ASN A 1 328 ? 7.702 -4.973 -1.082 1.00 88.06 328 ASN A O 1
ATOM 2666 N N . ALA A 1 329 ? 9.339 -3.837 -2.122 1.00 88.75 329 ALA A N 1
ATOM 2667 C CA . ALA A 1 329 ? 8.860 -2.510 -1.723 1.00 88.75 329 ALA A CA 1
ATOM 2668 C C . ALA A 1 329 ? 7.414 -2.207 -2.164 1.00 88.75 329 ALA A C 1
ATOM 2670 O O . ALA A 1 329 ? 6.734 -1.415 -1.518 1.00 88.75 329 ALA A O 1
ATOM 2671 N N . LYS A 1 330 ? 6.934 -2.822 -3.257 1.00 84.00 330 LYS A N 1
ATOM 2672 C CA . LYS A 1 330 ? 5.559 -2.633 -3.748 1.00 84.00 330 LYS A CA 1
ATOM 2673 C C . LYS A 1 330 ? 4.549 -3.362 -2.862 1.00 84.00 330 LYS A C 1
ATOM 2675 O O . LYS A 1 330 ? 3.524 -2.790 -2.520 1.00 84.00 330 LYS A O 1
ATOM 2680 N N . THR A 1 331 ? 4.830 -4.604 -2.482 1.00 84.88 331 THR A N 1
ATOM 2681 C CA . THR A 1 331 ? 3.968 -5.359 -1.564 1.00 84.88 331 THR A CA 1
ATOM 2682 C C . THR A 1 331 ? 3.910 -4.671 -0.203 1.00 84.88 331 THR A C 1
ATOM 2684 O O . THR A 1 331 ? 2.827 -4.454 0.333 1.00 84.88 331 THR A O 1
ATOM 2687 N N . LEU A 1 332 ? 5.063 -4.246 0.320 1.00 92.00 332 LEU A N 1
ATOM 2688 C CA . LEU A 1 332 ? 5.144 -3.539 1.599 1.00 92.00 332 LEU A CA 1
ATOM 2689 C C . LEU A 1 332 ? 4.404 -2.191 1.586 1.00 92.00 332 LEU A C 1
ATOM 2691 O O . LEU A 1 332 ? 3.786 -1.842 2.585 1.00 92.00 332 LEU A O 1
ATOM 2695 N N . SER A 1 333 ? 4.407 -1.443 0.475 1.00 90.00 333 SER A N 1
ATOM 2696 C CA . SER A 1 333 ? 3.674 -0.167 0.402 1.00 90.00 333 SER A CA 1
ATOM 2697 C C . SER A 1 333 ? 2.151 -0.338 0.389 1.00 90.00 333 SER A C 1
ATOM 2699 O O . SER A 1 333 ? 1.433 0.567 0.815 1.00 90.00 333 SER A O 1
ATOM 2701 N N . ILE A 1 334 ? 1.658 -1.488 -0.076 1.00 80.69 334 ILE A N 1
ATOM 2702 C CA . ILE A 1 334 ? 0.239 -1.854 -0.018 1.00 80.69 334 ILE A CA 1
ATOM 2703 C C . ILE A 1 334 ? -0.134 -2.253 1.409 1.00 80.69 334 ILE A C 1
ATOM 2705 O O . ILE A 1 334 ? -1.121 -1.744 1.933 1.00 80.69 334 ILE A O 1
ATOM 2709 N N . ILE A 1 335 ? 0.691 -3.078 2.064 1.00 85.50 335 ILE A N 1
ATOM 2710 C CA . ILE A 1 335 ? 0.491 -3.459 3.471 1.00 85.50 335 ILE A CA 1
ATOM 2711 C C . ILE A 1 335 ? 0.500 -2.220 4.379 1.00 85.50 335 ILE A C 1
ATOM 2713 O O . ILE A 1 335 ? -0.360 -2.088 5.244 1.00 85.50 335 ILE A O 1
ATOM 2717 N N . ALA A 1 336 ? 1.402 -1.263 4.134 1.00 87.69 336 ALA A N 1
ATOM 2718 C CA . ALA A 1 336 ? 1.440 -0.003 4.874 1.00 87.69 336 ALA A CA 1
ATOM 2719 C C . ALA A 1 336 ? 0.100 0.756 4.812 1.00 87.69 336 ALA A C 1
ATOM 2721 O O . ALA A 1 336 ? -0.373 1.257 5.833 1.00 87.69 336 ALA A O 1
ATOM 2722 N N . LYS A 1 337 ? -0.517 0.822 3.619 1.00 84.75 337 LYS A N 1
ATOM 2723 C CA . LYS A 1 337 ? -1.829 1.459 3.404 1.00 84.75 337 LYS A CA 1
ATOM 2724 C C . LYS A 1 337 ? -2.935 0.719 4.139 1.00 84.75 337 LYS A C 1
ATOM 2726 O O . LYS A 1 337 ? -3.684 1.340 4.880 1.00 84.75 337 LYS A O 1
ATOM 2731 N N . VAL A 1 338 ? -3.044 -0.585 3.912 1.00 78.25 338 VAL A N 1
ATOM 2732 C CA . VAL A 1 338 ? -4.189 -1.362 4.397 1.00 78.25 338 VAL A CA 1
ATOM 2733 C C . VAL A 1 338 ? -4.129 -1.537 5.908 1.00 78.25 338 VAL A C 1
ATOM 2735 O O . VAL A 1 338 ? -5.091 -1.252 6.605 1.00 78.25 338 VAL A O 1
ATOM 2738 N N . SER A 1 339 ? -2.971 -1.939 6.423 1.00 80.19 339 SER A N 1
ATOM 2739 C CA . SER A 1 339 ? -2.874 -2.480 7.776 1.00 80.19 339 SER A CA 1
ATOM 2740 C C . SER A 1 339 ? -2.236 -1.516 8.778 1.00 80.19 339 SER A C 1
ATOM 2742 O O . SER A 1 339 ? -2.415 -1.698 9.983 1.00 80.19 339 SER A O 1
ATOM 2744 N N . TYR A 1 340 ? -1.516 -0.486 8.314 1.00 82.69 340 TYR A N 1
ATOM 2745 C CA . TYR A 1 340 ? -0.665 0.363 9.164 1.00 82.69 340 TYR A CA 1
ATOM 2746 C C . TYR A 1 340 ? -0.915 1.872 9.008 1.00 82.69 340 TYR A C 1
ATOM 2748 O O . TYR A 1 340 ? -0.047 2.688 9.325 1.00 82.69 340 TYR A O 1
ATOM 2756 N N . GLY A 1 341 ? -2.116 2.250 8.561 1.00 77.81 341 GLY A N 1
ATOM 2757 C CA . GLY A 1 341 ? -2.620 3.623 8.665 1.00 77.81 341 GLY A CA 1
ATOM 2758 C C . GLY A 1 341 ? -2.030 4.616 7.664 1.00 77.81 341 GLY A C 1
ATOM 2759 O O . GLY A 1 341 ? -2.058 5.818 7.920 1.00 77.81 341 GLY A O 1
ATOM 2760 N N . PHE A 1 342 ? -1.474 4.156 6.538 1.00 83.06 342 PHE A N 1
ATOM 2761 C CA . PHE A 1 342 ? -1.129 5.073 5.451 1.00 83.06 342 PHE A CA 1
ATOM 2762 C C . PHE A 1 342 ? -2.382 5.458 4.654 1.00 83.06 342 PHE A C 1
ATOM 2764 O O . PHE A 1 342 ? -3.086 4.590 4.152 1.00 83.06 342 PHE A O 1
ATOM 2771 N N . ASP A 1 343 ? -2.586 6.751 4.397 1.00 76.19 343 ASP A N 1
ATOM 2772 C CA . ASP A 1 343 ? -3.709 7.239 3.576 1.00 76.19 343 ASP A CA 1
ATOM 2773 C C . ASP A 1 343 ? -3.623 6.774 2.109 1.00 76.19 343 ASP A C 1
ATOM 2775 O O . ASP A 1 343 ? -4.618 6.674 1.387 1.00 76.19 343 ASP A O 1
ATOM 2779 N N . ARG A 1 344 ? -2.402 6.518 1.621 1.00 79.00 344 ARG A N 1
ATOM 2780 C CA . ARG A 1 344 ? -2.137 6.121 0.232 1.00 79.00 344 ARG A CA 1
ATOM 2781 C C . ARG A 1 344 ? -0.924 5.211 0.110 1.00 79.00 344 ARG A C 1
ATOM 2783 O O . ARG A 1 344 ? 0.032 5.314 0.874 1.00 79.00 344 ARG A O 1
ATOM 2790 N N . GLU A 1 345 ? -0.921 4.402 -0.944 1.00 82.31 345 GLU A N 1
ATOM 2791 C CA . GLU A 1 345 ? 0.250 3.616 -1.335 1.00 82.31 345 GLU A CA 1
ATOM 2792 C C . GLU A 1 345 ? 1.403 4.556 -1.716 1.00 82.31 345 GLU A C 1
ATOM 2794 O O . GLU A 1 345 ? 1.262 5.407 -2.599 1.00 82.31 345 GLU A O 1
ATOM 2799 N N . SER A 1 346 ? 2.563 4.391 -1.076 1.00 85.19 346 SER A N 1
ATOM 2800 C CA . SER A 1 346 ? 3.763 5.171 -1.390 1.00 85.19 346 SER A CA 1
ATOM 2801 C C . SER A 1 346 ? 5.004 4.287 -1.426 1.00 85.19 346 SER A C 1
ATOM 2803 O O . SER A 1 346 ? 5.665 4.063 -0.416 1.00 85.19 346 SER A O 1
ATOM 2805 N N . ILE A 1 347 ? 5.345 3.802 -2.623 1.00 85.25 347 ILE A N 1
ATOM 2806 C CA . ILE A 1 347 ? 6.537 2.963 -2.837 1.00 85.25 347 ILE A CA 1
ATOM 2807 C C . ILE A 1 347 ? 7.821 3.731 -2.483 1.00 85.25 347 ILE A C 1
ATOM 2809 O O . ILE A 1 347 ? 8.762 3.140 -1.963 1.00 85.25 347 ILE A O 1
ATOM 2813 N N . ASP A 1 348 ? 7.864 5.041 -2.741 1.00 82.88 348 ASP A N 1
ATOM 2814 C CA . ASP A 1 348 ? 9.021 5.894 -2.434 1.00 82.88 348 ASP A CA 1
ATOM 2815 C C . ASP A 1 348 ? 9.305 5.953 -0.924 1.00 82.88 348 ASP A C 1
ATOM 2817 O O . ASP A 1 348 ? 10.433 5.733 -0.487 1.00 82.88 348 ASP A O 1
ATOM 2821 N N . GLU A 1 349 ? 8.264 6.148 -0.110 1.00 90.06 349 GLU A N 1
ATOM 2822 C CA . GLU A 1 349 ? 8.389 6.194 1.352 1.00 90.06 349 GLU A CA 1
ATOM 2823 C C . GLU A 1 349 ? 8.744 4.831 1.957 1.00 90.06 349 GLU A C 1
ATOM 2825 O O . GLU A 1 349 ? 9.492 4.760 2.936 1.00 90.06 349 GLU A O 1
ATOM 2830 N N . THR A 1 350 ? 8.257 3.740 1.361 1.00 92.81 350 THR A N 1
ATOM 2831 C CA . THR A 1 350 ? 8.660 2.380 1.735 1.00 92.81 350 THR A CA 1
ATOM 2832 C C . THR A 1 350 ? 10.124 2.113 1.378 1.00 92.81 350 THR A C 1
ATOM 2834 O O . THR A 1 350 ? 10.858 1.559 2.192 1.00 92.81 350 THR A O 1
ATOM 2837 N N . ARG A 1 351 ? 10.596 2.549 0.201 1.00 90.31 351 ARG A N 1
ATOM 2838 C CA . ARG A 1 351 ? 12.003 2.387 -0.209 1.00 90.31 351 ARG A CA 1
ATOM 2839 C C . ARG A 1 351 ? 12.972 3.126 0.705 1.00 90.31 351 ARG A C 1
ATOM 2841 O O . ARG A 1 351 ? 13.992 2.553 1.064 1.00 90.31 351 ARG A O 1
ATOM 2848 N N . LYS A 1 352 ? 12.648 4.353 1.128 1.00 90.69 352 LYS A N 1
ATOM 2849 C CA . LYS A 1 352 ? 13.475 5.101 2.094 1.00 90.69 352 LYS A CA 1
ATOM 2850 C C . LYS A 1 352 ? 13.679 4.314 3.389 1.00 90.69 352 LYS A C 1
ATOM 2852 O O . LYS A 1 352 ? 14.806 4.207 3.858 1.00 90.69 352 LYS A O 1
ATOM 2857 N N . ARG A 1 353 ? 12.608 3.716 3.925 1.00 94.56 353 ARG A N 1
ATOM 2858 C CA . ARG A 1 353 ? 12.675 2.854 5.117 1.00 94.56 353 ARG A CA 1
ATOM 2859 C C . ARG A 1 353 ? 13.553 1.635 4.879 1.00 94.56 353 ARG A C 1
ATOM 2861 O O . ARG A 1 353 ? 14.430 1.376 5.687 1.00 94.56 353 ARG A O 1
ATOM 2868 N N . LEU A 1 354 ? 13.364 0.935 3.761 1.00 94.44 354 LEU A N 1
ATOM 2869 C CA . LEU A 1 354 ? 14.184 -0.228 3.408 1.00 94.44 354 LEU A CA 1
ATOM 2870 C C . LEU A 1 354 ? 15.675 0.129 3.331 1.00 94.44 354 LEU A C 1
ATOM 2872 O O . LEU A 1 354 ? 16.492 -0.583 3.902 1.00 94.44 354 LEU A O 1
ATOM 2876 N N . ILE A 1 355 ? 16.036 1.259 2.715 1.00 91.00 355 ILE A N 1
ATOM 2877 C CA . ILE A 1 355 ? 17.435 1.712 2.654 1.00 91.00 355 ILE A CA 1
ATOM 2878 C C . ILE A 1 355 ? 17.997 1.965 4.062 1.00 91.00 355 ILE A C 1
ATOM 2880 O O . ILE A 1 355 ? 19.087 1.495 4.376 1.00 91.00 355 ILE A O 1
ATOM 2884 N N . LEU A 1 356 ? 17.251 2.659 4.929 1.00 93.94 356 LEU A N 1
ATOM 2885 C CA . LEU A 1 356 ? 17.685 2.952 6.303 1.00 93.94 356 LEU A CA 1
ATOM 2886 C C . LEU A 1 356 ? 17.806 1.679 7.159 1.00 93.94 356 LEU A C 1
ATOM 2888 O O . LEU A 1 356 ? 18.777 1.518 7.894 1.00 93.94 356 LEU A O 1
ATOM 2892 N N . LEU A 1 357 ? 16.855 0.750 7.035 1.00 96.00 357 LEU A N 1
ATOM 2893 C CA . LEU A 1 357 ? 16.879 -0.540 7.731 1.00 96.00 357 LEU A CA 1
ATOM 2894 C C . LEU A 1 357 ? 18.038 -1.425 7.247 1.00 96.00 357 LEU A C 1
ATOM 2896 O O . LEU A 1 357 ? 18.665 -2.107 8.058 1.00 96.00 357 LEU A O 1
ATOM 2900 N N . SER A 1 358 ? 18.353 -1.381 5.948 1.00 92.50 358 SER A N 1
ATOM 2901 C CA . SER A 1 358 ? 19.512 -2.064 5.364 1.00 92.50 358 SER A CA 1
ATOM 2902 C C . SER A 1 358 ? 20.822 -1.469 5.885 1.00 92.50 358 SER A C 1
ATOM 2904 O O . SER A 1 358 ? 21.703 -2.217 6.295 1.00 92.50 358 SER A O 1
ATOM 2906 N N . ALA A 1 359 ? 20.932 -0.136 5.972 1.00 90.62 359 ALA A N 1
ATOM 2907 C CA . ALA A 1 359 ? 22.092 0.535 6.571 1.00 90.62 359 ALA A CA 1
ATOM 2908 C C . ALA A 1 359 ? 22.270 0.180 8.062 1.00 90.62 359 ALA A C 1
ATOM 2910 O O . ALA A 1 359 ? 23.389 0.107 8.567 1.00 90.62 359 ALA A O 1
ATOM 2911 N N . ALA A 1 360 ? 21.169 -0.109 8.765 1.00 93.88 360 ALA A N 1
ATOM 2912 C CA . ALA A 1 360 ? 21.181 -0.624 10.133 1.00 93.88 360 ALA A CA 1
ATOM 2913 C C . ALA A 1 360 ? 21.422 -2.140 10.247 1.00 93.88 360 ALA A C 1
ATOM 2915 O O . ALA A 1 360 ? 21.466 -2.664 11.365 1.00 93.88 360 ALA A O 1
ATOM 2916 N N . LYS A 1 361 ? 21.605 -2.843 9.121 1.00 94.25 361 LYS A N 1
ATOM 2917 C CA . LYS A 1 361 ? 21.733 -4.306 9.020 1.00 94.25 361 LYS A CA 1
ATOM 2918 C C . LYS A 1 361 ? 20.590 -5.062 9.710 1.00 94.25 361 LYS A C 1
ATOM 2920 O O . LYS A 1 361 ? 20.800 -6.124 10.288 1.00 94.25 361 LYS A O 1
ATOM 2925 N N . LEU A 1 362 ? 19.383 -4.491 9.697 1.00 95.69 362 LEU A N 1
ATOM 2926 C CA . LEU A 1 362 ? 18.162 -5.129 10.219 1.00 95.69 362 LEU A CA 1
ATOM 2927 C C . LEU A 1 362 ? 17.454 -5.971 9.150 1.00 95.69 362 LEU A C 1
ATOM 2929 O O . LEU A 1 362 ? 16.632 -6.826 9.469 1.00 95.69 362 LEU A O 1
ATOM 2933 N N . ILE A 1 363 ? 17.769 -5.718 7.882 1.00 94.88 363 ILE A N 1
ATOM 2934 C CA . ILE A 1 363 ? 17.282 -6.466 6.726 1.00 94.88 363 ILE A CA 1
ATOM 2935 C C . ILE A 1 363 ? 18.435 -6.715 5.759 1.00 94.88 363 ILE A C 1
ATOM 2937 O O . ILE A 1 363 ? 19.421 -5.978 5.772 1.00 94.88 363 ILE A O 1
ATOM 2941 N N . TYR A 1 364 ? 18.277 -7.719 4.906 1.00 88.69 364 TYR A N 1
ATOM 2942 C CA . TYR A 1 364 ? 19.208 -8.041 3.828 1.00 88.69 364 TYR A CA 1
ATOM 2943 C C . TYR A 1 364 ? 18.447 -8.280 2.521 1.00 88.69 364 TYR A C 1
ATOM 2945 O O . TYR A 1 364 ? 17.226 -8.478 2.505 1.00 88.69 364 TYR A O 1
ATOM 2953 N N . SER A 1 365 ? 19.163 -8.210 1.403 1.00 82.88 365 SER A N 1
ATOM 2954 C CA . SER A 1 365 ? 18.603 -8.458 0.075 1.00 82.88 365 SER A CA 1
ATOM 2955 C C . SER A 1 365 ? 18.593 -9.963 -0.188 1.00 82.88 365 SER A C 1
ATOM 2957 O O . SER A 1 365 ? 19.654 -10.549 -0.357 1.00 82.88 365 SER A O 1
ATOM 2959 N N . VAL A 1 366 ? 17.406 -10.573 -0.246 1.00 78.88 366 VAL A N 1
ATOM 2960 C CA . VAL A 1 366 ? 17.242 -12.003 -0.594 1.00 78.88 366 VAL A CA 1
ATOM 2961 C C . VAL A 1 366 ? 17.310 -12.184 -2.109 1.00 78.88 366 VAL A C 1
ATOM 2963 O O . VAL A 1 366 ? 17.849 -13.139 -2.631 1.00 78.88 366 VAL A O 1
ATOM 2966 N N . THR A 1 367 ? 16.738 -11.239 -2.849 1.00 69.50 367 THR A N 1
ATOM 2967 C CA . THR A 1 367 ? 16.886 -11.136 -4.309 1.00 69.50 367 THR A CA 1
ATOM 2968 C C . THR A 1 367 ? 16.983 -9.656 -4.658 1.00 69.50 367 THR A C 1
ATOM 2970 O O . THR A 1 367 ? 16.780 -8.813 -3.786 1.00 69.50 367 THR A O 1
ATOM 2973 N N . ASN A 1 368 ? 17.236 -9.309 -5.920 1.00 63.50 368 ASN A N 1
ATOM 2974 C CA . ASN A 1 368 ? 17.346 -7.905 -6.336 1.00 63.50 368 ASN A CA 1
ATOM 2975 C C . ASN A 1 368 ? 16.094 -7.052 -6.039 1.00 63.50 368 ASN A C 1
ATOM 2977 O O . ASN A 1 368 ? 16.198 -5.829 -5.979 1.00 63.50 368 ASN A O 1
ATOM 2981 N N . ASP A 1 369 ? 14.909 -7.655 -5.870 1.00 70.56 369 ASP A N 1
ATOM 2982 C CA . ASP A 1 369 ? 13.676 -6.924 -5.557 1.00 70.56 369 ASP A CA 1
ATOM 2983 C C . ASP A 1 369 ? 13.055 -7.262 -4.193 1.00 70.56 369 ASP A C 1
ATOM 2985 O O . ASP A 1 369 ? 12.173 -6.519 -3.756 1.00 70.56 369 ASP A O 1
ATOM 2989 N N . LYS A 1 370 ? 13.497 -8.322 -3.499 1.00 84.25 370 LYS A N 1
ATOM 2990 C CA . LYS A 1 370 ? 12.945 -8.738 -2.197 1.00 84.25 370 LYS A CA 1
ATOM 2991 C C . LYS A 1 370 ? 13.938 -8.595 -1.056 1.00 84.25 370 LYS A C 1
ATOM 2993 O O . LYS A 1 370 ? 15.098 -8.984 -1.163 1.00 84.25 370 LYS A O 1
ATOM 2998 N N . TYR A 1 371 ? 13.406 -8.164 0.078 1.00 91.56 371 TYR A N 1
ATOM 2999 C CA . TYR A 1 371 ? 14.128 -8.024 1.332 1.00 91.56 371 TYR A CA 1
ATOM 3000 C C . TYR A 1 371 ? 13.698 -9.111 2.308 1.00 91.56 371 TYR A C 1
ATOM 3002 O O . TYR A 1 371 ? 12.523 -9.480 2.335 1.00 91.56 371 TYR A O 1
ATOM 3010 N N . GLY A 1 372 ? 14.648 -9.609 3.090 1.00 91.56 372 GLY A N 1
ATOM 3011 C CA . GLY A 1 372 ? 14.446 -10.531 4.203 1.00 91.56 372 GLY A CA 1
ATOM 3012 C C . GLY A 1 372 ? 14.939 -9.915 5.508 1.00 91.56 372 GLY A C 1
ATOM 3013 O O . GLY A 1 372 ? 15.612 -8.884 5.506 1.00 91.56 372 GLY A O 1
ATOM 3014 N N . LEU A 1 373 ? 14.576 -10.532 6.627 1.00 94.31 373 LEU A N 1
ATOM 3015 C CA . LEU A 1 373 ? 14.936 -10.070 7.964 1.00 94.31 373 LEU A CA 1
ATOM 3016 C C . LEU A 1 373 ? 16.256 -10.704 8.430 1.00 94.31 373 LEU A C 1
ATOM 3018 O O . LEU A 1 373 ? 16.401 -11.918 8.326 1.00 94.31 373 LEU A O 1
ATOM 3022 N N . THR A 1 374 ? 17.193 -9.911 8.954 1.00 94.69 374 THR A N 1
ATOM 3023 C CA . THR A 1 374 ? 18.441 -10.435 9.548 1.00 94.69 374 THR A CA 1
ATOM 3024 C C . THR A 1 374 ? 18.221 -10.945 10.976 1.00 94.69 374 THR A C 1
ATOM 3026 O O . THR A 1 374 ? 17.231 -10.605 11.623 1.00 94.69 374 THR A O 1
ATOM 3029 N N . ALA A 1 375 ? 19.180 -11.686 11.531 1.00 93.75 375 ALA A N 1
ATOM 3030 C CA . ALA A 1 375 ? 19.219 -12.114 12.925 1.00 93.75 375 ALA A CA 1
ATOM 3031 C C . ALA A 1 375 ? 19.198 -10.921 13.892 1.00 93.75 375 ALA A C 1
ATOM 3033 O O . ALA A 1 375 ? 18.561 -10.983 14.945 1.00 93.75 375 ALA A O 1
ATOM 3034 N N . ARG A 1 376 ? 19.838 -9.800 13.535 1.00 95.50 376 ARG A N 1
ATOM 3035 C CA . ARG A 1 376 ? 19.711 -8.540 14.282 1.00 95.50 376 ARG A CA 1
ATOM 3036 C C . ARG A 1 376 ? 18.289 -7.983 14.224 1.00 95.50 376 ARG A C 1
ATOM 3038 O O . ARG A 1 376 ? 17.780 -7.540 15.253 1.00 95.50 376 ARG A O 1
ATOM 3045 N N . GLY A 1 377 ? 17.655 -8.004 13.051 1.00 95.56 377 GLY A N 1
ATOM 3046 C CA . GLY A 1 377 ? 16.249 -7.631 12.884 1.00 95.56 377 GLY A CA 1
ATOM 3047 C C . GLY A 1 377 ? 15.319 -8.478 13.755 1.00 95.56 377 GLY A C 1
ATOM 3048 O O . GLY A 1 377 ? 14.449 -7.931 14.431 1.00 95.56 377 GLY A O 1
ATOM 3049 N N . GLU A 1 378 ? 15.569 -9.787 13.812 1.00 94.00 378 GLU A N 1
ATOM 3050 C CA . GLU A 1 378 ? 14.823 -10.732 14.646 1.00 94.00 378 GLU A CA 1
ATOM 3051 C C . GLU A 1 378 ? 14.927 -10.368 16.132 1.00 94.00 378 GLU A C 1
ATOM 3053 O O . GLU A 1 378 ? 13.922 -10.167 16.811 1.00 94.00 378 GLU A O 1
ATOM 3058 N N . LYS A 1 379 ? 16.147 -10.152 16.628 1.00 93.81 379 LYS A N 1
ATOM 3059 C CA . LYS A 1 379 ? 16.366 -9.752 18.025 1.00 93.81 379 LYS A CA 1
ATOM 3060 C C . LYS A 1 379 ? 15.736 -8.422 18.377 1.00 93.81 379 LYS A C 1
ATOM 3062 O O . LYS A 1 379 ? 15.272 -8.255 19.504 1.00 93.81 379 LYS A O 1
ATOM 3067 N N . LEU A 1 380 ? 15.759 -7.462 17.454 1.00 95.31 380 LEU A N 1
ATOM 3068 C CA . LEU A 1 380 ? 15.117 -6.173 17.670 1.00 95.31 380 LEU A CA 1
ATOM 3069 C C . LEU A 1 380 ? 13.619 -6.377 17.903 1.00 95.31 380 LEU A C 1
ATOM 3071 O O . LEU A 1 380 ? 13.094 -5.916 18.913 1.00 95.31 380 LEU A O 1
ATOM 3075 N N . LEU A 1 381 ? 12.946 -7.098 17.008 1.00 94.12 381 LEU A N 1
ATOM 3076 C CA . LEU A 1 381 ? 11.516 -7.374 17.133 1.00 94.12 381 LEU A CA 1
ATOM 3077 C C . LEU A 1 381 ? 11.185 -8.125 18.430 1.00 94.12 381 LEU A C 1
ATOM 3079 O O . LEU A 1 381 ? 10.219 -7.764 19.099 1.00 94.12 381 LEU A O 1
ATOM 3083 N N . ASP A 1 382 ? 12.009 -9.100 18.823 1.00 91.38 382 ASP A N 1
ATOM 3084 C CA . ASP A 1 382 ? 11.826 -9.852 20.071 1.00 91.38 382 ASP A CA 1
ATOM 3085 C C . ASP A 1 382 ? 12.015 -8.973 21.314 1.00 91.38 382 ASP A C 1
ATOM 3087 O O . ASP A 1 382 ? 11.249 -9.076 22.269 1.00 91.38 382 ASP A O 1
ATOM 3091 N N . THR A 1 383 ? 12.992 -8.061 21.287 1.00 89.38 383 THR A N 1
ATOM 3092 C CA . THR A 1 383 ? 13.271 -7.125 22.392 1.00 89.38 383 THR A CA 1
ATOM 3093 C C . THR A 1 383 ? 12.083 -6.202 22.668 1.00 89.38 383 THR A C 1
ATOM 3095 O O . THR A 1 383 ? 11.797 -5.892 23.822 1.00 89.38 383 THR A O 1
ATOM 3098 N N . PHE A 1 384 ? 11.384 -5.769 21.617 1.00 87.81 384 PHE A N 1
ATOM 3099 C CA . PHE A 1 384 ? 10.241 -4.858 21.727 1.00 87.81 384 PHE A CA 1
ATOM 3100 C C . PHE A 1 384 ? 8.877 -5.564 21.656 1.00 87.81 384 PHE A C 1
ATOM 3102 O O . PHE A 1 384 ? 7.850 -4.891 21.723 1.00 87.81 384 PHE A O 1
ATOM 3109 N N . GLY A 1 385 ? 8.843 -6.896 21.525 1.00 83.88 385 GLY A N 1
ATOM 3110 C CA . GLY A 1 385 ? 7.606 -7.678 21.425 1.00 83.88 385 GLY A CA 1
ATOM 3111 C C . GLY A 1 385 ? 6.740 -7.317 20.213 1.00 83.88 385 GLY A C 1
ATOM 3112 O O . GLY A 1 385 ? 5.515 -7.377 20.294 1.00 83.88 385 GLY A O 1
ATOM 3113 N N . ILE A 1 386 ? 7.356 -6.897 19.105 1.00 84.44 386 ILE A N 1
ATOM 3114 C CA . ILE A 1 386 ? 6.630 -6.432 17.919 1.00 84.44 386 ILE A CA 1
ATOM 3115 C C . ILE A 1 386 ? 6.225 -7.628 17.061 1.00 84.44 386 ILE A C 1
ATOM 3117 O O . ILE A 1 386 ? 7.064 -8.404 16.599 1.00 84.44 386 ILE A O 1
ATOM 3121 N N . VAL A 1 387 ? 4.926 -7.740 16.799 1.00 70.50 387 VAL A N 1
ATOM 3122 C CA . VAL A 1 387 ? 4.337 -8.788 15.962 1.00 70.50 387 VAL A CA 1
ATOM 3123 C C . VAL A 1 387 ? 3.617 -8.133 14.787 1.00 70.50 387 VAL A C 1
ATOM 3125 O O . VAL A 1 387 ? 3.012 -7.069 14.917 1.00 70.50 387 VAL A O 1
ATOM 3128 N N . ALA A 1 388 ? 3.718 -8.746 13.611 1.00 66.81 388 ALA A N 1
ATOM 3129 C CA . ALA A 1 388 ? 2.972 -8.299 12.444 1.00 66.81 388 ALA A CA 1
ATOM 3130 C C . ALA A 1 388 ? 1.491 -8.665 12.589 1.00 66.81 388 ALA A C 1
ATOM 3132 O O . ALA A 1 388 ? 1.176 -9.702 13.168 1.00 66.81 388 ALA A O 1
ATOM 3133 N N . LYS A 1 389 ? 0.592 -7.857 12.018 1.00 70.69 389 LYS A N 1
ATOM 3134 C CA . LYS A 1 389 ? -0.850 -8.160 12.031 1.00 70.69 389 LYS A CA 1
ATOM 3135 C C . LYS A 1 389 ? -1.100 -9.494 11.333 1.00 70.69 389 LYS A C 1
ATOM 3137 O O . LYS A 1 389 ? -0.484 -9.747 10.297 1.00 70.69 389 LYS A O 1
ATOM 3142 N N . GLU A 1 390 ? -1.918 -10.383 11.885 1.00 52.28 390 GLU A N 1
ATOM 3143 C CA . GLU A 1 390 ? -2.047 -11.733 11.328 1.00 52.28 390 GLU A CA 1
ATOM 3144 C C . GLU A 1 390 ? -2.605 -11.709 9.893 1.00 52.28 390 GLU A C 1
ATOM 3146 O O . GLU A 1 390 ? -3.535 -10.978 9.568 1.00 52.28 390 GLU A O 1
ATOM 3151 N N . SER A 1 391 ? -2.029 -12.527 9.005 1.00 39.09 391 SER A N 1
ATOM 3152 C CA . SER A 1 391 ? -2.603 -12.814 7.685 1.00 39.09 391 SER A CA 1
ATOM 3153 C C . SER A 1 391 ? -2.956 -14.293 7.634 1.00 39.09 391 SER A C 1
ATOM 3155 O O . SER A 1 391 ? -2.063 -15.137 7.759 1.00 39.09 391 SER A O 1
ATOM 3157 N N . VAL A 1 392 ? -4.234 -14.617 7.454 1.00 33.06 392 VAL A N 1
ATOM 3158 C CA . VAL A 1 392 ? -4.706 -16.005 7.481 1.00 33.06 392 VAL A CA 1
ATOM 3159 C C . VAL A 1 392 ? -4.131 -16.777 6.289 1.00 33.06 392 VAL A C 1
ATOM 3161 O O . VAL A 1 392 ? -4.521 -16.564 5.142 1.00 33.06 392 VAL A O 1
ATOM 3164 N N . LYS A 1 393 ? -3.241 -17.738 6.567 1.00 29.86 393 LYS A N 1
ATOM 3165 C CA . LYS A 1 393 ? -3.093 -18.934 5.728 1.00 29.86 393 LYS A CA 1
ATOM 3166 C C . LYS A 1 393 ? -4.155 -19.949 6.158 1.00 29.86 393 LYS A C 1
ATOM 3168 O O . LYS A 1 393 ? -4.438 -20.123 7.337 1.00 29.86 393 LYS A O 1
ATOM 3173 N N . SER A 1 394 ? -4.758 -20.600 5.172 1.00 30.92 394 SER A N 1
ATOM 3174 C CA . SER A 1 394 ? -5.748 -21.667 5.317 1.00 30.92 394 SER A CA 1
ATOM 3175 C C . SER A 1 394 ? -5.257 -22.836 6.191 1.00 30.92 394 SER A C 1
ATOM 3177 O O . SER A 1 394 ? -4.163 -23.339 5.938 1.00 30.92 394 SER A O 1
ATOM 3179 N N . SER A 1 395 ? -6.137 -23.313 7.093 1.00 29.98 395 SER A N 1
ATOM 3180 C CA . SER A 1 395 ? -6.078 -24.515 7.973 1.00 29.98 395 SER A CA 1
ATOM 3181 C C . SER A 1 395 ? -5.019 -24.480 9.093 1.00 29.98 395 SER A C 1
ATOM 3183 O O . SER A 1 395 ? -3.878 -24.148 8.829 1.00 29.98 395 SER A O 1
ATOM 3185 N N . GLU A 1 396 ? -5.276 -24.778 10.372 1.00 27.73 396 GLU A N 1
ATOM 3186 C CA . GLU A 1 396 ? -6.335 -25.524 11.066 1.00 27.73 396 GLU A CA 1
ATOM 3187 C C . GLU A 1 396 ? -6.788 -24.779 12.336 1.00 27.73 396 GLU A C 1
ATOM 3189 O O . GLU A 1 396 ? -5.995 -24.161 13.043 1.00 27.73 396 GLU A O 1
ATOM 3194 N N . ILE A 1 397 ? -8.080 -24.873 12.654 1.00 29.88 397 ILE A N 1
ATOM 3195 C CA . ILE A 1 397 ? -8.681 -24.259 13.840 1.00 29.88 397 ILE A CA 1
ATOM 3196 C C . ILE A 1 397 ? -8.171 -24.970 15.100 1.00 29.88 397 ILE A C 1
ATOM 3198 O O . ILE A 1 397 ? -8.563 -26.106 15.378 1.00 29.88 397 ILE A O 1
ATOM 3202 N N . LYS A 1 398 ? -7.406 -24.261 15.932 1.00 28.19 398 LYS A N 1
ATOM 3203 C CA . LYS A 1 398 ? -7.419 -24.481 17.381 1.00 28.19 398 LYS A CA 1
ATOM 3204 C C . LYS A 1 398 ? -8.059 -23.272 18.061 1.00 28.19 398 LYS A C 1
ATOM 3206 O O . LYS A 1 398 ? -7.583 -22.152 17.942 1.00 28.19 398 LYS A O 1
ATOM 3211 N N . LYS A 1 399 ? -9.183 -23.552 18.729 1.00 34.91 399 LYS A N 1
ATOM 3212 C CA . LYS A 1 399 ? -9.853 -22.715 19.740 1.00 34.91 399 LYS A CA 1
ATOM 3213 C C . LYS A 1 399 ? -8.824 -22.409 20.843 1.00 34.91 399 LYS A C 1
ATOM 3215 O O . LYS A 1 399 ? -8.024 -23.286 21.145 1.00 34.91 399 LYS A O 1
ATOM 3220 N N . GLU A 1 400 ? -8.773 -21.240 21.465 1.00 29.55 400 GLU A N 1
ATOM 3221 C CA . GLU A 1 400 ? -9.858 -20.501 22.104 1.00 29.55 400 GLU A CA 1
ATOM 3222 C C . GLU A 1 400 ? -9.337 -19.101 22.520 1.00 29.55 400 GLU A C 1
ATOM 3224 O O . GLU A 1 400 ? -8.136 -18.927 22.690 1.00 29.55 400 GLU A O 1
ATOM 3229 N N . GLU A 1 401 ? -10.276 -18.173 22.749 1.00 32.31 401 GLU A N 1
ATOM 3230 C CA . GLU A 1 401 ? -10.153 -16.839 23.383 1.00 32.31 401 GLU A CA 1
ATOM 3231 C C . GLU A 1 401 ? -9.861 -15.600 22.498 1.00 32.31 401 GLU A C 1
ATOM 3233 O O . GLU A 1 401 ? -9.015 -15.592 21.618 1.00 32.31 401 GLU A O 1
ATOM 3238 N N . ASN A 1 402 ? -10.666 -14.553 22.755 1.00 31.53 402 ASN A N 1
ATOM 3239 C CA . ASN A 1 402 ? -10.820 -13.249 22.080 1.00 31.53 402 ASN A CA 1
ATOM 3240 C C . ASN A 1 402 ? -11.420 -13.228 20.659 1.00 31.53 402 ASN A C 1
ATOM 3242 O O . ASN A 1 402 ? -10.798 -12.866 19.669 1.00 31.53 402 ASN A O 1
ATOM 3246 N N . ALA A 1 403 ? -12.735 -13.479 20.589 1.00 38.22 403 ALA A N 1
ATOM 3247 C CA . ALA A 1 403 ? -13.549 -13.357 19.371 1.00 38.22 403 ALA A CA 1
ATOM 3248 C C . ALA A 1 403 ? -13.703 -11.918 18.813 1.00 38.22 403 ALA A C 1
ATOM 3250 O O . ALA A 1 403 ? -14.370 -11.747 17.792 1.00 38.22 403 ALA A O 1
ATOM 3251 N N . GLY A 1 404 ? -13.164 -10.906 19.505 1.00 38.62 404 GLY A N 1
ATOM 3252 C CA . GLY A 1 404 ? -13.151 -9.507 19.063 1.00 38.62 404 GLY A CA 1
ATOM 3253 C C . GLY A 1 404 ? -11.951 -9.188 18.171 1.00 38.62 404 GLY A C 1
ATOM 3254 O O . GLY A 1 404 ? -12.143 -8.662 17.081 1.00 38.62 404 GLY A O 1
ATOM 3255 N N . ASP A 1 405 ? -10.748 -9.599 18.583 1.00 38.00 405 ASP A N 1
ATOM 3256 C CA . ASP A 1 405 ? -9.498 -9.289 17.869 1.00 38.00 405 ASP A CA 1
ATOM 3257 C C . ASP A 1 405 ? -9.338 -10.129 16.588 1.00 38.00 405 ASP A C 1
ATOM 3259 O O . ASP A 1 405 ? -8.914 -9.629 15.550 1.00 38.00 405 ASP A O 1
ATOM 3263 N N . CYS A 1 406 ? -9.792 -11.390 16.595 1.00 43.22 406 CYS A N 1
ATOM 3264 C CA . CYS A 1 406 ? -9.632 -12.291 15.446 1.00 43.22 406 CYS A CA 1
ATOM 3265 C C . CYS A 1 406 ? -10.471 -11.912 14.206 1.00 43.22 406 CYS A C 1
ATOM 3267 O O . CYS A 1 406 ? -10.217 -12.408 13.108 1.00 43.22 406 CYS A O 1
ATOM 3269 N N . TYR A 1 407 ? -11.531 -11.109 14.371 1.00 50.53 407 TYR A N 1
ATOM 3270 C CA . TYR A 1 407 ? -12.426 -10.733 13.267 1.00 50.53 407 TYR A CA 1
ATOM 3271 C C . TYR A 1 407 ? -11.898 -9.517 12.490 1.00 50.53 407 TYR A C 1
ATOM 3273 O O . TYR A 1 407 ? -12.085 -9.449 11.275 1.00 50.53 407 TYR A O 1
ATOM 3281 N N . ASP A 1 408 ? -11.201 -8.605 13.174 1.00 54.75 408 ASP A N 1
ATOM 3282 C CA . ASP A 1 408 ? -10.584 -7.416 12.575 1.00 54.75 408 ASP A CA 1
ATOM 3283 C C . ASP A 1 408 ? -9.352 -7.793 11.731 1.00 54.75 408 ASP A C 1
ATOM 3285 O O . ASP A 1 408 ? -9.247 -7.407 10.566 1.00 54.75 408 ASP A O 1
ATOM 3289 N N . ASP A 1 409 ? -8.502 -8.695 12.234 1.00 58.62 409 ASP A N 1
ATOM 3290 C CA . ASP A 1 409 ? -7.347 -9.208 11.478 1.00 58.62 409 ASP A CA 1
ATOM 3291 C C . ASP A 1 409 ? -7.762 -9.976 10.203 1.00 58.62 409 ASP A C 1
ATOM 3293 O O . ASP A 1 409 ? -7.150 -9.838 9.137 1.00 58.62 409 ASP A O 1
ATOM 3297 N N . SER A 1 410 ? -8.869 -10.730 10.253 1.00 70.25 410 SER A N 1
ATOM 3298 C CA . SER A 1 410 ? -9.425 -11.399 9.066 1.00 70.25 410 SER A CA 1
ATOM 3299 C C . SER A 1 410 ? -9.950 -10.409 8.016 1.00 70.25 410 SER A C 1
ATOM 3301 O O . SER A 1 410 ? -9.894 -10.710 6.820 1.00 70.25 410 SER A O 1
ATOM 3303 N N . CYS A 1 411 ? -10.478 -9.260 8.445 1.00 82.00 411 CYS A N 1
ATOM 3304 C CA . CYS A 1 411 ? -10.972 -8.198 7.570 1.00 82.00 411 CYS A CA 1
ATOM 3305 C C . CYS A 1 411 ? -9.809 -7.530 6.817 1.00 82.00 411 CYS A C 1
ATOM 3307 O O . CYS A 1 411 ? -9.828 -7.439 5.586 1.00 82.00 411 CYS A O 1
ATOM 3309 N N . GLU A 1 412 ? -8.748 -7.155 7.535 1.00 80.75 412 GLU A N 1
ATOM 3310 C CA . GLU A 1 412 ? -7.568 -6.507 6.947 1.00 80.75 412 GLU A CA 1
ATOM 3311 C C . GLU A 1 412 ? -6.818 -7.415 5.970 1.00 80.75 412 GLU A C 1
ATOM 3313 O O . GLU A 1 412 ? -6.396 -6.977 4.892 1.00 80.75 412 GLU A O 1
ATOM 3318 N N . SER A 1 413 ? -6.689 -8.704 6.297 1.00 80.38 413 SER A N 1
ATOM 3319 C CA . SER A 1 413 ? -6.086 -9.692 5.397 1.00 80.38 413 SER A CA 1
ATOM 3320 C C . SER A 1 413 ? -6.868 -9.812 4.083 1.00 80.38 413 SER A C 1
ATOM 3322 O O . SER A 1 413 ? -6.271 -9.884 3.005 1.00 80.38 413 SER A O 1
ATOM 3324 N N . LEU A 1 414 ? -8.201 -9.815 4.152 1.00 88.69 414 LEU A N 1
ATOM 3325 C CA . LEU A 1 414 ? -9.080 -9.897 2.984 1.00 88.69 414 LEU A CA 1
ATOM 3326 C C . LEU A 1 414 ? -8.979 -8.640 2.104 1.00 88.69 414 LEU A C 1
ATOM 3328 O O . LEU A 1 414 ? -8.839 -8.751 0.885 1.00 88.69 414 LEU A O 1
ATOM 3332 N N . ILE A 1 415 ? -8.987 -7.451 2.713 1.00 89.38 415 ILE A N 1
ATOM 3333 C CA . ILE A 1 415 ? -8.817 -6.168 2.011 1.00 89.38 415 ILE A CA 1
ATOM 3334 C C . ILE A 1 415 ? -7.437 -6.091 1.340 1.00 89.38 415 ILE A C 1
ATOM 3336 O O . ILE A 1 415 ? -7.319 -5.666 0.184 1.00 89.38 415 ILE A O 1
ATOM 3340 N N . THR A 1 416 ? -6.389 -6.545 2.032 1.00 82.50 416 THR A N 1
ATOM 3341 C CA . THR A 1 416 ? -5.023 -6.595 1.491 1.00 82.50 416 THR A CA 1
ATOM 3342 C C . THR A 1 416 ? -4.964 -7.473 0.246 1.00 82.50 416 THR A C 1
ATOM 3344 O O . THR A 1 416 ? -4.441 -7.056 -0.792 1.00 82.50 416 THR A O 1
ATOM 3347 N N . GLU A 1 417 ? -5.543 -8.671 0.322 1.00 89.50 417 GLU A N 1
ATOM 3348 C CA . GLU A 1 417 ? -5.570 -9.613 -0.791 1.00 89.50 417 GLU A CA 1
ATOM 3349 C C . GLU A 1 417 ? -6.378 -9.076 -1.981 1.00 89.50 417 GLU A C 1
ATOM 3351 O O . GLU A 1 417 ? -5.901 -9.149 -3.116 1.00 89.50 417 GLU A O 1
ATOM 3356 N N . LEU A 1 418 ? -7.544 -8.458 -1.747 1.00 91.62 418 LEU A N 1
ATOM 3357 C CA . LEU A 1 418 ? -8.335 -7.771 -2.780 1.00 91.62 418 LEU A CA 1
ATOM 3358 C C . LEU A 1 418 ? -7.505 -6.724 -3.532 1.00 91.62 418 LEU A C 1
ATOM 3360 O O . LEU A 1 418 ? -7.485 -6.705 -4.764 1.00 91.62 418 LEU A O 1
ATOM 3364 N N . ARG A 1 419 ? -6.773 -5.869 -2.811 1.00 89.50 419 ARG A N 1
ATOM 3365 C CA . ARG A 1 419 ? -5.938 -4.827 -3.427 1.00 89.50 419 ARG A CA 1
ATOM 3366 C C . ARG A 1 419 ? -4.774 -5.407 -4.214 1.00 89.50 419 ARG A C 1
ATOM 3368 O O . ARG A 1 419 ? -4.567 -5.002 -5.361 1.00 89.50 419 ARG A O 1
ATOM 3375 N N . LEU A 1 420 ? -4.029 -6.346 -3.631 1.00 82.94 420 LEU A N 1
ATOM 3376 C CA . LEU A 1 420 ? -2.880 -6.974 -4.290 1.00 82.94 420 LEU A CA 1
ATOM 3377 C C . LEU A 1 420 ? -3.299 -7.681 -5.578 1.00 82.94 420 LEU A C 1
ATOM 3379 O O . LEU A 1 420 ? -2.696 -7.463 -6.630 1.00 82.94 420 LEU A O 1
ATOM 3383 N N . SER A 1 421 ? -4.353 -8.489 -5.496 1.00 89.12 421 SER A N 1
ATOM 3384 C CA . SER A 1 421 ? -4.850 -9.274 -6.621 1.00 89.12 421 SER A CA 1
ATOM 3385 C C . SER A 1 421 ? -5.480 -8.407 -7.719 1.00 89.12 421 SER A C 1
ATOM 3387 O O . SER A 1 421 ? -5.259 -8.680 -8.898 1.00 89.12 421 SER A O 1
ATOM 3389 N N . SER A 1 422 ? -6.132 -7.287 -7.380 1.00 88.00 422 SER A N 1
ATOM 3390 C CA . SER A 1 422 ? -6.673 -6.340 -8.374 1.00 88.00 422 SER A CA 1
ATOM 3391 C C . SER A 1 422 ? -5.611 -5.713 -9.290 1.00 88.00 422 SER A C 1
ATOM 3393 O O . SER A 1 422 ? -5.922 -5.277 -10.400 1.00 88.00 422 SER A O 1
ATOM 3395 N N . LYS A 1 423 ? -4.345 -5.671 -8.852 1.00 82.88 423 LYS A N 1
ATOM 3396 C CA . LYS A 1 423 ? -3.206 -5.150 -9.630 1.00 82.88 423 LYS A CA 1
ATOM 3397 C C . LYS A 1 423 ? -2.344 -6.249 -10.252 1.00 82.88 423 LYS A C 1
ATOM 3399 O O . LYS A 1 423 ? -1.353 -5.944 -10.923 1.00 82.88 423 LYS A O 1
ATOM 3404 N N . ASP A 1 424 ? -2.697 -7.512 -10.029 1.00 76.88 424 ASP A N 1
ATOM 3405 C CA . ASP A 1 424 ? -1.999 -8.683 -10.546 1.00 76.88 424 ASP A CA 1
ATOM 3406 C C . ASP A 1 424 ? -2.704 -9.211 -11.802 1.00 76.88 424 ASP A C 1
ATOM 3408 O O . ASP A 1 424 ? -3.412 -10.218 -11.788 1.00 76.88 424 ASP A O 1
ATOM 3412 N N . SER A 1 425 ? -2.506 -8.514 -12.924 1.00 79.56 425 SER A N 1
ATOM 3413 C CA . SER A 1 425 ? -3.086 -8.911 -14.216 1.00 79.56 425 SER A CA 1
ATOM 3414 C C . SER A 1 425 ? -2.539 -10.237 -14.757 1.00 79.56 425 SER A C 1
ATOM 3416 O O . SER A 1 425 ? -3.064 -10.753 -15.737 1.00 79.56 425 SER A O 1
ATOM 3418 N N . TYR A 1 426 ? -1.480 -10.791 -14.155 1.00 71.81 426 TYR A N 1
ATOM 3419 C CA . TYR A 1 426 ? -0.936 -12.096 -14.533 1.00 71.81 426 TYR A CA 1
ATOM 3420 C C . TYR A 1 426 ? -1.702 -13.256 -13.886 1.00 71.81 426 TYR A C 1
ATOM 3422 O O . TYR A 1 426 ? -1.634 -14.371 -14.398 1.00 71.81 426 TYR A O 1
ATOM 3430 N N . ASN A 1 427 ? -2.435 -13.002 -12.796 1.00 78.06 427 ASN A N 1
ATOM 3431 C CA . ASN A 1 427 ? -3.209 -14.004 -12.064 1.00 78.06 427 ASN A CA 1
ATOM 3432 C C . ASN A 1 427 ? -4.660 -13.526 -11.832 1.00 78.06 427 ASN A C 1
ATOM 3434 O O . ASN A 1 427 ? -5.050 -13.324 -10.681 1.00 78.06 427 ASN A O 1
ATOM 3438 N N . PRO A 1 428 ? -5.488 -13.359 -12.883 1.00 83.62 428 PRO A N 1
ATOM 3439 C CA . PRO A 1 428 ? -6.863 -12.854 -12.748 1.00 83.62 428 PRO A CA 1
ATOM 3440 C C . PRO A 1 428 ? -7.714 -13.687 -11.777 1.00 83.62 428 PRO A C 1
ATOM 3442 O O . PRO A 1 428 ? -8.345 -13.124 -10.886 1.00 83.62 428 PRO A O 1
ATOM 3445 N N . ASN A 1 429 ? -7.579 -15.019 -11.807 1.00 87.44 429 ASN A N 1
ATOM 3446 C CA . ASN A 1 429 ? -8.259 -15.934 -10.882 1.00 87.44 429 ASN A CA 1
ATOM 3447 C C . ASN A 1 429 ? -8.006 -15.617 -9.396 1.00 87.44 429 ASN A C 1
ATOM 3449 O O . ASN A 1 429 ? -8.815 -15.968 -8.539 1.00 87.44 429 ASN A O 1
ATOM 3453 N N . ARG A 1 430 ? -6.860 -15.006 -9.061 1.00 89.12 430 ARG A N 1
ATOM 3454 C CA . ARG A 1 430 ? -6.548 -14.586 -7.689 1.00 89.12 430 ARG A CA 1
ATOM 3455 C C . ARG A 1 430 ? -7.506 -13.481 -7.244 1.00 89.12 430 ARG A C 1
ATOM 3457 O O . ARG A 1 430 ? -8.023 -13.537 -6.133 1.00 89.12 430 ARG A O 1
ATOM 3464 N N . PHE A 1 431 ? -7.784 -12.528 -8.131 1.00 92.62 431 PHE A N 1
ATOM 3465 C CA . PHE A 1 431 ? -8.702 -11.426 -7.860 1.00 92.62 431 PHE A CA 1
ATOM 3466 C C . PHE A 1 431 ? -10.150 -11.900 -7.793 1.00 92.62 431 PHE A C 1
ATOM 3468 O O . PHE A 1 431 ? -10.869 -11.538 -6.868 1.00 92.62 431 PHE A O 1
ATOM 3475 N N . GLU A 1 432 ? -10.550 -12.795 -8.695 1.00 93.62 432 GLU A N 1
ATOM 3476 C CA . GLU A 1 432 ? -11.882 -13.411 -8.682 1.00 93.62 432 GLU A CA 1
ATOM 3477 C C . GLU A 1 432 ? -12.163 -14.127 -7.349 1.00 93.62 432 GLU A C 1
ATOM 3479 O O . GLU A 1 432 ? -13.214 -13.939 -6.733 1.00 93.62 432 GLU A O 1
ATOM 3484 N N . LYS A 1 433 ? -11.191 -14.899 -6.843 1.00 93.19 433 LYS A N 1
ATOM 3485 C CA . LYS A 1 433 ? -11.292 -15.565 -5.535 1.00 93.19 433 LYS A CA 1
ATOM 3486 C C . LYS A 1 433 ? -11.373 -14.573 -4.377 1.00 93.19 433 LYS A C 1
ATOM 3488 O O . LYS A 1 433 ? -12.140 -14.808 -3.444 1.00 93.19 433 LYS A O 1
ATOM 3493 N N . ALA A 1 434 ? -10.613 -13.480 -4.437 1.00 93.62 434 ALA A N 1
ATOM 3494 C CA . ALA A 1 434 ? -10.670 -12.427 -3.429 1.00 93.62 434 ALA A CA 1
ATOM 3495 C C . ALA A 1 434 ? -12.047 -11.737 -3.416 1.00 93.62 434 ALA A C 1
ATOM 3497 O O . ALA A 1 434 ? -12.616 -11.533 -2.348 1.00 93.62 434 ALA A O 1
ATOM 3498 N N . ILE A 1 435 ? -12.633 -11.467 -4.587 1.00 96.19 435 ILE A N 1
ATOM 3499 C CA . ILE A 1 435 ? -13.989 -10.905 -4.724 1.00 96.19 435 ILE A CA 1
ATOM 3500 C C . ILE A 1 435 ? -15.045 -11.864 -4.171 1.00 96.19 435 ILE A C 1
ATOM 3502 O O . ILE A 1 435 ? -15.938 -11.443 -3.437 1.00 96.19 435 ILE A O 1
ATOM 3506 N N . LYS A 1 436 ? -14.932 -13.163 -4.470 1.00 95.88 436 LYS A N 1
ATOM 3507 C CA . LYS A 1 436 ? -15.804 -14.190 -3.884 1.00 95.88 436 LYS A CA 1
ATOM 3508 C C . LYS A 1 436 ? -15.738 -14.149 -2.357 1.00 95.88 436 LYS A C 1
ATOM 3510 O O . LYS A 1 436 ? -16.776 -14.084 -1.707 1.00 95.88 436 LYS A O 1
ATOM 3515 N N . ALA A 1 437 ? -14.529 -14.147 -1.790 1.00 93.25 437 ALA A N 1
ATOM 3516 C CA . ALA A 1 437 ? -14.333 -14.077 -0.343 1.00 93.25 437 ALA A CA 1
ATOM 3517 C C . ALA A 1 437 ? -14.896 -12.776 0.262 1.00 93.25 437 ALA A C 1
ATOM 3519 O O . ALA A 1 437 ? -15.472 -12.807 1.345 1.00 93.25 437 ALA A O 1
ATOM 3520 N N . ALA A 1 438 ? -14.794 -11.656 -0.458 1.00 95.25 438 ALA A N 1
ATOM 3521 C CA . ALA A 1 438 ? -15.340 -10.365 -0.052 1.00 95.25 438 ALA A CA 1
ATOM 3522 C C . ALA A 1 438 ? -16.862 -10.379 0.093 1.00 95.25 438 ALA A C 1
ATOM 3524 O O . ALA A 1 438 ? -17.399 -9.980 1.125 1.00 95.25 438 ALA A O 1
ATOM 3525 N N . PHE A 1 439 ? -17.565 -10.868 -0.927 1.00 95.00 439 PHE A N 1
ATOM 3526 C CA . PHE A 1 439 ? -19.022 -10.927 -0.885 1.00 95.00 439 PHE A CA 1
ATOM 3527 C C . PHE A 1 439 ? -19.536 -11.993 0.085 1.00 95.00 439 PHE A C 1
ATOM 3529 O O . PHE A 1 439 ? -20.538 -11.748 0.758 1.00 95.00 439 PHE A O 1
ATOM 3536 N N . ASP A 1 440 ? -18.833 -13.117 0.241 1.00 92.31 440 ASP A N 1
ATOM 3537 C CA . ASP A 1 440 ? -19.127 -14.076 1.313 1.00 92.31 440 ASP A CA 1
ATOM 3538 C C . ASP A 1 440 ? -19.004 -13.435 2.698 1.00 92.31 440 ASP A C 1
ATOM 3540 O O . ASP A 1 440 ? -19.885 -13.623 3.537 1.00 92.31 440 ASP A O 1
ATOM 3544 N N . PHE A 1 441 ? -17.947 -12.648 2.928 1.00 90.69 441 PHE A N 1
ATOM 3545 C CA . PHE A 1 441 ? -17.735 -11.937 4.189 1.00 90.69 441 PHE A CA 1
ATOM 3546 C C . PHE A 1 441 ? -18.843 -10.911 4.463 1.00 90.69 441 PHE A C 1
ATOM 3548 O O . PHE A 1 441 ? -19.299 -10.784 5.597 1.00 90.69 441 PHE A O 1
ATOM 3555 N N . ILE A 1 442 ? -19.328 -10.218 3.424 1.00 91.69 442 ILE A N 1
ATOM 3556 C CA . ILE A 1 442 ? -20.471 -9.297 3.540 1.00 91.69 442 ILE A CA 1
ATOM 3557 C C . ILE A 1 442 ? -21.776 -10.048 3.885 1.00 91.69 442 ILE A C 1
ATOM 3559 O O . ILE A 1 442 ? -22.675 -9.467 4.492 1.00 91.69 442 ILE A O 1
ATOM 3563 N N . GLY A 1 443 ? -21.873 -11.342 3.559 1.00 89.19 443 GLY A N 1
ATOM 3564 C CA . GLY A 1 443 ? -23.008 -12.207 3.902 1.00 89.19 443 GLY A CA 1
ATOM 3565 C C . GLY A 1 443 ? -23.760 -12.792 2.702 1.00 89.19 443 GLY A C 1
ATOM 3566 O O . GLY A 1 443 ? -24.845 -13.354 2.873 1.00 89.19 443 GLY A O 1
ATOM 3567 N N . TYR A 1 444 ? -23.215 -12.675 1.489 1.00 93.19 444 TYR A N 1
ATOM 3568 C CA . TYR A 1 444 ? -23.768 -13.317 0.296 1.00 93.19 444 TYR A CA 1
ATOM 3569 C C . TYR A 1 444 ? -23.416 -14.805 0.231 1.00 93.19 444 TYR A C 1
ATOM 3571 O O . TYR A 1 444 ? -22.523 -15.304 0.909 1.00 93.19 444 TYR A O 1
ATOM 3579 N N . ASP A 1 445 ? -24.155 -15.549 -0.582 1.00 92.00 445 ASP A N 1
ATOM 3580 C CA . ASP A 1 445 ? -23.700 -16.829 -1.120 1.00 92.00 445 ASP A CA 1
ATOM 3581 C C . ASP A 1 445 ? -22.942 -16.549 -2.424 1.00 92.00 445 ASP A C 1
ATOM 3583 O O . ASP A 1 445 ? -23.563 -16.296 -3.461 1.00 92.00 445 ASP A O 1
ATOM 3587 N N . ALA A 1 446 ? -21.609 -16.479 -2.352 1.00 93.75 446 ALA A N 1
ATOM 3588 C CA . ALA A 1 446 ? -20.754 -16.203 -3.496 1.00 93.75 446 ALA A CA 1
ATOM 3589 C C . ALA A 1 446 ? -20.137 -17.496 -4.047 1.00 93.75 446 ALA A C 1
ATOM 3591 O O . ALA A 1 446 ? -19.481 -18.267 -3.350 1.00 93.75 446 ALA A O 1
ATOM 3592 N N . THR A 1 447 ? -20.287 -17.725 -5.348 1.00 92.94 447 THR A N 1
ATOM 3593 C CA . THR A 1 447 ? -19.702 -18.867 -6.056 1.00 92.94 447 THR A CA 1
ATOM 3594 C C . THR A 1 447 ? -18.687 -18.373 -7.076 1.00 92.94 447 THR A C 1
ATOM 3596 O O . THR A 1 447 ? -19.031 -17.605 -7.973 1.00 92.94 447 THR A O 1
ATOM 3599 N N . TRP A 1 448 ? -17.442 -18.837 -6.966 1.00 92.81 448 TRP A N 1
ATOM 3600 C CA . TRP A 1 448 ? -16.429 -18.631 -8.001 1.00 92.81 448 TRP A CA 1
ATOM 3601 C C . TRP A 1 448 ? -16.668 -19.629 -9.137 1.00 92.81 448 TRP A C 1
ATOM 3603 O O . TRP A 1 448 ? -16.678 -20.838 -8.903 1.00 92.81 448 TRP A O 1
ATOM 3613 N N . LEU A 1 449 ? -16.900 -19.122 -10.345 1.00 87.44 449 LEU A N 1
ATOM 3614 C CA . LEU A 1 449 ? -17.195 -19.933 -11.524 1.00 87.44 449 LEU A CA 1
ATOM 3615 C C . LEU A 1 449 ? -15.972 -20.020 -12.444 1.00 87.44 449 LEU A C 1
ATOM 3617 O O . LEU A 1 449 ? -15.604 -21.136 -12.810 1.00 87.44 449 LEU A O 1
ATOM 3621 N N . GLY A 1 450 ? -15.340 -18.877 -12.739 1.00 73.19 450 GLY A N 1
ATOM 3622 C CA . GLY A 1 450 ? -14.040 -18.731 -13.404 1.00 73.19 450 GLY A CA 1
ATOM 3623 C C . GLY A 1 450 ? -13.898 -19.344 -14.810 1.00 73.19 450 GLY A C 1
ATOM 3624 O O . GLY A 1 450 ? -14.529 -20.337 -15.185 1.00 73.19 450 GLY A O 1
ATOM 3625 N N . GLY A 1 451 ? -12.976 -18.788 -15.598 1.00 65.00 451 GLY A N 1
ATOM 3626 C CA . GLY A 1 451 ? -12.543 -19.354 -16.880 1.00 65.00 451 GLY A CA 1
ATOM 3627 C C . GLY A 1 451 ? -13.149 -18.699 -18.125 1.00 65.00 451 GLY A C 1
ATOM 3628 O O . GLY A 1 451 ? -14.162 -18.009 -18.081 1.00 65.00 451 GLY A O 1
ATOM 3629 N N . SER A 1 452 ? -12.490 -18.919 -19.269 1.00 58.19 452 SER A N 1
ATOM 3630 C CA . SER A 1 452 ? -12.811 -18.240 -20.532 1.00 58.19 452 SER A CA 1
ATOM 3631 C C . SER A 1 452 ? -14.282 -18.425 -20.930 1.00 58.19 452 SER A C 1
ATOM 3633 O O . SER A 1 452 ? -14.768 -19.551 -21.042 1.00 58.19 452 SER A O 1
ATOM 3635 N N . GLY A 1 453 ? -14.983 -17.306 -21.136 1.00 59.97 453 GLY A N 1
ATOM 3636 C CA . GLY A 1 453 ? -16.383 -17.277 -21.561 1.00 59.97 453 GLY A CA 1
ATOM 3637 C C . GLY A 1 453 ? -17.414 -17.469 -20.444 1.00 59.97 453 GLY A C 1
ATOM 3638 O O . GLY A 1 453 ? -18.604 -17.525 -20.750 1.00 59.97 453 GLY A O 1
ATOM 3639 N N . LYS A 1 454 ? -17.009 -17.543 -19.169 1.00 68.88 454 LYS A N 1
ATOM 3640 C CA . LYS A 1 454 ? -17.916 -17.633 -18.011 1.00 68.88 454 LYS A CA 1
ATOM 3641 C C . LYS A 1 454 ? -17.860 -16.374 -17.157 1.00 68.88 454 LYS A C 1
ATOM 3643 O O . LYS A 1 454 ? -16.893 -15.629 -17.224 1.00 68.88 454 LYS A O 1
ATOM 3648 N N . THR A 1 455 ? -18.908 -16.155 -16.366 1.00 79.50 455 THR A N 1
ATOM 3649 C CA . THR A 1 455 ? -18.894 -15.148 -15.299 1.00 79.50 455 THR A CA 1
ATOM 3650 C C . THR A 1 455 ? -17.844 -15.527 -14.273 1.00 79.50 455 THR A C 1
ATOM 3652 O O . THR A 1 455 ? -17.703 -16.707 -13.960 1.00 79.50 455 THR A O 1
ATOM 3655 N N . ASP A 1 456 ? -17.147 -14.549 -13.715 1.00 87.62 456 ASP A N 1
ATOM 3656 C CA . ASP A 1 456 ? -16.090 -14.829 -12.752 1.00 87.62 456 ASP A CA 1
ATOM 3657 C C . ASP A 1 456 ? -16.671 -15.259 -11.401 1.00 87.62 456 ASP A C 1
ATOM 3659 O O . ASP A 1 456 ? -16.328 -16.321 -10.870 1.00 87.62 456 ASP A O 1
ATOM 3663 N N . VAL A 1 457 ? -17.610 -14.472 -10.866 1.00 93.38 457 VAL A N 1
ATOM 3664 C CA . VAL A 1 457 ? -18.269 -14.730 -9.581 1.00 93.38 457 VAL A CA 1
ATOM 3665 C C . VAL A 1 457 ? -19.778 -14.531 -9.708 1.00 93.38 457 VAL A C 1
ATOM 3667 O O . VAL A 1 457 ? -20.251 -13.527 -10.229 1.00 93.38 457 VAL A O 1
ATOM 3670 N N . LEU A 1 458 ? -20.560 -15.478 -9.197 1.00 94.81 458 LEU A N 1
ATOM 3671 C CA . LEU A 1 458 ? -22.007 -15.335 -9.046 1.00 94.81 458 LEU A CA 1
ATOM 3672 C C . LEU A 1 458 ? -22.325 -15.147 -7.567 1.00 94.81 458 LEU A C 1
ATOM 3674 O O . LEU A 1 458 ? -21.995 -16.017 -6.765 1.00 94.81 458 LEU A O 1
ATOM 3678 N N . ILE A 1 459 ? -22.978 -14.045 -7.208 1.00 95.31 459 ILE A N 1
ATOM 3679 C CA . ILE A 1 459 ? -23.405 -13.793 -5.825 1.00 95.31 459 ILE A CA 1
ATOM 3680 C C . ILE A 1 459 ? -24.923 -13.870 -5.715 1.00 95.31 459 ILE A C 1
ATOM 3682 O O . ILE A 1 459 ? -25.638 -13.417 -6.609 1.00 95.31 459 ILE A O 1
ATOM 3686 N N . LYS A 1 460 ? -25.418 -14.450 -4.621 1.00 94.19 460 LYS A N 1
ATOM 3687 C CA . LYS A 1 460 ? -26.848 -14.568 -4.319 1.00 94.19 460 LYS A CA 1
ATOM 3688 C C . LYS A 1 460 ? -27.148 -14.074 -2.915 1.00 94.19 460 LYS A C 1
ATOM 3690 O O . LYS A 1 460 ? -26.447 -14.418 -1.962 1.00 94.19 460 LYS A O 1
ATOM 3695 N N . ALA A 1 461 ? -28.198 -13.270 -2.773 1.00 92.88 461 ALA A N 1
ATOM 3696 C CA . ALA A 1 461 ? -28.648 -12.823 -1.461 1.00 92.88 461 ALA A CA 1
ATOM 3697 C C . ALA A 1 461 ? -29.218 -14.012 -0.666 1.00 92.88 461 ALA A C 1
ATOM 3699 O O . ALA A 1 461 ? -30.146 -14.685 -1.128 1.00 92.88 461 ALA A O 1
ATOM 3700 N N . ARG A 1 462 ? -28.683 -14.259 0.540 1.00 85.75 462 ARG A N 1
ATOM 3701 C CA . ARG A 1 462 ? -29.122 -15.332 1.453 1.00 85.75 462 ARG A CA 1
ATOM 3702 C C . ARG A 1 462 ? -30.452 -14.976 2.124 1.00 85.75 462 ARG A C 1
ATOM 3704 O O . ARG A 1 462 ? -30.510 -14.666 3.308 1.00 85.75 462 ARG A O 1
ATOM 3711 N N . THR A 1 463 ? -31.529 -14.987 1.351 1.00 82.31 463 THR A N 1
ATOM 3712 C CA . THR A 1 463 ? -32.890 -14.700 1.819 1.00 82.31 463 THR A CA 1
ATOM 3713 C C . THR A 1 463 ? -33.888 -15.678 1.195 1.00 82.31 463 THR A C 1
ATOM 3715 O O . THR A 1 463 ? -33.515 -16.565 0.425 1.00 82.31 463 THR A O 1
ATOM 3718 N N . ALA A 1 464 ? -35.167 -15.555 1.552 1.00 80.38 464 ALA A N 1
ATOM 3719 C CA . ALA A 1 464 ? -36.228 -16.387 1.001 1.00 80.38 464 ALA A CA 1
ATOM 3720 C C . ALA A 1 464 ? -36.213 -16.338 -0.542 1.00 80.38 464 ALA A C 1
ATOM 3722 O O . ALA A 1 464 ? -36.070 -15.249 -1.097 1.00 80.38 464 ALA A O 1
ATOM 3723 N N . PRO A 1 465 ? -36.442 -17.456 -1.263 1.00 80.00 465 PRO A N 1
ATOM 3724 C CA . PRO A 1 465 ? -36.300 -17.507 -2.724 1.00 80.00 465 PRO A CA 1
ATOM 3725 C C . PRO A 1 465 ? -37.078 -16.441 -3.510 1.00 80.00 465 PRO A C 1
ATOM 3727 O O . PRO A 1 465 ? -36.659 -16.063 -4.593 1.00 80.00 465 PRO A O 1
ATOM 3730 N N . LYS A 1 466 ? -38.202 -15.942 -2.976 1.00 79.50 466 LYS A N 1
ATOM 3731 C CA . LYS A 1 466 ? -39.005 -14.873 -3.603 1.00 79.50 466 LYS A CA 1
ATOM 3732 C C . LYS A 1 466 ? -38.429 -13.462 -3.437 1.00 79.50 466 LYS A C 1
ATOM 3734 O O . LYS A 1 466 ? -38.843 -12.565 -4.159 1.00 79.50 466 LYS A O 1
ATOM 3739 N N . LEU A 1 467 ? -37.562 -13.266 -2.449 1.00 79.31 467 LEU A N 1
ATOM 3740 C CA . LEU A 1 467 ? -36.899 -11.997 -2.135 1.00 79.31 467 LEU A CA 1
ATOM 3741 C C . LEU A 1 467 ? -35.413 -12.034 -2.515 1.00 79.31 467 LEU A C 1
ATOM 3743 O O . LEU A 1 467 ? -34.741 -11.011 -2.497 1.00 79.31 467 LEU A O 1
ATOM 3747 N N . SER A 1 468 ? -34.889 -13.220 -2.829 1.00 90.06 468 SER A N 1
ATOM 3748 C CA . SER A 1 468 ? -33.504 -13.395 -3.238 1.00 90.06 468 SER A CA 1
ATOM 3749 C C . SER A 1 468 ? -33.301 -12.818 -4.630 1.00 90.06 468 SER A C 1
ATOM 3751 O O . SER A 1 468 ? -34.187 -12.886 -5.480 1.00 90.06 468 SER A O 1
ATOM 3753 N N . TYR A 1 469 ? -32.115 -12.268 -4.842 1.00 94.75 469 TYR A N 1
ATOM 3754 C CA . TYR A 1 469 ? -31.641 -11.819 -6.137 1.00 94.75 469 TYR A CA 1
ATOM 3755 C C . TYR A 1 469 ? -30.219 -12.329 -6.352 1.00 94.75 469 TYR A C 1
ATOM 3757 O O . TYR A 1 469 ? -29.488 -12.631 -5.398 1.00 94.75 469 TYR A O 1
ATOM 3765 N N . ALA A 1 470 ? -29.835 -12.421 -7.617 1.00 95.19 470 ALA A N 1
ATOM 3766 C CA . ALA A 1 470 ? -28.519 -12.849 -8.047 1.00 95.19 470 ALA A CA 1
ATOM 3767 C C . ALA A 1 470 ? -27.813 -11.744 -8.840 1.00 95.19 470 ALA A C 1
ATOM 3769 O O . ALA A 1 470 ? -28.432 -11.007 -9.609 1.00 95.19 470 ALA A O 1
ATOM 3770 N N . VAL A 1 471 ? -26.495 -11.647 -8.680 1.00 96.00 471 VAL A N 1
ATOM 3771 C CA . VAL A 1 471 ? -25.654 -10.707 -9.427 1.00 96.00 471 VAL A CA 1
ATOM 3772 C C . VAL A 1 471 ? -24.528 -11.479 -10.095 1.00 96.00 471 VAL A C 1
ATOM 3774 O O . VAL A 1 471 ? -23.778 -12.201 -9.435 1.00 96.00 471 VAL A O 1
ATOM 3777 N N . ALA A 1 472 ? -24.413 -11.315 -11.410 1.00 95.25 472 ALA A N 1
ATOM 3778 C CA . ALA A 1 472 ? -23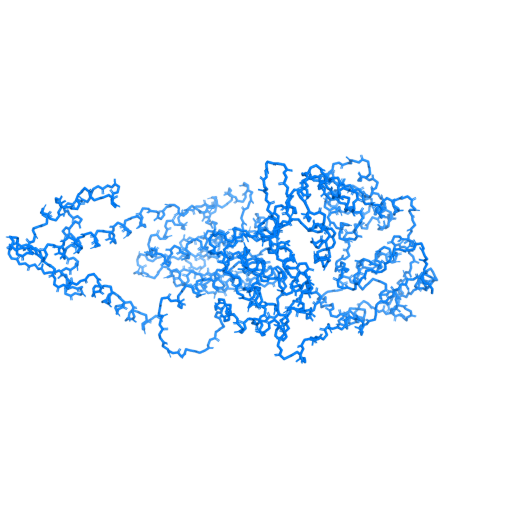.262 -11.780 -12.169 1.00 95.25 472 ALA A CA 1
ATOM 3779 C C . ALA A 1 472 ? -22.142 -10.740 -12.039 1.00 95.25 472 ALA A C 1
ATOM 3781 O O . ALA A 1 472 ? -22.310 -9.596 -12.468 1.00 95.25 472 ALA A O 1
ATOM 3782 N N . VAL A 1 473 ? -21.030 -11.129 -11.420 1.00 95.50 473 VAL A N 1
ATOM 3783 C CA . VAL A 1 473 ? -19.889 -10.261 -11.132 1.00 95.50 473 VAL A CA 1
ATOM 3784 C C . VAL A 1 473 ? -18.707 -10.659 -12.006 1.00 95.50 473 VAL A C 1
ATOM 3786 O O . VAL A 1 473 ? -18.287 -11.816 -12.015 1.00 95.50 473 VAL A O 1
ATOM 3789 N N . ASP A 1 474 ? -18.162 -9.682 -12.716 1.00 93.88 474 ASP A N 1
ATOM 3790 C CA . ASP A 1 474 ? -16.958 -9.811 -13.534 1.00 93.88 474 ASP A CA 1
ATOM 3791 C C . ASP A 1 474 ? -15.805 -9.024 -12.892 1.00 93.88 474 ASP A C 1
ATOM 3793 O O . ASP A 1 474 ? -15.989 -7.920 -12.372 1.00 93.88 474 ASP A O 1
ATOM 3797 N N . ALA A 1 475 ? -14.620 -9.621 -12.866 1.00 93.19 475 ALA A N 1
ATOM 3798 C CA . ALA A 1 475 ? -13.438 -9.112 -12.200 1.00 93.19 475 ALA A CA 1
ATOM 3799 C C . ALA A 1 475 ? -12.420 -8.616 -13.229 1.00 93.19 475 ALA A C 1
ATOM 3801 O O . ALA A 1 475 ? -11.974 -9.347 -14.114 1.00 93.19 475 ALA A O 1
ATOM 3802 N N . LYS A 1 476 ? -11.962 -7.373 -13.073 1.00 91.50 476 LYS A N 1
ATOM 3803 C CA . LYS A 1 476 ? -10.935 -6.783 -13.942 1.00 91.50 476 LYS A CA 1
ATOM 3804 C C . LYS A 1 476 ? -9.693 -6.404 -13.144 1.00 91.50 476 LYS A C 1
ATOM 3806 O O . LYS A 1 476 ? -9.633 -5.337 -12.526 1.00 91.50 476 LYS A O 1
ATOM 3811 N N . SER A 1 477 ? -8.677 -7.273 -13.182 1.00 86.81 477 SER A N 1
ATOM 3812 C CA . SER A 1 477 ? -7.351 -6.976 -12.634 1.00 86.81 477 SER A CA 1
ATOM 3813 C C . SER A 1 477 ? -6.457 -6.289 -13.673 1.00 86.81 477 SER A C 1
ATOM 3815 O O . SER A 1 477 ? -6.352 -6.715 -14.822 1.00 86.81 477 SER A O 1
ATOM 3817 N N . THR A 1 478 ? -5.799 -5.190 -13.291 1.00 81.75 478 THR A N 1
ATOM 3818 C CA . THR A 1 478 ? -4.981 -4.381 -14.213 1.00 81.75 478 THR A CA 1
ATOM 3819 C C . THR A 1 478 ? -3.679 -3.930 -13.561 1.00 81.75 478 THR A C 1
ATOM 3821 O O . THR A 1 478 ? -3.672 -3.355 -12.476 1.00 81.75 478 THR A O 1
ATOM 3824 N N . GLN A 1 479 ? -2.545 -4.113 -14.246 1.00 71.69 479 GLN A N 1
ATOM 3825 C CA . GLN A 1 479 ? -1.245 -3.668 -13.724 1.00 71.69 479 GLN A CA 1
ATOM 3826 C C . GLN A 1 479 ? -1.162 -2.137 -13.572 1.00 71.69 479 GLN A C 1
ATOM 3828 O O . GLN A 1 479 ? -0.478 -1.641 -12.675 1.00 71.69 479 GLN A O 1
ATOM 3833 N N . SER A 1 480 ? -1.858 -1.393 -14.439 1.00 74.94 480 SER A N 1
ATOM 3834 C CA . SER A 1 480 ? -1.987 0.070 -14.375 1.00 74.94 480 SER A CA 1
ATOM 3835 C C . SER A 1 480 ? -2.881 0.546 -13.225 1.00 74.94 480 SER A C 1
ATOM 3837 O O . SER A 1 480 ? -2.817 1.720 -12.867 1.00 74.94 480 SER A O 1
ATOM 3839 N N . GLY A 1 481 ? -3.706 -0.341 -12.656 1.00 71.31 481 GLY A N 1
ATOM 3840 C CA . GLY A 1 481 ? -4.679 -0.039 -11.608 1.00 71.31 481 GLY A CA 1
ATOM 3841 C C . GLY A 1 481 ? -5.965 0.633 -12.097 1.00 71.31 481 GLY A C 1
ATOM 3842 O O . GLY A 1 481 ? -6.820 0.940 -11.273 1.00 71.31 481 GLY A O 1
ATOM 3843 N N . ASN A 1 482 ? -6.127 0.871 -13.400 1.00 84.12 482 ASN A N 1
ATOM 3844 C CA . ASN A 1 482 ? -7.322 1.494 -13.968 1.00 84.12 482 ASN A CA 1
ATOM 3845 C C . ASN A 1 482 ? -7.906 0.624 -15.082 1.00 84.12 482 ASN A C 1
ATOM 3847 O O . ASN A 1 482 ? -7.184 0.237 -16.005 1.00 84.12 482 ASN A O 1
ATOM 3851 N N . VAL A 1 483 ? -9.210 0.374 -14.993 1.00 85.00 483 VAL A N 1
ATOM 3852 C CA . VAL A 1 483 ? -9.994 -0.390 -15.962 1.00 85.00 483 VAL A CA 1
ATOM 3853 C C . VAL A 1 483 ? -10.597 0.570 -16.984 1.00 85.00 483 VAL A C 1
ATOM 3855 O O . VAL A 1 483 ? -11.235 1.564 -16.628 1.00 85.00 483 VAL A O 1
ATOM 3858 N N . THR A 1 484 ? -10.379 0.281 -18.264 1.00 83.31 484 THR A N 1
ATOM 3859 C CA . THR A 1 484 ? -10.886 1.075 -19.393 1.00 83.31 484 THR A CA 1
ATOM 3860 C C . THR A 1 484 ? -11.977 0.325 -20.150 1.00 83.31 484 THR A C 1
ATOM 3862 O O . THR A 1 484 ? -12.103 -0.889 -20.032 1.00 83.31 484 THR A O 1
ATOM 3865 N N . GLU A 1 485 ? -12.760 1.044 -20.958 1.00 82.81 485 GLU A N 1
ATOM 3866 C CA . GLU A 1 485 ? -13.861 0.455 -21.737 1.00 82.81 485 GLU A CA 1
ATOM 3867 C C . GLU A 1 485 ? -13.409 -0.677 -22.666 1.00 82.81 485 GLU A C 1
ATOM 3869 O O . GLU A 1 485 ? -14.070 -1.706 -22.699 1.00 82.81 485 GLU A O 1
ATOM 3874 N N . ASP A 1 486 ? -12.257 -0.544 -23.332 1.00 81.25 486 ASP A N 1
ATOM 3875 C CA . ASP A 1 486 ? -11.723 -1.577 -24.239 1.00 81.25 486 ASP A CA 1
ATOM 3876 C C . ASP A 1 486 ? -11.452 -2.930 -23.557 1.00 81.25 486 ASP A C 1
ATOM 3878 O O . ASP A 1 486 ? -11.256 -3.942 -24.224 1.00 81.25 486 ASP A O 1
ATOM 3882 N N . GLN A 1 487 ? -11.404 -2.957 -22.223 1.00 80.81 487 GLN A N 1
ATOM 3883 C CA . GLN A 1 487 ? -11.182 -4.173 -21.442 1.00 80.81 487 GLN A CA 1
ATOM 3884 C C . GLN A 1 487 ? -12.490 -4.877 -21.066 1.00 80.81 487 GLN A C 1
ATOM 3886 O O . GLN A 1 487 ? -12.441 -5.951 -20.468 1.00 80.81 487 GLN A O 1
ATOM 3891 N N . ILE A 1 488 ? -13.649 -4.283 -21.367 1.00 85.00 488 ILE A N 1
ATOM 3892 C CA . ILE A 1 488 ? -14.962 -4.771 -20.947 1.00 85.00 488 ILE A CA 1
ATOM 3893 C C . ILE A 1 488 ? -15.788 -5.159 -22.170 1.00 85.00 488 ILE A C 1
ATOM 3895 O O . ILE A 1 488 ? -16.147 -4.328 -23.004 1.00 85.00 488 ILE A O 1
ATOM 3899 N N . ASP A 1 489 ? -16.164 -6.434 -22.220 1.00 85.94 489 ASP A N 1
ATOM 3900 C CA . ASP A 1 489 ? -17.117 -6.952 -23.193 1.00 85.94 489 ASP A CA 1
ATOM 3901 C C . ASP A 1 489 ? -18.533 -6.959 -22.596 1.00 85.94 489 ASP A C 1
ATOM 3903 O O . ASP A 1 489 ? -18.943 -7.870 -21.873 1.00 85.94 489 ASP A O 1
ATOM 3907 N N . PHE A 1 490 ? -19.291 -5.906 -22.900 1.00 87.19 490 PHE A N 1
ATOM 3908 C CA . PHE A 1 490 ? -20.659 -5.735 -22.413 1.00 87.19 490 PHE A CA 1
ATOM 3909 C C . PHE A 1 490 ? -21.670 -6.717 -23.016 1.00 87.19 490 PHE A C 1
ATOM 3911 O O . PHE A 1 490 ? -22.715 -6.957 -22.401 1.00 87.19 490 PHE A O 1
ATOM 3918 N N . ASP A 1 491 ? -21.394 -7.271 -24.198 1.00 85.94 491 ASP A N 1
ATOM 3919 C CA . ASP A 1 491 ? -22.272 -8.265 -24.813 1.00 85.94 491 ASP A CA 1
ATOM 3920 C C . ASP A 1 491 ? -22.124 -9.598 -24.075 1.00 85.94 491 ASP A C 1
ATOM 3922 O O . ASP A 1 491 ? -23.124 -10.187 -23.653 1.00 85.94 491 ASP A O 1
ATOM 3926 N N . THR A 1 492 ? -20.883 -9.979 -23.760 1.00 84.69 492 THR A N 1
ATOM 3927 C CA . THR A 1 492 ? -20.585 -11.140 -22.912 1.00 84.69 492 THR A CA 1
ATOM 3928 C C . THR A 1 492 ? -21.230 -11.018 -21.523 1.00 84.69 492 THR A C 1
ATOM 3930 O O . THR A 1 492 ? -21.865 -11.966 -21.059 1.00 84.69 492 THR A O 1
ATOM 3933 N N . LEU A 1 493 ? -21.185 -9.843 -20.878 1.00 86.94 493 LEU A N 1
ATOM 3934 C CA . LEU A 1 493 ? -21.847 -9.622 -19.576 1.00 86.94 493 LEU A CA 1
ATOM 3935 C C . LEU A 1 493 ? -23.367 -9.826 -19.630 1.00 86.94 493 LEU A C 1
ATOM 3937 O O . LEU A 1 493 ? -23.980 -10.342 -18.689 1.00 86.94 493 LEU A O 1
ATOM 3941 N N . LYS A 1 494 ? -23.998 -9.427 -20.737 1.00 85.94 494 LYS A N 1
ATOM 3942 C CA . LYS A 1 494 ? -25.438 -9.610 -20.943 1.00 85.94 494 LYS A CA 1
ATOM 3943 C C . LYS A 1 494 ? -25.792 -11.087 -21.098 1.00 85.94 494 LYS A C 1
ATOM 3945 O O . LYS A 1 494 ? -26.823 -11.517 -20.573 1.00 85.94 494 LYS A O 1
ATOM 3950 N N . ASP A 1 495 ? -24.958 -11.847 -21.799 1.00 85.56 495 ASP A N 1
ATOM 3951 C CA . ASP A 1 495 ? -25.145 -13.284 -21.985 1.00 85.56 495 ASP A CA 1
ATOM 3952 C C . ASP A 1 495 ? -24.908 -14.055 -20.686 1.00 85.56 495 ASP A C 1
ATOM 3954 O O . ASP A 1 495 ? -25.718 -14.903 -20.318 1.00 85.56 495 ASP A O 1
ATOM 3958 N N . HIS A 1 496 ? -23.886 -13.677 -19.923 1.00 85.12 496 HIS A N 1
ATOM 3959 C CA . HIS A 1 496 ? -23.615 -14.167 -18.570 1.00 85.12 496 HIS A CA 1
ATOM 3960 C C . HIS A 1 496 ? -24.786 -13.961 -17.614 1.00 85.12 496 HIS A C 1
ATOM 3962 O O . HIS A 1 496 ? -25.219 -14.904 -16.948 1.00 85.12 496 HIS A O 1
ATOM 3968 N N . ARG A 1 497 ? -25.358 -12.750 -17.593 1.00 88.44 497 ARG A N 1
ATOM 3969 C CA . ARG A 1 497 ? -26.535 -12.445 -16.770 1.00 88.44 497 ARG A CA 1
ATOM 3970 C C . ARG A 1 497 ? -27.709 -13.364 -17.111 1.00 88.44 497 ARG A C 1
ATOM 3972 O O . ARG A 1 497 ? -28.363 -13.884 -16.211 1.00 88.44 497 ARG A O 1
ATOM 3979 N N . LYS A 1 498 ? -27.960 -13.604 -18.403 1.00 88.00 498 LYS A N 1
ATOM 3980 C CA . LYS A 1 498 ? -29.020 -14.523 -18.853 1.00 88.00 498 LYS A CA 1
ATOM 3981 C C . LYS A 1 498 ? -28.719 -15.975 -18.490 1.00 88.00 498 LYS A C 1
ATOM 3983 O O . LYS A 1 498 ? -29.614 -16.657 -18.002 1.00 88.00 498 LYS A O 1
ATOM 3988 N N . LEU A 1 499 ? -27.487 -16.432 -18.724 1.00 86.81 499 LEU A N 1
ATOM 3989 C CA . LEU A 1 499 ? -27.052 -17.809 -18.485 1.00 86.81 499 LEU A CA 1
ATOM 3990 C C . LEU A 1 499 ? -27.225 -18.210 -17.019 1.00 86.81 499 LEU A C 1
ATOM 3992 O O . LEU A 1 499 ? -27.669 -19.316 -16.726 1.00 86.81 499 LEU A O 1
ATOM 3996 N N . HIS A 1 500 ? -26.892 -17.304 -16.102 1.00 85.69 500 HIS A N 1
ATOM 3997 C CA . HIS A 1 500 ? -26.970 -17.556 -14.665 1.00 85.69 500 HIS A CA 1
ATOM 3998 C C . HIS A 1 500 ? -28.282 -17.097 -14.023 1.00 85.69 500 HIS A C 1
ATOM 4000 O O . HIS A 1 500 ? -28.404 -17.170 -12.801 1.00 85.69 500 HIS A O 1
ATOM 4006 N N . HIS A 1 501 ? -29.257 -16.648 -14.826 1.00 87.69 501 HIS A N 1
ATOM 4007 C CA . HIS A 1 501 ? -30.511 -16.056 -14.351 1.00 87.69 501 HIS A CA 1
ATOM 4008 C C . HIS A 1 501 ? -30.281 -14.978 -13.280 1.00 87.69 501 HIS A C 1
ATOM 4010 O O . HIS A 1 501 ? -30.999 -14.918 -12.286 1.00 87.69 501 HIS A O 1
ATOM 4016 N N . ALA A 1 502 ? -29.241 -14.164 -13.468 1.00 92.12 502 ALA A N 1
ATOM 4017 C CA . ALA A 1 502 ? -28.924 -13.076 -12.561 1.00 92.12 502 ALA A CA 1
ATOM 4018 C C . ALA A 1 502 ? -29.818 -11.861 -12.842 1.00 92.12 502 ALA A C 1
ATOM 4020 O O . ALA A 1 502 ? -30.105 -11.532 -13.995 1.00 92.12 502 ALA A O 1
ATOM 4021 N N . ASP A 1 503 ? -30.234 -11.179 -11.782 1.00 94.56 503 ASP A N 1
ATOM 4022 C CA . ASP A 1 503 ? -31.057 -9.971 -11.850 1.00 94.56 503 ASP A CA 1
ATOM 4023 C C . ASP A 1 503 ? -30.211 -8.756 -12.249 1.00 94.56 503 ASP A C 1
ATOM 4025 O O . ASP A 1 503 ? -30.648 -7.902 -13.024 1.00 94.56 503 ASP A O 1
ATOM 4029 N N . TYR A 1 504 ? -28.961 -8.724 -11.779 1.00 95.88 504 TYR A N 1
ATOM 4030 C CA . TYR A 1 504 ? -28.042 -7.605 -11.968 1.00 95.88 504 TYR A CA 1
ATOM 4031 C C . TYR A 1 504 ? -26.683 -8.057 -12.516 1.00 95.88 504 TYR A C 1
ATOM 4033 O O . TYR A 1 504 ? -26.311 -9.233 -12.459 1.00 95.88 504 TYR A O 1
ATOM 4041 N N . SER A 1 505 ? -25.929 -7.094 -13.043 1.00 95.44 505 SER A N 1
ATOM 4042 C CA . SER A 1 505 ? -24.544 -7.271 -13.485 1.00 95.44 505 SER A CA 1
ATOM 4043 C C . SER A 1 505 ? -23.660 -6.245 -12.795 1.00 95.44 505 SER A C 1
ATOM 4045 O O . SER A 1 505 ? -24.003 -5.061 -12.770 1.00 95.44 505 SER A O 1
ATOM 4047 N N . ALA A 1 506 ? -22.515 -6.681 -12.285 1.00 96.38 506 ALA A N 1
ATOM 4048 C CA . ALA A 1 506 ? -21.528 -5.799 -11.684 1.00 96.38 506 ALA A CA 1
ATOM 4049 C C . ALA A 1 506 ? -20.126 -6.102 -12.212 1.00 96.38 506 ALA A C 1
ATOM 4051 O O . ALA A 1 506 ? -19.805 -7.242 -12.539 1.00 96.38 506 ALA A O 1
ATOM 4052 N N . ILE A 1 507 ? -19.286 -5.075 -12.267 1.00 95.69 507 ILE A N 1
ATOM 4053 C CA . ILE A 1 507 ? -17.860 -5.208 -12.545 1.00 95.69 507 ILE A CA 1
ATOM 4054 C C . ILE A 1 507 ? -17.099 -4.713 -11.326 1.00 95.69 507 ILE A C 1
ATOM 4056 O O . ILE A 1 507 ? -17.352 -3.607 -10.839 1.00 95.69 507 ILE A O 1
ATOM 4060 N N . VAL A 1 508 ? -16.145 -5.516 -10.865 1.00 96.50 508 VAL A N 1
ATOM 4061 C CA . VAL A 1 508 ? -15.228 -5.156 -9.786 1.00 96.50 508 VAL A CA 1
ATOM 4062 C C . VAL A 1 508 ? -13.827 -4.963 -10.353 1.00 96.50 508 VAL A C 1
ATOM 4064 O O . VAL A 1 508 ? -13.298 -5.824 -11.054 1.00 96.50 508 VAL A O 1
ATOM 4067 N N . GLY A 1 509 ? -13.208 -3.822 -10.060 1.00 93.50 509 GLY A N 1
ATOM 4068 C CA . GLY A 1 509 ? -11.897 -3.454 -10.599 1.00 93.50 509 GLY A CA 1
ATOM 4069 C C . GLY A 1 509 ? -11.124 -2.531 -9.668 1.00 93.50 509 GLY A C 1
ATOM 4070 O O . GLY A 1 509 ? -11.687 -1.966 -8.739 1.00 93.50 509 GLY A O 1
ATOM 4071 N N . CYS A 1 510 ? -9.818 -2.363 -9.892 1.00 88.62 510 CYS A N 1
ATOM 4072 C CA . CYS A 1 510 ? -8.998 -1.523 -9.006 1.00 88.62 510 CYS A CA 1
ATOM 4073 C C . CYS A 1 510 ? -9.464 -0.052 -8.985 1.00 88.62 510 CYS A C 1
ATOM 4075 O O . CYS A 1 510 ? -9.527 0.544 -7.916 1.00 88.62 510 CYS A O 1
ATOM 4077 N N . SER A 1 511 ? -9.764 0.530 -10.148 1.00 90.50 511 SER A N 1
ATOM 4078 C CA . SER A 1 511 ? -10.401 1.844 -10.306 1.00 90.50 511 SER A CA 1
ATOM 4079 C C . SER A 1 511 ? -10.972 1.977 -11.721 1.00 90.50 511 SER A C 1
ATOM 4081 O O . SER A 1 511 ? -10.562 1.234 -12.618 1.00 90.50 511 SER A O 1
ATOM 4083 N N . PHE A 1 512 ? -11.892 2.921 -11.927 1.00 89.75 512 PHE A N 1
ATOM 4084 C CA . PHE A 1 512 ? -12.533 3.172 -13.221 1.00 89.75 512 PHE A CA 1
ATOM 4085 C C . PHE A 1 512 ? -12.364 4.631 -13.648 1.00 89.75 512 PHE A C 1
ATOM 4087 O O . PHE A 1 512 ? -12.526 5.546 -12.838 1.00 89.75 512 PHE A O 1
ATOM 4094 N N . ARG A 1 513 ? -12.076 4.877 -14.935 1.00 80.81 513 ARG A N 1
ATOM 4095 C CA . ARG A 1 513 ? -12.048 6.232 -15.516 1.00 80.81 513 ARG A CA 1
ATOM 4096 C C . ARG A 1 513 ? -12.544 6.257 -16.958 1.00 80.81 513 ARG A C 1
ATOM 4098 O O . ARG A 1 513 ? -12.273 5.346 -17.733 1.00 80.81 513 ARG A O 1
ATOM 4105 N N . GLY A 1 514 ? -13.158 7.380 -17.328 1.00 81.00 514 GLY A N 1
ATOM 4106 C CA . GLY A 1 514 ? -13.536 7.715 -18.703 1.00 81.00 514 GLY A CA 1
ATOM 4107 C C . GLY A 1 514 ? -15.048 7.775 -18.907 1.00 81.00 514 GLY A C 1
ATOM 4108 O O . GLY A 1 514 ? -15.769 6.840 -18.574 1.00 81.00 514 GLY A O 1
ATOM 4109 N N . GLU A 1 515 ? -15.532 8.869 -19.498 1.00 83.25 515 GLU A N 1
ATOM 4110 C CA . GLU A 1 515 ? -16.969 9.102 -19.714 1.00 83.25 515 GLU A CA 1
ATOM 4111 C C . GLU A 1 515 ? -17.622 8.030 -20.591 1.00 83.25 515 GLU A C 1
ATOM 4113 O O . GLU A 1 515 ? -18.741 7.598 -20.324 1.00 83.25 515 GLU A O 1
ATOM 4118 N N . ARG A 1 516 ? -16.899 7.540 -21.605 1.00 86.38 516 ARG A N 1
ATOM 4119 C CA . ARG A 1 516 ? -17.393 6.492 -22.506 1.00 86.38 516 ARG A CA 1
ATOM 4120 C C . ARG A 1 516 ? -17.717 5.192 -21.766 1.00 86.38 516 ARG A C 1
ATOM 4122 O O . ARG A 1 516 ? -18.766 4.605 -22.017 1.00 86.38 516 ARG A O 1
ATOM 4129 N N . LEU A 1 517 ? -16.861 4.783 -20.826 1.00 88.81 517 LEU A N 1
ATOM 4130 C CA . LEU A 1 517 ? -17.099 3.614 -19.978 1.00 88.81 517 LEU A CA 1
ATOM 4131 C C . LEU A 1 517 ? -18.388 3.787 -19.165 1.00 88.81 517 LEU A C 1
ATOM 4133 O O . LEU A 1 517 ? -19.240 2.900 -19.151 1.00 88.81 517 LEU A O 1
ATOM 4137 N N . LEU A 1 518 ? -18.548 4.949 -18.527 1.00 88.81 518 LEU A 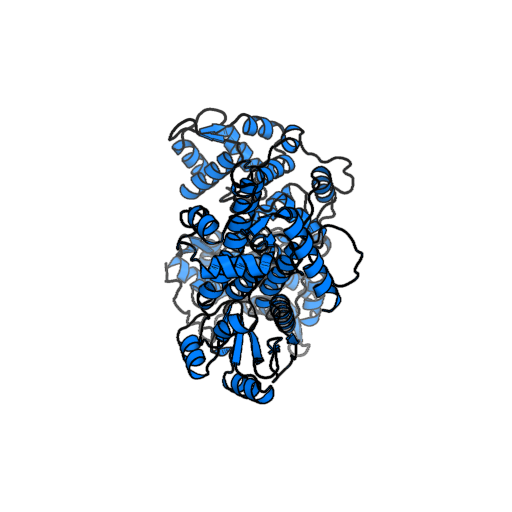N 1
ATOM 4138 C CA . LEU A 1 518 ? -19.713 5.249 -17.694 1.00 88.81 518 LEU A CA 1
ATOM 4139 C C . LEU A 1 518 ? -21.014 5.253 -18.504 1.00 88.81 518 LEU A C 1
ATOM 4141 O O . LEU A 1 518 ? -22.019 4.714 -18.042 1.00 88.81 518 LEU A O 1
ATOM 4145 N N . ASN A 1 519 ? -20.995 5.809 -19.717 1.00 88.69 519 ASN A N 1
ATOM 4146 C CA . ASN A 1 519 ? -22.161 5.823 -20.602 1.00 88.69 519 ASN A CA 1
ATOM 4147 C C . ASN A 1 519 ? -22.574 4.406 -21.016 1.00 88.69 519 ASN A C 1
ATOM 4149 O O . ASN A 1 519 ? -23.741 4.049 -20.861 1.00 88.69 519 ASN A O 1
ATOM 4153 N N . ARG A 1 520 ? -21.622 3.556 -21.425 1.00 90.00 520 ARG A N 1
ATOM 4154 C CA . ARG A 1 520 ? -21.924 2.154 -21.759 1.00 90.00 520 ARG A CA 1
ATOM 4155 C C . ARG A 1 520 ? -22.447 1.364 -20.559 1.00 90.00 520 ARG A C 1
ATOM 4157 O O . ARG A 1 520 ? -23.382 0.582 -20.697 1.00 90.00 520 ARG A O 1
ATOM 4164 N N . CYS A 1 521 ? -21.919 1.603 -19.359 1.00 90.94 521 CYS A N 1
ATOM 4165 C CA . CYS A 1 521 ? -22.440 0.955 -18.151 1.00 90.94 521 CYS A CA 1
ATOM 4166 C C . CYS A 1 521 ? -23.908 1.321 -17.882 1.00 90.94 521 CYS A C 1
ATOM 4168 O O . CYS A 1 521 ? -24.692 0.452 -17.500 1.00 90.94 521 CYS A O 1
ATOM 4170 N N . LYS A 1 522 ? -24.305 2.575 -18.135 1.00 90.19 522 LYS A N 1
ATOM 4171 C CA . LYS A 1 522 ? -25.711 3.006 -18.046 1.00 90.19 522 LYS A CA 1
ATOM 4172 C C . LYS A 1 522 ? -26.584 2.319 -19.096 1.00 90.19 522 LYS A C 1
ATOM 4174 O O . LYS A 1 522 ? -27.643 1.799 -18.754 1.00 90.19 522 LYS A O 1
ATOM 4179 N N . GLU A 1 523 ? -26.127 2.256 -20.345 1.00 90.62 523 GLU A N 1
ATOM 4180 C CA . GLU A 1 523 ? -26.847 1.597 -21.448 1.00 90.62 523 GLU A CA 1
ATOM 4181 C C . GLU A 1 523 ? -27.088 0.103 -21.180 1.00 90.62 523 GLU A C 1
ATOM 4183 O O . GLU A 1 523 ? -28.189 -0.409 -21.395 1.00 90.62 523 GLU A O 1
ATOM 4188 N N . HIS A 1 524 ? -26.076 -0.596 -20.661 1.00 90.81 524 HIS A N 1
ATOM 4189 C CA . HIS A 1 524 ? -26.130 -2.039 -20.414 1.00 90.81 524 HIS A CA 1
ATOM 4190 C C . HIS A 1 524 ? -26.644 -2.417 -19.009 1.00 90.81 524 HIS A C 1
ATOM 4192 O O . HIS A 1 524 ? -26.838 -3.605 -18.727 1.00 90.81 524 HIS A O 1
ATOM 4198 N N . LYS A 1 525 ? -26.938 -1.423 -18.155 1.00 92.88 525 LYS A N 1
ATOM 4199 C CA . LYS A 1 525 ? -27.360 -1.577 -16.750 1.00 92.88 525 LYS A CA 1
ATOM 4200 C C . LYS A 1 525 ? -26.362 -2.387 -15.917 1.00 92.88 525 LYS A C 1
ATOM 4202 O O . LYS A 1 525 ? -26.694 -3.451 -15.395 1.00 92.88 525 LYS A O 1
ATOM 4207 N N . VAL A 1 526 ? -25.130 -1.891 -15.857 1.00 95.19 526 VAL A N 1
ATOM 4208 C CA . VAL A 1 526 ? -24.011 -2.514 -15.141 1.00 95.19 526 VAL A CA 1
ATOM 4209 C C . VAL A 1 526 ? -23.533 -1.590 -14.024 1.00 95.19 526 VAL A C 1
ATOM 4211 O O . VAL A 1 526 ? -23.278 -0.407 -14.267 1.00 95.19 526 VAL A O 1
ATOM 4214 N N . ALA A 1 527 ? -23.392 -2.135 -12.819 1.00 96.94 527 ALA A N 1
ATOM 4215 C CA . ALA A 1 527 ? -22.800 -1.457 -11.670 1.00 96.94 527 ALA A CA 1
ATOM 4216 C C . ALA A 1 527 ? -21.266 -1.594 -11.686 1.00 96.94 527 ALA A C 1
ATOM 4218 O O . ALA A 1 527 ? -20.737 -2.665 -11.977 1.00 96.94 527 ALA A O 1
ATOM 4219 N N . LEU A 1 528 ? -20.541 -0.525 -11.365 1.00 96.56 528 LEU A N 1
ATOM 4220 C CA . LEU A 1 528 ? -19.084 -0.509 -11.239 1.00 96.56 528 LEU A CA 1
ATOM 4221 C C . LEU A 1 528 ? -18.712 -0.317 -9.771 1.00 96.56 528 LEU A C 1
ATOM 4223 O O . LEU A 1 528 ? -19.055 0.704 -9.175 1.00 96.56 528 LEU A O 1
ATOM 4227 N N . ILE A 1 529 ? -17.996 -1.284 -9.207 1.00 97.44 529 ILE A N 1
ATOM 4228 C CA . ILE A 1 529 ? -17.570 -1.285 -7.806 1.00 97.44 529 ILE A CA 1
ATOM 4229 C C . ILE A 1 529 ? -16.047 -1.301 -7.793 1.00 97.44 529 ILE A C 1
ATOM 4231 O O . ILE A 1 529 ? -15.429 -2.304 -8.153 1.00 97.44 529 ILE A O 1
ATOM 4235 N N . ASP A 1 530 ? -15.415 -0.181 -7.450 1.00 95.25 530 ASP A N 1
ATOM 4236 C CA . ASP A 1 530 ? -13.959 -0.178 -7.329 1.00 95.25 530 ASP A CA 1
ATOM 4237 C C . ASP A 1 530 ? -13.506 -0.805 -6.002 1.00 95.25 530 ASP A C 1
ATOM 4239 O O . ASP A 1 530 ? -14.300 -1.033 -5.086 1.00 95.25 530 ASP A O 1
ATOM 4243 N N . VAL A 1 531 ? -12.220 -1.139 -5.906 1.00 94.38 531 VAL A N 1
ATOM 4244 C CA . VAL A 1 531 ? -11.674 -1.793 -4.707 1.00 94.38 531 VAL A CA 1
ATOM 4245 C C . VAL A 1 531 ? -11.769 -0.893 -3.473 1.00 94.38 531 VAL A C 1
ATOM 4247 O O . VAL A 1 531 ? -11.961 -1.417 -2.380 1.00 94.38 531 VAL A O 1
ATOM 4250 N N . ASP A 1 532 ? -11.671 0.431 -3.626 1.00 92.31 532 ASP A N 1
ATOM 4251 C CA . ASP A 1 532 ? -11.847 1.365 -2.506 1.00 92.31 532 ASP A CA 1
ATOM 4252 C C . ASP A 1 532 ? -13.291 1.295 -1.973 1.00 92.31 532 ASP A C 1
ATOM 4254 O O . ASP A 1 532 ? -13.516 1.192 -0.767 1.00 92.31 532 ASP A O 1
ATOM 4258 N N . THR A 1 533 ? -14.264 1.244 -2.879 1.00 96.00 533 THR A N 1
ATOM 4259 C CA . THR A 1 533 ? -15.686 1.094 -2.574 1.00 96.00 533 THR A CA 1
ATOM 4260 C C . THR A 1 533 ? -15.972 -0.251 -1.913 1.00 96.00 533 THR A C 1
ATOM 4262 O O . THR A 1 533 ? -16.614 -0.294 -0.866 1.00 96.00 533 THR A O 1
ATOM 4265 N N . LEU A 1 534 ? -15.475 -1.358 -2.478 1.00 96.38 534 LEU A N 1
ATOM 4266 C CA . LEU A 1 534 ? -15.677 -2.694 -1.912 1.00 96.38 534 LEU A CA 1
ATOM 4267 C C . LEU A 1 534 ? -15.034 -2.823 -0.525 1.00 96.38 534 LEU A C 1
ATOM 4269 O O . LEU A 1 534 ? -15.652 -3.383 0.377 1.00 96.38 534 LEU A O 1
ATOM 4273 N N . GLU A 1 535 ? -13.838 -2.260 -0.329 1.00 94.44 535 GLU A N 1
ATOM 4274 C CA . GLU A 1 535 ? -13.212 -2.151 0.992 1.00 94.44 535 GLU A CA 1
ATOM 4275 C C . GLU A 1 535 ? -14.130 -1.416 1.972 1.00 94.44 535 GLU A C 1
ATOM 4277 O O . GLU A 1 535 ? -14.365 -1.899 3.080 1.00 94.44 535 GLU A O 1
ATOM 4282 N N . GLN A 1 536 ? -14.688 -0.276 1.564 1.00 93.44 536 GLN A N 1
ATOM 4283 C CA . GLN A 1 536 ? -15.580 0.481 2.425 1.00 93.44 536 GLN A CA 1
ATOM 4284 C C . GLN A 1 536 ? -16.839 -0.325 2.769 1.00 93.44 536 GLN A C 1
ATOM 4286 O O . GLN A 1 536 ? -17.253 -0.323 3.924 1.00 93.44 536 GLN A O 1
ATOM 4291 N N . LEU A 1 537 ? -17.429 -1.070 1.826 1.00 95.06 537 LEU A N 1
ATOM 4292 C CA . LEU A 1 537 ? -18.554 -1.972 2.113 1.00 95.06 537 LEU A CA 1
ATOM 4293 C C . LEU A 1 537 ? -18.185 -3.047 3.151 1.00 95.06 537 LEU A C 1
ATOM 4295 O O . LEU A 1 537 ? -18.964 -3.279 4.073 1.00 95.06 537 LEU A O 1
ATOM 4299 N N . ILE A 1 538 ? -16.995 -3.648 3.053 1.00 93.75 538 ILE A N 1
ATOM 4300 C CA . ILE A 1 538 ? -16.506 -4.647 4.019 1.00 93.75 538 ILE A CA 1
ATOM 4301 C C . ILE A 1 538 ? -16.346 -4.027 5.411 1.00 93.75 538 ILE A C 1
ATOM 4303 O O . ILE A 1 538 ? -16.927 -4.528 6.373 1.00 93.75 538 ILE A O 1
ATOM 4307 N N . ARG A 1 539 ? -15.605 -2.915 5.525 1.00 91.31 539 ARG A N 1
ATOM 4308 C CA . ARG A 1 539 ? -15.365 -2.225 6.809 1.00 91.31 539 ARG A CA 1
ATOM 4309 C C . ARG A 1 539 ? -16.667 -1.821 7.478 1.00 91.31 539 ARG A C 1
ATOM 4311 O O . ARG A 1 539 ? -16.869 -1.997 8.675 1.00 91.31 539 ARG A O 1
ATOM 4318 N N . ASN A 1 540 ? -17.581 -1.319 6.668 1.00 91.50 540 ASN A N 1
ATOM 4319 C CA . ASN A 1 540 ? -18.890 -0.939 7.127 1.00 91.50 540 ASN A CA 1
ATOM 4320 C C . ASN A 1 540 ? -19.709 -2.116 7.665 1.00 91.50 540 ASN A C 1
ATOM 4322 O O . ASN A 1 540 ? -20.411 -1.943 8.655 1.00 91.50 540 ASN A O 1
ATOM 4326 N N . GLN A 1 541 ? -19.611 -3.292 7.041 1.00 90.19 541 GLN A N 1
ATOM 4327 C CA . GLN A 1 541 ? -20.293 -4.491 7.519 1.00 90.19 541 GLN A CA 1
ATOM 4328 C C . GLN A 1 541 ? -19.749 -4.960 8.877 1.00 90.19 541 GLN A C 1
ATOM 4330 O O . GLN A 1 541 ? -20.508 -5.514 9.668 1.00 90.19 541 GLN A O 1
ATOM 4335 N N . VAL A 1 542 ? -18.460 -4.727 9.159 1.00 88.81 542 VAL A N 1
ATOM 4336 C CA . VAL A 1 542 ? -17.864 -4.985 10.483 1.00 88.81 542 VAL A CA 1
ATOM 4337 C C . VAL A 1 542 ? -18.436 -4.034 11.538 1.00 88.81 542 VAL A C 1
ATOM 4339 O O . VAL A 1 542 ? -18.739 -4.474 12.644 1.00 88.81 542 VAL A O 1
ATOM 4342 N N . GLY A 1 543 ? -18.602 -2.752 11.197 1.00 87.75 543 GLY A N 1
ATOM 4343 C CA . GLY A 1 543 ? -19.139 -1.736 12.105 1.00 87.75 543 GLY A CA 1
ATOM 4344 C C . GLY A 1 543 ? -20.653 -1.840 12.318 1.00 87.75 543 GLY A C 1
ATOM 4345 O O . GLY A 1 543 ? -21.112 -2.174 13.407 1.00 87.75 543 GLY A O 1
ATOM 4346 N N . ILE A 1 544 ? -21.436 -1.536 11.279 1.00 89.62 544 ILE A N 1
ATOM 4347 C CA . ILE A 1 544 ? -22.906 -1.534 11.307 1.00 89.62 544 ILE A CA 1
ATOM 4348 C C . ILE A 1 544 ? -23.403 -2.490 10.215 1.00 89.62 544 ILE A C 1
ATOM 4350 O O . ILE A 1 544 ? -23.510 -2.092 9.050 1.00 89.62 544 ILE A O 1
ATOM 4354 N N . PRO A 1 545 ? -23.691 -3.758 10.563 1.00 89.56 545 PRO A N 1
ATOM 4355 C CA . PRO A 1 545 ? -24.042 -4.765 9.577 1.00 89.56 545 PRO A CA 1
ATOM 4356 C C . PRO A 1 545 ? -25.419 -4.495 8.974 1.00 89.56 545 PRO A C 1
ATOM 4358 O O . PRO A 1 545 ? -26.388 -4.226 9.685 1.00 89.56 545 PRO A O 1
ATOM 4361 N N . LEU A 1 546 ? -25.509 -4.635 7.654 1.00 91.88 546 LEU A N 1
ATOM 4362 C CA . LEU A 1 546 ? -26.761 -4.569 6.907 1.00 91.88 546 LEU A CA 1
ATOM 4363 C C . LEU A 1 546 ? -27.156 -5.935 6.347 1.00 91.88 546 LEU A C 1
ATOM 4365 O O . LEU A 1 546 ? -26.351 -6.872 6.300 1.00 91.88 546 LEU A O 1
ATOM 4369 N N . THR A 1 547 ? -28.409 -6.042 5.909 1.00 88.25 547 THR A N 1
ATOM 4370 C CA . THR A 1 547 ? -28.938 -7.252 5.277 1.00 88.25 547 THR A CA 1
ATOM 4371 C C . THR A 1 547 ? -28.703 -7.243 3.768 1.00 88.25 547 THR A C 1
ATOM 4373 O O . THR A 1 547 ? -28.512 -6.191 3.158 1.00 88.25 547 THR A O 1
ATOM 4376 N N . GLY A 1 548 ? -28.773 -8.418 3.133 1.00 86.06 548 GLY A N 1
ATOM 4377 C CA . GLY A 1 548 ? -28.702 -8.516 1.671 1.00 86.06 548 GLY A CA 1
ATOM 4378 C C . GLY A 1 548 ? -29.765 -7.669 0.959 1.00 86.06 548 GLY A C 1
ATOM 4379 O O . GLY A 1 548 ? -29.488 -7.133 -0.103 1.00 86.06 548 GLY A O 1
ATOM 4380 N N . GLU A 1 549 ? -30.944 -7.470 1.557 1.00 87.44 549 GLU A N 1
ATOM 4381 C CA . GLU A 1 549 ? -31.980 -6.613 0.966 1.00 87.44 549 GLU A CA 1
ATOM 4382 C C . GLU A 1 549 ? -31.553 -5.140 0.925 1.00 87.44 549 GLU A C 1
ATOM 4384 O O . GLU A 1 549 ? -31.771 -4.467 -0.078 1.00 87.44 549 GLU A O 1
ATOM 4389 N N . ASP A 1 550 ? -30.885 -4.638 1.969 1.00 92.00 550 ASP A N 1
ATOM 4390 C CA . ASP A 1 550 ? -30.397 -3.255 1.984 1.00 92.00 550 ASP A CA 1
ATOM 4391 C C . ASP A 1 550 ? -29.353 -3.033 0.877 1.00 92.00 550 ASP A C 1
ATOM 4393 O O . ASP A 1 550 ? -29.398 -2.038 0.149 1.00 92.00 550 ASP A O 1
ATOM 4397 N N . TYR A 1 551 ? -28.444 -3.998 0.698 1.00 93.31 551 TYR A N 1
ATOM 4398 C CA . TYR A 1 551 ? -27.401 -3.947 -0.328 1.00 93.31 551 TYR A CA 1
ATOM 4399 C C . TYR A 1 551 ? -27.923 -4.091 -1.761 1.00 93.31 551 TYR A C 1
ATOM 4401 O O . TYR A 1 551 ? -27.193 -3.764 -2.699 1.00 93.31 551 TYR A O 1
ATOM 4409 N N . LYS A 1 552 ? -29.174 -4.510 -1.968 1.00 93.94 552 LYS A N 1
ATOM 4410 C CA . LYS A 1 552 ? -29.796 -4.543 -3.298 1.00 93.94 552 LYS A CA 1
ATOM 4411 C C . LYS A 1 552 ? -29.731 -3.180 -3.989 1.00 93.94 552 LYS A C 1
ATOM 4413 O O . LYS A 1 552 ? -29.436 -3.114 -5.182 1.00 93.94 552 LYS A O 1
ATOM 4418 N N . LYS A 1 553 ? -29.873 -2.095 -3.215 1.00 94.94 553 LYS A N 1
ATOM 4419 C CA . LYS A 1 553 ? -29.756 -0.703 -3.683 1.00 94.94 553 LYS A CA 1
ATOM 4420 C C . LYS A 1 553 ? -28.402 -0.388 -4.337 1.00 94.94 553 LYS A C 1
ATOM 4422 O O . LYS A 1 553 ? -28.317 0.545 -5.129 1.00 94.94 553 LYS A O 1
ATOM 4427 N N . ILE A 1 554 ? -27.336 -1.134 -4.029 1.00 96.44 554 ILE A N 1
ATOM 4428 C CA . ILE A 1 554 ? -26.033 -0.991 -4.704 1.00 96.44 554 ILE A CA 1
ATOM 4429 C C . ILE A 1 554 ? -26.107 -1.528 -6.135 1.00 96.44 554 ILE A C 1
ATOM 4431 O O . ILE A 1 554 ? -25.622 -0.888 -7.064 1.00 96.44 554 ILE A O 1
ATOM 4435 N N . PHE A 1 555 ? -26.741 -2.683 -6.331 1.00 96.00 555 PHE A N 1
ATOM 4436 C CA . PHE A 1 555 ? -26.787 -3.366 -7.627 1.00 96.00 555 PHE A CA 1
ATOM 4437 C C . PHE A 1 555 ? -27.887 -2.848 -8.560 1.00 96.00 555 PHE A C 1
ATOM 4439 O O . PHE A 1 555 ? -27.819 -3.068 -9.767 1.00 96.00 555 PHE A O 1
ATOM 4446 N N . GLU A 1 556 ? -28.874 -2.128 -8.024 1.00 95.12 556 GLU A N 1
ATOM 4447 C CA . GLU A 1 556 ? -29.879 -1.399 -8.810 1.00 95.12 556 GLU A CA 1
ATOM 4448 C C . GLU A 1 556 ? -29.307 -0.157 -9.516 1.00 95.12 556 GLU A C 1
ATOM 4450 O O . GLU A 1 556 ? -29.908 0.350 -10.468 1.00 95.12 556 GLU A O 1
ATOM 4455 N N . GLN A 1 557 ? -28.142 0.326 -9.074 1.00 96.12 557 GLN A N 1
ATOM 4456 C CA . GLN A 1 557 ? -27.439 1.447 -9.692 1.00 96.12 557 GLN A CA 1
ATOM 4457 C C . GLN A 1 557 ? -26.725 1.035 -10.984 1.00 96.12 557 GLN A C 1
ATOM 4459 O O . GLN A 1 557 ? -26.493 -0.138 -11.274 1.00 96.12 557 GLN A O 1
ATOM 4464 N N . THR A 1 558 ? -26.342 2.037 -11.775 1.00 94.06 558 THR A N 1
ATOM 4465 C CA . THR A 1 558 ? -25.596 1.846 -13.024 1.00 94.06 558 THR A CA 1
ATOM 4466 C C . THR A 1 558 ? -24.439 2.832 -13.114 1.00 94.06 558 THR A C 1
ATOM 4468 O O . THR A 1 558 ? -24.623 4.016 -12.825 1.00 94.06 558 THR A O 1
ATOM 4471 N N . GLY A 1 559 ? -23.281 2.381 -13.594 1.00 93.44 559 GLY A N 1
ATOM 4472 C CA . GLY A 1 559 ? -22.034 3.146 -13.512 1.00 93.44 559 GLY A CA 1
ATOM 4473 C C . GLY A 1 559 ? -21.376 2.995 -12.139 1.00 93.44 559 GLY A C 1
ATOM 4474 O O . GLY A 1 559 ? -21.620 2.005 -11.456 1.00 93.44 559 GLY A O 1
ATOM 4475 N N . ILE A 1 560 ? -20.521 3.948 -11.756 1.00 93.75 560 ILE A N 1
ATOM 4476 C CA . ILE A 1 560 ? -19.859 3.942 -10.439 1.00 93.75 560 ILE A CA 1
ATOM 4477 C C . ILE A 1 560 ? -20.928 3.997 -9.355 1.00 93.75 560 ILE A C 1
ATOM 4479 O O . ILE A 1 560 ? -21.754 4.910 -9.361 1.00 93.75 560 ILE A O 1
ATOM 4483 N N . VAL A 1 561 ? -20.919 3.003 -8.469 1.00 95.94 561 VAL A N 1
ATOM 4484 C CA . VAL A 1 561 ? -21.900 2.924 -7.389 1.00 95.94 561 VAL A CA 1
ATOM 4485 C C . VAL A 1 561 ? -21.608 3.977 -6.326 1.00 95.94 561 VAL A C 1
ATOM 4487 O O . VAL A 1 561 ? -20.461 4.189 -5.935 1.00 95.94 561 VAL A O 1
ATOM 4490 N N . ASP A 1 562 ? -22.666 4.612 -5.838 1.00 95.31 562 ASP A N 1
ATOM 4491 C CA . ASP A 1 562 ? -22.631 5.424 -4.633 1.00 95.31 562 ASP A CA 1
ATOM 4492 C C . ASP A 1 562 ? -23.147 4.588 -3.461 1.00 95.31 562 ASP A C 1
ATOM 4494 O O . ASP A 1 562 ? -24.250 4.035 -3.496 1.00 95.31 562 ASP A O 1
ATOM 4498 N N . ILE A 1 563 ? -22.331 4.473 -2.419 1.00 95.69 563 ILE A N 1
ATOM 4499 C CA . ILE A 1 563 ? -22.667 3.694 -1.229 1.00 95.69 563 ILE A CA 1
ATOM 4500 C C . ILE A 1 563 ? -23.569 4.459 -0.258 1.00 95.69 563 ILE A C 1
ATOM 4502 O O . ILE A 1 563 ? -24.153 3.826 0.620 1.00 95.69 563 ILE A O 1
ATOM 4506 N N . SER A 1 564 ? -23.727 5.778 -0.434 1.00 94.62 564 SER A N 1
ATOM 4507 C CA . SER A 1 564 ? -24.575 6.625 0.419 1.00 94.62 564 SER A CA 1
ATOM 4508 C C . SER A 1 564 ? -26.046 6.188 0.413 1.00 94.62 564 SER A C 1
ATOM 4510 O O . SER A 1 564 ? -26.791 6.424 1.362 1.00 94.62 564 SER A O 1
ATOM 4512 N N . VAL A 1 565 ? -26.469 5.434 -0.610 1.00 95.75 565 VAL A N 1
ATOM 4513 C CA . VAL A 1 565 ? -27.803 4.811 -0.677 1.00 95.75 565 VAL A CA 1
ATOM 4514 C C . VAL A 1 565 ? -28.094 3.860 0.495 1.00 95.75 565 VAL A C 1
ATOM 4516 O O . VAL A 1 565 ? -29.252 3.500 0.728 1.00 95.75 565 VAL A O 1
ATOM 4519 N N . LEU A 1 566 ? -27.051 3.429 1.213 1.00 95.94 566 LEU A N 1
ATOM 4520 C CA . LEU A 1 566 ? -27.134 2.569 2.391 1.00 95.94 566 LEU A CA 1
ATOM 4521 C C . LEU A 1 566 ? -27.222 3.356 3.707 1.00 95.94 566 LEU A C 1
ATOM 4523 O O . LEU A 1 566 ? -27.544 2.755 4.736 1.00 95.94 566 LEU A O 1
ATOM 4527 N N . ASP A 1 567 ? -26.958 4.666 3.698 1.00 93.56 567 ASP A N 1
ATOM 4528 C CA . ASP A 1 567 ? -26.838 5.487 4.911 1.00 93.56 567 ASP A CA 1
ATOM 4529 C C . ASP A 1 567 ? -28.136 5.512 5.712 1.00 93.56 567 ASP A C 1
ATOM 4531 O O . ASP A 1 567 ? -28.113 5.396 6.930 1.00 93.56 567 ASP A O 1
ATOM 4535 N N . GLU A 1 568 ? -29.291 5.557 5.048 1.00 92.38 568 GLU A N 1
ATOM 4536 C CA . GLU A 1 568 ? -30.591 5.501 5.724 1.00 92.38 568 GLU A CA 1
ATOM 4537 C C . GLU A 1 568 ? -30.748 4.220 6.567 1.00 92.38 568 GLU A C 1
ATOM 4539 O O . GLU A 1 568 ? -31.143 4.275 7.733 1.00 92.38 568 GLU A O 1
ATOM 4544 N N . ALA A 1 569 ? -30.399 3.060 6.000 1.00 93.69 569 ALA A N 1
ATOM 4545 C CA . ALA A 1 569 ? -30.502 1.776 6.693 1.00 93.69 569 ALA A CA 1
ATOM 4546 C C . ALA A 1 569 ? -29.496 1.674 7.851 1.00 93.69 569 ALA A C 1
ATOM 4548 O O . ALA A 1 569 ? -29.820 1.130 8.913 1.00 93.69 569 ALA A O 1
ATOM 4549 N N . A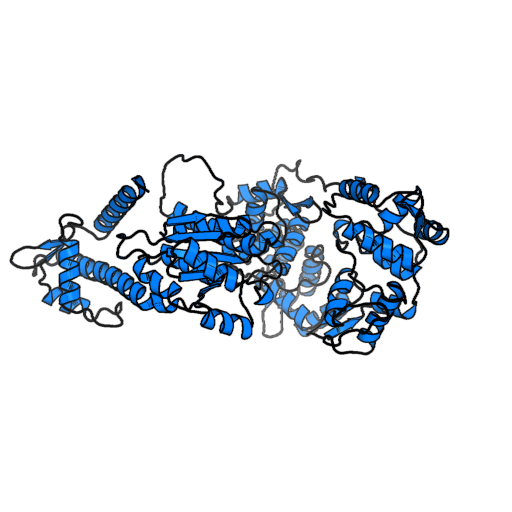RG A 1 570 ? -28.297 2.239 7.672 1.00 93.38 570 ARG A N 1
ATOM 4550 C CA . ARG A 1 570 ? -27.255 2.299 8.709 1.00 93.38 570 ARG A CA 1
ATOM 4551 C C . ARG A 1 570 ? -27.639 3.209 9.847 1.00 93.38 570 ARG A C 1
ATOM 4553 O O . ARG A 1 570 ? -27.651 2.749 10.978 1.00 93.38 570 ARG A O 1
ATOM 4560 N N . ASN A 1 571 ? -28.028 4.442 9.543 1.00 91.94 571 ASN A N 1
ATOM 4561 C CA . ASN A 1 571 ? -28.437 5.432 10.530 1.00 91.94 571 ASN A CA 1
ATOM 4562 C C . ASN A 1 571 ? -29.629 4.915 11.338 1.00 91.94 571 ASN A C 1
ATOM 4564 O O . ASN A 1 571 ? -29.685 5.107 12.548 1.00 91.94 571 ASN A O 1
ATOM 4568 N N . ARG A 1 572 ? -30.561 4.191 10.701 1.00 91.25 572 ARG A N 1
ATOM 4569 C CA . ARG A 1 572 ? -31.651 3.511 11.411 1.00 91.25 572 ARG A CA 1
ATOM 4570 C C . ARG A 1 572 ? -31.132 2.440 12.377 1.00 91.25 572 ARG A C 1
ATOM 4572 O O . ARG A 1 572 ? -31.583 2.381 13.517 1.00 91.25 572 ARG A O 1
ATOM 4579 N N . THR A 1 573 ? -30.189 1.609 11.940 1.00 91.50 573 THR A N 1
ATOM 4580 C CA . THR A 1 573 ? -29.595 0.546 12.771 1.00 91.50 573 THR A CA 1
ATOM 4581 C C . THR A 1 573 ? -28.785 1.125 13.935 1.00 91.50 573 THR A C 1
ATOM 4583 O O . THR A 1 573 ? -28.947 0.691 15.074 1.00 91.50 573 THR A O 1
ATOM 4586 N N . GLU A 1 574 ? -27.979 2.154 13.674 1.00 92.00 574 GLU A N 1
ATOM 4587 C CA . GLU A 1 574 ? -27.233 2.911 14.682 1.00 92.00 574 GLU A CA 1
ATOM 4588 C C . GLU A 1 574 ? -28.173 3.542 15.708 1.00 92.00 574 GLU A C 1
ATOM 4590 O O . GLU A 1 574 ? -27.997 3.366 16.913 1.00 92.00 574 GLU A O 1
ATOM 4595 N N . ARG A 1 575 ? -29.236 4.202 15.230 1.00 92.56 575 ARG A N 1
ATOM 4596 C CA . ARG A 1 575 ? -30.257 4.823 16.073 1.00 92.56 575 ARG A CA 1
ATOM 4597 C C . ARG A 1 575 ? -30.905 3.814 17.014 1.00 92.56 575 ARG A C 1
ATOM 4599 O O . ARG A 1 575 ? -31.095 4.136 18.184 1.00 92.56 575 ARG A O 1
ATOM 4606 N N . TYR A 1 576 ? -31.216 2.602 16.553 1.00 91.00 576 TYR A N 1
ATOM 4607 C CA . TYR A 1 576 ? -31.736 1.559 17.440 1.00 91.00 576 TYR A CA 1
ATOM 4608 C C . TYR A 1 576 ? -30.715 1.123 18.495 1.00 91.00 576 TYR A C 1
ATOM 4610 O O . TYR A 1 576 ? -31.097 0.924 19.647 1.00 91.00 576 TYR A O 1
ATOM 4618 N N . GLY A 1 577 ? -29.428 1.040 18.147 1.00 90.00 577 GLY A N 1
ATOM 4619 C CA . GLY A 1 577 ? -28.356 0.796 19.119 1.00 90.00 577 GLY A CA 1
ATOM 4620 C C . GLY A 1 577 ? -28.287 1.879 20.201 1.00 90.00 577 GLY A C 1
ATOM 4621 O O . GLY A 1 577 ? -28.263 1.563 21.391 1.00 90.00 577 GLY A O 1
ATOM 4622 N N . LEU A 1 578 ? -28.348 3.152 19.799 1.00 91.75 578 LEU A N 1
ATOM 4623 C CA . LEU A 1 578 ? -28.369 4.297 20.717 1.00 91.75 578 LEU A CA 1
ATOM 4624 C C . LEU A 1 578 ? -29.622 4.312 21.604 1.00 91.75 578 LEU A C 1
ATOM 4626 O O . LEU A 1 578 ? -29.530 4.604 22.794 1.00 91.75 578 LEU A O 1
ATOM 4630 N N . LEU A 1 579 ? -30.791 3.967 21.054 1.00 92.94 579 LEU A N 1
ATOM 4631 C CA . LEU A 1 579 ? -32.036 3.864 21.822 1.00 92.94 579 LEU A CA 1
ATOM 4632 C C . LEU A 1 579 ? -31.970 2.758 22.875 1.00 92.94 579 LEU A C 1
ATOM 4634 O O . LEU A 1 579 ? -32.424 2.970 23.997 1.00 92.94 579 LEU A O 1
ATOM 4638 N N . VAL A 1 580 ? -31.388 1.599 22.547 1.00 91.19 580 VAL A N 1
ATOM 4639 C CA . VAL A 1 580 ? -31.166 0.523 23.525 1.00 91.19 580 VAL A CA 1
ATOM 4640 C C . VAL A 1 580 ? -30.299 1.020 24.682 1.00 91.19 580 VAL A C 1
ATOM 4642 O O . VAL A 1 580 ? -30.666 0.821 25.840 1.00 91.19 580 VAL A O 1
ATOM 4645 N N . ASP A 1 581 ? -29.190 1.698 24.385 1.00 90.44 581 ASP A N 1
ATOM 4646 C CA . ASP A 1 581 ? -28.291 2.247 25.405 1.00 90.44 581 ASP A CA 1
ATOM 4647 C C . ASP A 1 581 ? -28.985 3.306 26.281 1.00 90.44 581 ASP A C 1
ATOM 4649 O O . ASP A 1 581 ? -28.980 3.207 27.510 1.00 90.44 581 ASP A O 1
ATOM 4653 N N . ALA A 1 582 ? -29.671 4.274 25.665 1.00 92.44 582 ALA A N 1
ATOM 4654 C CA . ALA A 1 582 ? -30.378 5.336 26.378 1.00 92.44 582 ALA A CA 1
ATOM 4655 C C . ALA A 1 582 ? -31.511 4.800 27.273 1.00 92.44 582 ALA A C 1
ATOM 4657 O O . ALA A 1 582 ? -31.622 5.202 28.432 1.00 92.44 582 ALA A O 1
ATOM 4658 N N . ILE A 1 583 ? -32.331 3.868 26.772 1.00 92.88 583 ILE A N 1
ATOM 4659 C CA . ILE A 1 583 ? -33.477 3.318 27.513 1.00 92.88 583 ILE A CA 1
ATOM 4660 C C . ILE A 1 583 ? -33.012 2.436 28.674 1.00 92.88 583 ILE A C 1
ATOM 4662 O O . ILE A 1 583 ? -33.517 2.579 29.788 1.00 92.88 583 ILE A O 1
ATOM 4666 N N . VAL A 1 584 ? -32.042 1.542 28.454 1.00 89.25 584 VAL A N 1
ATOM 4667 C CA . VAL A 1 584 ? -31.532 0.701 29.549 1.00 89.25 584 VAL A CA 1
ATOM 4668 C C . VAL A 1 584 ? -30.776 1.553 30.564 1.00 89.25 584 VAL A C 1
ATOM 4670 O O . VAL A 1 584 ? -30.965 1.360 31.762 1.00 89.25 584 VAL A O 1
ATOM 4673 N N . GLY A 1 585 ? -29.981 2.530 30.118 1.00 89.38 585 GLY A N 1
ATOM 4674 C CA . GLY A 1 585 ? -29.320 3.487 31.005 1.00 89.38 585 GLY A CA 1
ATOM 4675 C C . GLY A 1 585 ? -30.315 4.260 31.875 1.00 89.38 585 GLY A C 1
ATOM 4676 O O . GLY A 1 585 ? -30.104 4.376 33.081 1.00 89.38 585 GLY A O 1
ATOM 4677 N N . CYS A 1 586 ? -31.432 4.709 31.293 1.00 91.75 586 CYS A N 1
ATOM 4678 C CA . CYS A 1 586 ? -32.525 5.355 32.022 1.00 91.75 586 CYS A CA 1
ATOM 4679 C C . CYS A 1 586 ? -33.096 4.436 33.113 1.00 91.75 586 CYS A C 1
ATOM 4681 O O . CYS A 1 586 ? -33.125 4.829 34.275 1.00 91.75 586 CYS A O 1
ATOM 4683 N N . LEU A 1 587 ? -33.479 3.201 32.773 1.00 92.25 587 LEU A N 1
ATOM 4684 C CA . LEU A 1 587 ? -34.060 2.250 33.731 1.00 92.25 587 LEU A CA 1
ATOM 4685 C C . LEU A 1 587 ? -33.069 1.816 34.826 1.00 92.25 587 LEU A C 1
ATOM 4687 O O . LEU A 1 587 ? -33.450 1.649 35.982 1.00 92.25 587 LEU A O 1
ATOM 4691 N N . VAL A 1 588 ? -31.791 1.632 34.484 1.00 89.25 588 VAL A N 1
ATOM 4692 C CA . VAL A 1 588 ? -30.743 1.265 35.451 1.00 89.25 588 VAL A CA 1
ATOM 4693 C C . VAL A 1 588 ? -30.454 2.416 36.411 1.00 89.25 588 VAL A C 1
ATOM 4695 O O . VAL A 1 588 ? -30.256 2.177 37.602 1.00 89.25 588 VAL A O 1
ATOM 4698 N N . ASN A 1 589 ? -30.438 3.659 35.930 1.00 88.81 589 ASN A N 1
ATOM 4699 C CA . ASN A 1 589 ? -30.288 4.816 36.808 1.00 88.81 589 ASN A CA 1
ATOM 4700 C C . ASN A 1 589 ? -31.493 4.961 37.740 1.00 88.81 589 ASN A C 1
ATOM 4702 O O . ASN A 1 589 ? -31.294 5.157 38.938 1.00 88.81 589 ASN A O 1
ATOM 4706 N N . GLU A 1 590 ? -32.703 4.769 37.211 1.00 91.62 590 GLU A N 1
ATOM 4707 C CA . GLU A 1 590 ? -33.936 4.847 37.993 1.00 91.62 590 GLU A CA 1
ATOM 4708 C C . GLU A 1 590 ? -34.038 3.752 39.057 1.00 91.62 590 GLU A C 1
ATOM 4710 O O . GLU A 1 590 ? -34.586 3.983 40.123 1.00 91.62 590 GLU A O 1
ATOM 4715 N N . SER A 1 591 ? -33.458 2.568 38.829 1.00 87.94 591 SER A N 1
ATOM 4716 C CA . SER A 1 591 ? -33.492 1.461 39.803 1.00 87.94 591 SER A CA 1
ATOM 4717 C C . SER A 1 591 ? -32.903 1.787 41.186 1.00 87.94 591 SER A C 1
ATOM 4719 O O . SER A 1 591 ? -33.043 0.997 42.118 1.00 87.94 591 SER A O 1
ATOM 4721 N N . LYS A 1 592 ? -32.222 2.930 41.318 1.00 86.38 592 LYS A N 1
ATOM 4722 C CA . LYS A 1 592 ? -31.648 3.442 42.568 1.00 86.38 592 LYS A CA 1
ATOM 4723 C C . LYS A 1 592 ? -32.543 4.469 43.268 1.00 86.38 592 LYS A C 1
ATOM 4725 O O . LYS A 1 592 ? -32.183 4.909 44.357 1.00 86.38 592 LYS A O 1
ATOM 4730 N N . ASP A 1 593 ? -33.635 4.888 42.638 1.00 87.88 593 ASP A N 1
ATOM 4731 C CA . ASP A 1 593 ? -34.542 5.904 43.156 1.00 87.88 593 ASP A CA 1
ATOM 4732 C C . ASP A 1 593 ? -35.605 5.276 44.070 1.00 87.88 593 ASP A C 1
ATOM 4734 O O . ASP A 1 593 ? -36.323 4.349 43.694 1.00 87.88 593 ASP A O 1
ATOM 4738 N N . GLU A 1 594 ? -35.688 5.776 45.303 1.00 86.75 594 GLU A N 1
ATOM 4739 C CA . GLU A 1 594 ? -36.618 5.268 46.319 1.00 86.75 594 GLU A CA 1
ATOM 4740 C C . GLU A 1 594 ? -38.061 5.760 46.112 1.00 86.75 594 GLU A C 1
ATOM 4742 O O . GLU A 1 594 ? -38.975 5.212 46.721 1.00 86.75 594 GLU A O 1
ATOM 4747 N N . VAL A 1 595 ? -38.287 6.791 45.286 1.00 87.94 595 VAL A N 1
ATOM 4748 C CA . VAL A 1 595 ? -39.612 7.395 45.074 1.00 87.94 595 VAL A CA 1
ATOM 4749 C C . VAL A 1 595 ? -40.360 6.693 43.947 1.00 87.94 595 VAL A C 1
ATOM 4751 O O . VAL A 1 595 ? -41.549 6.410 44.084 1.00 87.94 595 VAL A O 1
ATOM 4754 N N . THR A 1 596 ? -39.686 6.427 42.831 1.00 86.25 596 THR A N 1
ATOM 4755 C CA . THR A 1 596 ? -40.267 5.709 41.684 1.00 86.25 596 THR A CA 1
ATOM 4756 C C . THR A 1 596 ? -40.169 4.192 41.826 1.00 86.25 596 THR A C 1
ATOM 4758 O O . THR A 1 596 ? -40.745 3.460 41.019 1.00 86.25 596 THR A O 1
ATOM 4761 N N . GLU A 1 597 ? -39.431 3.710 42.833 1.00 87.88 597 GLU A N 1
ATOM 4762 C CA . GLU A 1 597 ? -39.139 2.291 43.069 1.00 87.88 597 GLU A CA 1
ATOM 4763 C C . GLU A 1 597 ? -38.524 1.601 41.830 1.00 87.88 597 GLU A C 1
ATOM 4765 O O . GLU A 1 597 ? -38.642 0.387 41.641 1.00 87.88 597 GLU A O 1
ATOM 4770 N N . GLY A 1 598 ? -37.870 2.377 40.956 1.00 88.38 598 GLY A N 1
ATOM 4771 C CA . GLY A 1 598 ? -37.239 1.883 39.734 1.00 88.38 598 GLY A CA 1
ATOM 4772 C C . GLY A 1 598 ? -38.191 1.497 38.599 1.00 88.38 598 GLY A C 1
ATOM 4773 O O . GLY A 1 598 ? -37.753 0.830 37.655 1.00 88.38 598 GLY A O 1
ATOM 4774 N N . ILE A 1 599 ? -39.474 1.873 38.670 1.00 93.31 599 ILE A N 1
ATOM 4775 C CA . ILE A 1 599 ? -40.489 1.547 37.659 1.00 93.31 599 ILE A CA 1
ATOM 4776 C C . ILE A 1 599 ? -40.880 2.810 36.886 1.00 93.31 599 ILE A C 1
ATOM 4778 O O . ILE A 1 599 ? -41.339 3.786 37.470 1.00 93.31 599 ILE A O 1
ATOM 4782 N N . LEU A 1 600 ? -40.761 2.768 35.555 1.00 95.44 600 LEU A N 1
ATOM 4783 C CA . LEU A 1 600 ? -41.113 3.876 34.663 1.00 95.44 600 LEU A CA 1
ATOM 4784 C C . LEU A 1 600 ? -42.093 3.456 33.569 1.00 95.44 600 LEU A C 1
ATOM 4786 O O . LEU A 1 600 ? -41.938 2.430 32.905 1.00 95.44 600 LEU A O 1
ATOM 4790 N N . THR A 1 601 ? -43.073 4.303 33.288 1.00 95.38 601 THR A N 1
ATOM 4791 C CA . THR A 1 601 ? -43.912 4.197 32.091 1.00 95.38 601 THR A CA 1
ATOM 4792 C C . THR A 1 601 ? -43.135 4.608 30.836 1.00 95.38 601 THR A C 1
ATOM 4794 O O . THR A 1 601 ? -42.183 5.389 30.892 1.00 95.38 601 THR A O 1
ATOM 4797 N N . SER A 1 602 ? -43.578 4.174 29.650 1.00 94.31 602 SER A N 1
ATOM 4798 C CA . SER A 1 602 ? -42.955 4.604 28.385 1.00 94.31 602 SER A CA 1
ATOM 4799 C C . SER A 1 602 ? -43.012 6.122 28.169 1.00 94.31 602 SER A C 1
ATOM 4801 O O . SER A 1 602 ? -42.126 6.687 27.531 1.00 94.31 602 SER A O 1
ATOM 4803 N N . ARG A 1 603 ? -43.995 6.814 28.763 1.00 94.75 603 ARG A N 1
ATOM 4804 C CA . ARG A 1 603 ? -44.075 8.284 28.751 1.00 94.75 603 ARG A CA 1
ATOM 4805 C C . ARG A 1 603 ? -43.028 8.953 29.632 1.00 94.75 603 ARG A C 1
ATOM 4807 O O . ARG A 1 603 ? -42.552 10.025 29.266 1.00 94.75 603 ARG A O 1
ATOM 4814 N N . GLU A 1 604 ? -42.694 8.368 30.774 1.00 94.62 604 GLU A N 1
ATOM 4815 C CA . GLU A 1 604 ? -41.633 8.883 31.646 1.00 94.62 604 GLU A CA 1
ATOM 4816 C C . GLU A 1 604 ? -40.267 8.647 31.018 1.00 94.62 604 GLU A C 1
ATOM 4818 O O . GLU A 1 604 ? -39.491 9.590 30.907 1.00 94.62 604 GLU A O 1
ATOM 4823 N N . ILE A 1 605 ? -40.039 7.454 30.462 1.00 95.00 605 ILE A N 1
ATOM 4824 C CA . ILE A 1 605 ? -38.825 7.154 29.696 1.00 95.00 605 ILE A CA 1
ATOM 4825 C C . ILE A 1 605 ? -38.678 8.146 28.538 1.00 95.00 605 ILE A C 1
ATOM 4827 O O . ILE A 1 605 ? -37.628 8.765 28.400 1.00 95.00 605 ILE A O 1
ATOM 4831 N N . TYR A 1 606 ? -39.743 8.381 27.760 1.00 95.62 606 TYR A N 1
ATOM 4832 C CA . TYR A 1 606 ? -39.756 9.402 26.707 1.00 95.62 606 TYR A CA 1
ATOM 4833 C C . TYR A 1 606 ? -39.371 10.788 27.223 1.00 95.62 606 TYR A C 1
ATOM 4835 O O . TYR A 1 606 ? -38.560 11.460 26.595 1.00 95.62 606 TYR A O 1
ATOM 4843 N N . ARG A 1 607 ? -39.915 11.230 28.363 1.00 93.25 607 ARG A N 1
ATOM 4844 C CA . ARG A 1 607 ? -39.560 12.536 28.940 1.00 93.25 607 ARG A CA 1
ATOM 4845 C C . ARG A 1 607 ? -38.077 12.636 29.278 1.00 93.25 607 ARG A C 1
ATOM 4847 O O . ARG A 1 607 ? -37.521 13.713 29.102 1.00 93.25 607 ARG A O 1
ATOM 4854 N N . THR A 1 608 ? -37.465 11.544 29.722 1.00 91.00 608 THR A N 1
ATOM 4855 C CA . THR A 1 608 ? -36.040 11.499 30.061 1.00 91.00 608 THR A CA 1
ATOM 4856 C C . THR A 1 608 ? -35.152 11.468 28.818 1.00 91.00 608 THR A C 1
ATOM 4858 O O . THR A 1 608 ? -34.146 12.166 28.777 1.00 91.00 608 THR A O 1
ATOM 4861 N N . VAL A 1 609 ? -35.519 10.699 27.786 1.00 92.75 609 VAL A N 1
ATOM 4862 C CA . VAL A 1 609 ? -34.650 10.482 26.610 1.00 92.75 609 VAL A CA 1
ATOM 4863 C C . VAL A 1 609 ? -34.913 11.433 25.440 1.00 92.75 609 VAL A C 1
ATOM 4865 O O . VAL A 1 609 ? -34.105 11.495 24.518 1.00 92.75 609 VAL A O 1
ATOM 4868 N N . ARG A 1 610 ? -36.034 12.172 25.425 1.00 90.94 610 ARG A N 1
ATOM 4869 C CA . ARG A 1 610 ? -36.400 13.034 24.283 1.00 90.94 610 ARG A CA 1
ATOM 4870 C C . ARG A 1 610 ? -35.407 14.168 24.024 1.00 90.94 610 ARG A C 1
ATOM 4872 O O . ARG A 1 610 ? -35.335 14.615 22.889 1.00 90.94 610 ARG A O 1
ATOM 4879 N N . ASP A 1 611 ? -34.710 14.630 25.061 1.00 87.62 611 ASP A N 1
ATOM 4880 C CA . ASP A 1 611 ? -33.786 15.771 25.016 1.00 87.62 611 ASP A CA 1
ATOM 4881 C C . ASP A 1 611 ? -32.316 15.302 25.115 1.00 87.62 611 ASP A C 1
ATOM 4883 O O . ASP A 1 611 ? -31.421 16.084 25.421 1.00 87.62 611 ASP A O 1
ATOM 4887 N N . ASP A 1 612 ? -32.063 14.009 24.883 1.00 89.31 612 ASP A N 1
ATOM 4888 C CA . ASP A 1 612 ? -30.726 13.421 24.919 1.00 89.31 612 ASP A CA 1
ATOM 4889 C C . ASP A 1 612 ? -29.903 13.849 23.692 1.00 89.31 612 ASP A C 1
ATOM 4891 O O . ASP A 1 612 ? -30.294 13.619 22.544 1.00 89.31 612 ASP A O 1
ATOM 4895 N N . GLU A 1 613 ? -28.738 14.454 23.946 1.00 89.50 613 GLU A N 1
ATOM 4896 C CA . GLU A 1 613 ? -27.849 15.031 22.928 1.00 89.50 613 GLU A CA 1
ATOM 4897 C C . GLU A 1 613 ? -27.335 14.002 21.908 1.00 89.50 613 GLU A C 1
ATOM 4899 O O . GLU A 1 613 ? -26.881 14.378 20.826 1.00 89.50 613 GLU A O 1
ATOM 4904 N N . ARG A 1 614 ? -27.433 12.699 22.214 1.00 87.12 614 ARG A N 1
ATOM 4905 C CA . ARG A 1 614 ? -27.068 11.613 21.292 1.00 87.12 614 ARG A CA 1
ATOM 4906 C C . ARG A 1 614 ? -27.966 11.547 20.056 1.00 87.12 614 ARG A C 1
ATOM 4908 O O . ARG A 1 614 ? -27.563 10.954 19.056 1.00 87.12 614 ARG A O 1
ATOM 4915 N N . PHE A 1 615 ? -29.170 12.121 20.091 1.00 88.94 615 PHE A N 1
ATOM 4916 C CA . PHE A 1 615 ? -30.118 12.042 18.983 1.00 88.94 615 PHE A CA 1
ATOM 4917 C C . PHE A 1 615 ? -30.272 13.379 18.260 1.00 88.94 615 PHE A C 1
ATOM 4919 O O . PHE A 1 615 ? -30.751 14.358 18.819 1.00 88.94 615 PHE A O 1
ATOM 4926 N N . SER A 1 616 ? -29.987 13.400 16.955 1.00 84.38 616 SER A N 1
ATOM 4927 C CA . SER A 1 616 ? -30.277 14.574 16.111 1.00 84.38 616 SER A CA 1
ATOM 4928 C C . SER A 1 616 ? -31.777 14.783 15.856 1.00 84.38 616 SER A C 1
ATOM 4930 O O . SER A 1 616 ? -32.198 15.873 15.481 1.00 84.38 616 SER A O 1
ATOM 4932 N N . ILE A 1 617 ? -32.580 13.728 16.025 1.00 87.19 617 ILE A N 1
ATOM 4933 C CA . ILE A 1 617 ? -34.045 13.750 15.946 1.00 87.19 617 ILE A CA 1
ATOM 4934 C C . ILE A 1 617 ? -34.580 13.063 17.198 1.00 87.19 617 ILE A C 1
ATOM 4936 O O . ILE A 1 617 ? -34.255 11.895 17.439 1.00 87.19 617 ILE A O 1
ATOM 4940 N N . ASN A 1 618 ? -35.418 13.758 17.966 1.00 91.44 618 ASN A N 1
ATOM 4941 C CA . ASN A 1 618 ? -35.918 13.255 19.243 1.00 91.44 618 ASN A CA 1
ATOM 4942 C C . ASN A 1 618 ? -36.624 11.894 19.066 1.00 91.44 618 ASN A C 1
ATOM 4944 O O . ASN A 1 618 ? -37.421 11.738 18.133 1.00 91.44 618 ASN A O 1
ATOM 4948 N N . PRO A 1 619 ? -36.341 10.901 19.931 1.00 93.06 619 PRO A N 1
ATOM 4949 C CA . PRO A 1 619 ? -37.084 9.643 19.987 1.00 93.06 619 PRO A CA 1
ATOM 4950 C C . PRO A 1 619 ? -38.588 9.871 20.092 1.00 93.06 619 PRO A C 1
ATOM 4952 O O . PRO A 1 619 ? -39.013 10.784 20.794 1.00 93.06 619 PRO A O 1
ATOM 4955 N N . ASN A 1 620 ? -39.402 9.040 19.444 1.00 93.25 620 ASN A N 1
ATOM 4956 C CA . ASN A 1 620 ? -40.854 9.055 19.643 1.00 93.25 620 ASN A CA 1
ATOM 4957 C C . ASN A 1 620 ? -41.328 7.894 20.541 1.00 93.25 620 ASN A C 1
ATOM 4959 O O . ASN A 1 620 ? -40.571 6.980 20.864 1.00 93.25 620 ASN A O 1
ATOM 4963 N N . LEU A 1 621 ? -42.588 7.951 20.984 1.00 94.25 621 LEU A N 1
ATOM 4964 C CA . LEU A 1 621 ? -43.149 6.947 21.895 1.00 94.25 621 LEU A CA 1
ATOM 4965 C C . LEU A 1 621 ? -43.237 5.549 21.274 1.00 94.25 621 LEU A C 1
ATOM 4967 O O . LEU A 1 621 ? -43.055 4.575 22.000 1.00 94.25 621 LEU A O 1
ATOM 4971 N N . ASP A 1 622 ? -43.488 5.447 19.969 1.00 94.62 622 ASP A N 1
ATOM 4972 C CA . ASP A 1 622 ? -43.593 4.156 19.286 1.00 94.62 622 ASP A CA 1
ATOM 4973 C C . ASP A 1 622 ? -42.218 3.474 19.216 1.00 94.62 622 ASP A C 1
ATOM 4975 O O . ASP A 1 622 ? -42.097 2.306 19.576 1.00 94.62 622 ASP A O 1
ATOM 4979 N N . GLU A 1 623 ? -41.160 4.228 18.881 1.00 93.62 623 GLU A N 1
ATOM 4980 C CA . GLU A 1 623 ? -39.770 3.745 18.914 1.00 93.62 623 GLU A CA 1
ATOM 4981 C C . GLU A 1 623 ? -39.392 3.223 20.306 1.00 93.62 623 GLU A C 1
ATOM 4983 O O . GLU A 1 623 ? -38.824 2.139 20.439 1.00 93.62 623 GLU A O 1
ATOM 4988 N N . ILE A 1 624 ? -39.726 3.978 21.355 1.00 95.56 624 ILE A N 1
ATOM 4989 C CA . ILE A 1 624 ? -39.431 3.594 22.741 1.00 95.56 624 ILE A CA 1
ATOM 4990 C C . ILE A 1 624 ? -40.183 2.319 23.118 1.00 95.56 624 ILE A C 1
ATOM 4992 O O . ILE A 1 624 ? -39.598 1.402 23.696 1.00 95.56 624 ILE A O 1
ATOM 4996 N N . GLU A 1 625 ? -41.470 2.237 22.787 1.00 95.19 625 GLU A N 1
ATOM 4997 C CA . GLU A 1 625 ? -42.297 1.078 23.109 1.00 95.19 625 GLU A CA 1
ATOM 4998 C C . GLU A 1 625 ? -41.825 -0.182 22.363 1.00 95.19 625 GLU A C 1
ATOM 5000 O O . GLU A 1 625 ? -41.818 -1.270 22.941 1.00 95.19 625 GLU A O 1
ATOM 5005 N N . ASP A 1 626 ? -41.388 -0.055 21.110 1.00 94.81 626 ASP A N 1
ATOM 5006 C CA . ASP A 1 626 ? -40.855 -1.170 20.326 1.00 94.81 626 ASP A CA 1
ATOM 5007 C C . ASP A 1 626 ? -39.531 -1.695 20.896 1.00 94.81 626 ASP A C 1
ATOM 5009 O O . ASP A 1 626 ? -39.365 -2.912 21.053 1.00 94.81 626 ASP A O 1
ATOM 5013 N N . ILE A 1 627 ? -38.623 -0.801 21.304 1.00 94.06 627 ILE A N 1
ATOM 5014 C CA . ILE A 1 627 ? -37.377 -1.193 21.976 1.00 94.06 627 ILE A CA 1
ATOM 5015 C C . ILE A 1 627 ? -37.668 -1.839 23.335 1.00 94.06 627 ILE A C 1
ATOM 5017 O O . ILE A 1 627 ? -37.114 -2.894 23.643 1.00 94.06 627 ILE A O 1
ATOM 5021 N N . LEU A 1 628 ? -38.583 -1.284 24.134 1.00 94.50 628 LEU A N 1
ATOM 5022 C CA . LEU A 1 628 ? -38.969 -1.867 25.423 1.00 94.50 628 LEU A CA 1
ATOM 5023 C C . LEU A 1 628 ? -39.565 -3.270 25.267 1.00 94.50 628 LEU A C 1
ATOM 5025 O O . LEU A 1 628 ? -39.196 -4.174 26.017 1.00 94.50 628 LEU A O 1
ATOM 5029 N N . LYS A 1 629 ? -40.428 -3.494 24.268 1.00 94.19 629 LYS A N 1
ATOM 5030 C CA . LYS A 1 629 ? -40.957 -4.833 23.950 1.00 94.19 629 LYS A CA 1
ATOM 5031 C C . LYS A 1 629 ? -39.849 -5.805 23.553 1.00 94.19 629 LYS A C 1
ATOM 5033 O O . LYS A 1 629 ? -39.872 -6.956 23.986 1.00 94.19 629 LYS A O 1
ATOM 5038 N N . PHE A 1 630 ? -38.884 -5.363 22.748 1.00 91.81 630 PHE A N 1
ATOM 5039 C CA . PHE A 1 630 ? -37.740 -6.182 22.350 1.00 91.81 630 PHE A CA 1
ATOM 5040 C C . PHE A 1 630 ? -36.875 -6.584 23.557 1.00 91.81 630 PHE A C 1
ATOM 5042 O O . PHE A 1 630 ? -36.589 -7.772 23.746 1.00 91.81 630 PHE A O 1
ATOM 5049 N N . LEU A 1 631 ? -36.531 -5.619 24.412 1.00 90.75 631 LEU A N 1
ATOM 5050 C CA . LEU A 1 631 ? -35.720 -5.819 25.617 1.00 90.75 631 LEU A CA 1
ATOM 5051 C C . LEU A 1 631 ? -36.436 -6.655 26.692 1.00 90.75 631 LEU A C 1
ATOM 5053 O O . LEU A 1 631 ? -35.790 -7.416 27.421 1.00 90.75 631 LEU A O 1
ATOM 5057 N N . ALA A 1 632 ? -37.765 -6.549 26.765 1.00 92.38 632 ALA A N 1
ATOM 5058 C CA . ALA A 1 632 ? -38.612 -7.363 27.633 1.00 92.38 632 ALA A CA 1
ATOM 5059 C C . ALA A 1 632 ? -38.941 -8.745 27.054 1.00 92.38 632 ALA A C 1
ATOM 5061 O O . ALA A 1 632 ? -39.520 -9.585 27.747 1.00 92.38 632 ALA A O 1
ATOM 5062 N N . SER A 1 633 ? -38.584 -9.012 25.792 1.00 91.44 633 SER A N 1
ATOM 5063 C CA . SER A 1 633 ? -38.839 -10.318 25.191 1.00 91.44 633 SER A CA 1
ATOM 5064 C C . SER A 1 633 ? -38.087 -11.418 25.953 1.00 91.44 633 SER A C 1
ATOM 5066 O O . SER A 1 633 ? -36.976 -11.176 26.429 1.00 91.44 633 SER A O 1
ATOM 5068 N N . PRO A 1 634 ? -38.610 -12.656 26.014 1.00 87.69 634 PRO A N 1
ATOM 5069 C CA . PRO A 1 634 ? -37.934 -13.760 26.703 1.00 87.69 634 PRO A CA 1
ATOM 5070 C C . PRO A 1 634 ? -36.530 -14.078 26.164 1.00 87.69 634 PRO A C 1
ATOM 5072 O O . PRO A 1 634 ? -35.724 -14.676 26.872 1.00 87.69 634 PRO A O 1
ATOM 5075 N N . LEU A 1 635 ? -36.233 -13.686 24.918 1.00 84.75 635 LEU A N 1
ATOM 5076 C CA . LEU A 1 635 ? -34.925 -13.884 24.294 1.00 84.75 635 LEU A CA 1
ATOM 5077 C C . LEU A 1 635 ? -33.875 -12.922 24.860 1.00 84.75 635 LEU A C 1
ATOM 5079 O O . LEU A 1 635 ? -32.726 -13.321 25.043 1.00 84.75 635 LEU A O 1
ATOM 5083 N N . ILE A 1 636 ? -34.248 -11.677 25.165 1.00 87.50 636 ILE A N 1
ATOM 5084 C CA . ILE A 1 636 ? -33.326 -10.692 25.746 1.00 87.50 636 ILE A CA 1
ATOM 5085 C C . ILE A 1 636 ? -33.474 -10.664 27.266 1.00 87.50 636 ILE A C 1
ATOM 5087 O O . ILE A 1 636 ? -32.504 -10.922 27.978 1.00 87.50 636 ILE A O 1
ATOM 5091 N N . GLY A 1 637 ? -34.686 -10.427 27.771 1.00 85.81 637 GLY A N 1
ATOM 5092 C CA . GLY A 1 637 ? -35.055 -10.542 29.181 1.00 85.81 637 GLY A CA 1
ATOM 5093 C C . GLY A 1 637 ? -34.220 -9.663 30.108 1.00 85.81 637 GLY A C 1
ATOM 5094 O O . GLY A 1 637 ? -33.732 -10.154 31.124 1.00 85.81 637 GLY A O 1
ATOM 5095 N N . CYS A 1 638 ? -33.973 -8.411 29.721 1.00 86.88 638 CYS A N 1
ATOM 5096 C CA . CYS A 1 638 ? -33.235 -7.439 30.538 1.00 86.88 638 CYS A CA 1
ATOM 5097 C C . CYS A 1 638 ? -34.113 -6.311 31.079 1.00 86.88 638 CYS A C 1
ATOM 5099 O O . CYS A 1 638 ? -33.706 -5.605 32.000 1.00 86.88 638 CYS A O 1
ATOM 5101 N N . VAL A 1 639 ? -35.318 -6.168 30.532 1.00 91.88 639 VAL A N 1
ATOM 5102 C CA . VAL A 1 639 ? -36.346 -5.251 31.012 1.00 91.88 639 VAL A CA 1
ATOM 5103 C C . VAL A 1 639 ? -37.543 -6.073 31.474 1.00 91.88 639 VAL A C 1
ATOM 5105 O O . VAL A 1 639 ? -37.980 -6.995 30.790 1.00 91.88 639 VAL A O 1
ATOM 5108 N N . GLY A 1 640 ? -38.059 -5.761 32.654 1.00 91.62 640 GLY A N 1
ATOM 5109 C CA . GLY A 1 640 ? -39.302 -6.309 33.170 1.00 91.62 640 GLY A CA 1
ATOM 5110 C C . GLY A 1 640 ? -40.464 -5.381 32.859 1.00 91.62 640 GLY A C 1
ATOM 5111 O O . GLY A 1 640 ? -40.275 -4.179 32.688 1.00 91.62 640 GLY A O 1
ATOM 5112 N N . LYS A 1 641 ? -41.670 -5.943 32.781 1.00 93.38 641 LYS A N 1
ATOM 5113 C CA . LYS A 1 641 ? -42.912 -5.184 32.625 1.00 93.38 641 LYS A CA 1
ATOM 5114 C C . LYS A 1 641 ? -43.932 -5.672 33.644 1.00 93.38 641 LYS A C 1
ATOM 5116 O O . LYS A 1 641 ? -44.236 -6.865 33.676 1.00 93.38 641 LYS A O 1
ATOM 5121 N N . ASN A 1 642 ? -44.472 -4.762 34.447 1.00 90.00 642 ASN A N 1
ATOM 5122 C CA . ASN A 1 642 ? -45.604 -5.025 35.333 1.00 90.00 642 ASN A CA 1
ATOM 5123 C C . ASN A 1 642 ? -46.798 -4.129 34.942 1.00 90.00 642 ASN A C 1
ATOM 5125 O O . ASN A 1 642 ? -46.864 -3.622 33.821 1.00 90.00 642 ASN A O 1
ATOM 5129 N N . LYS A 1 643 ? -47.793 -4.001 35.826 1.00 88.38 643 LYS A N 1
ATOM 5130 C CA . LYS A 1 643 ? -48.978 -3.167 35.566 1.00 88.38 643 LYS A CA 1
ATOM 5131 C C . LYS A 1 643 ? -48.666 -1.668 35.593 1.00 88.38 643 LYS A C 1
ATOM 5133 O O . LYS A 1 643 ? -49.393 -0.910 34.958 1.00 88.38 643 LYS A O 1
ATOM 5138 N N . ASP A 1 644 ? -47.606 -1.285 36.293 1.00 87.44 644 ASP A N 1
ATOM 5139 C CA . ASP A 1 644 ? -47.261 0.098 36.612 1.00 87.44 644 ASP A CA 1
ATOM 5140 C C . ASP A 1 644 ? -46.208 0.661 35.646 1.00 87.44 644 ASP A C 1
ATOM 5142 O O . ASP A 1 644 ? -46.187 1.859 35.380 1.00 87.44 644 ASP A O 1
ATOM 5146 N N . GLY A 1 645 ? -45.393 -0.196 35.024 1.00 93.12 645 GLY A N 1
ATOM 5147 C CA . GLY A 1 645 ? -44.443 0.225 34.003 1.00 93.12 645 GLY A CA 1
ATOM 5148 C C . GLY A 1 645 ? -43.378 -0.815 33.674 1.00 93.12 645 GLY A C 1
ATOM 5149 O O . GLY A 1 645 ? -43.577 -2.028 33.796 1.00 93.12 645 GLY A O 1
ATOM 5150 N N . TYR A 1 646 ? -42.244 -0.305 33.211 1.00 95.94 646 TYR A N 1
ATOM 5151 C CA . TYR A 1 646 ? -41.040 -1.037 32.864 1.00 95.94 646 TYR A CA 1
ATOM 5152 C C . TYR A 1 646 ? -39.957 -0.810 33.918 1.00 95.94 646 TYR A C 1
ATOM 5154 O O . TYR A 1 646 ? -39.853 0.279 34.472 1.00 95.94 646 TYR A O 1
ATOM 5162 N N . TYR A 1 647 ? -39.135 -1.823 34.175 1.00 93.56 647 TYR A N 1
ATOM 5163 C CA . TYR A 1 647 ? -38.036 -1.751 35.142 1.00 93.56 647 TYR A CA 1
ATOM 5164 C C . TYR A 1 647 ? -36.825 -2.546 34.649 1.00 93.56 647 TYR A C 1
ATOM 5166 O O . TYR A 1 647 ? -36.960 -3.468 33.839 1.00 93.56 647 TYR A O 1
ATOM 5174 N N . ALA A 1 648 ? -35.627 -2.209 35.122 1.00 91.88 648 ALA A N 1
ATOM 5175 C CA . ALA A 1 648 ? -34.425 -2.973 34.797 1.00 91.88 648 ALA A CA 1
ATOM 5176 C C . ALA A 1 648 ? -34.407 -4.311 35.562 1.00 91.88 648 ALA A C 1
ATOM 5178 O O . ALA A 1 648 ? -34.525 -4.334 36.783 1.00 91.88 648 ALA A O 1
ATOM 5179 N N . ILE A 1 649 ? -34.233 -5.432 34.853 1.00 88.31 649 ILE A N 1
ATOM 5180 C CA . ILE A 1 649 ? -33.950 -6.749 35.468 1.00 88.31 649 ILE A CA 1
ATOM 5181 C C . ILE A 1 649 ? -32.438 -6.963 35.598 1.00 88.31 649 ILE A C 1
ATOM 5183 O O . ILE A 1 649 ? -31.982 -7.667 36.495 1.00 88.31 649 ILE A O 1
ATOM 5187 N N . GLY A 1 650 ? -31.666 -6.371 34.687 1.00 77.12 650 GLY A N 1
ATOM 5188 C CA . GLY A 1 650 ? -30.227 -6.560 34.587 1.00 77.12 650 GLY A CA 1
ATOM 5189 C C . GLY A 1 650 ? -29.523 -5.364 33.955 1.00 77.12 650 GLY A C 1
ATOM 5190 O O . GLY A 1 650 ? -30.150 -4.370 33.585 1.00 77.12 650 GLY A O 1
ATOM 5191 N N . SER A 1 651 ? -28.204 -5.464 33.823 1.00 75.94 651 SER A N 1
ATOM 5192 C CA . SER A 1 651 ? -27.364 -4.392 33.266 1.00 75.94 651 SER A CA 1
ATOM 5193 C C . SER A 1 651 ? -27.166 -4.509 31.749 1.00 75.94 651 SER A C 1
ATOM 5195 O O . SER A 1 651 ? -27.285 -5.591 31.168 1.00 75.94 651 SER A O 1
ATOM 5197 N N . LEU A 1 652 ? -26.744 -3.413 31.103 1.00 74.56 652 LEU A N 1
ATOM 5198 C CA . LEU A 1 652 ? -26.283 -3.408 29.702 1.00 74.56 652 LEU A CA 1
ATOM 5199 C C . LEU A 1 652 ? -25.200 -4.466 29.427 1.00 74.56 652 LEU A C 1
ATOM 5201 O O . LEU A 1 652 ? -25.169 -5.068 28.356 1.00 74.56 652 LEU A O 1
ATOM 5205 N N . ASN A 1 653 ? -24.339 -4.749 30.408 1.00 81.25 653 ASN A N 1
ATOM 5206 C CA . ASN A 1 653 ? -23.290 -5.757 30.269 1.00 81.25 653 ASN A CA 1
ATOM 5207 C C . ASN A 1 653 ? -23.868 -7.180 30.139 1.00 81.25 653 ASN A C 1
ATOM 5209 O O . ASN A 1 653 ? -23.367 -8.005 29.378 1.00 81.25 653 ASN A O 1
ATOM 5213 N N . GLU A 1 654 ? -24.954 -7.486 30.847 1.00 77.00 654 GLU A N 1
ATOM 5214 C CA . GLU A 1 654 ? -25.623 -8.789 30.740 1.00 77.00 654 GLU A CA 1
ATOM 5215 C C . GLU A 1 654 ? -26.346 -8.944 29.399 1.00 77.00 654 GLU A C 1
ATOM 5217 O O . GLU A 1 654 ? -26.313 -10.023 28.802 1.00 77.00 654 GLU A O 1
ATOM 5222 N N . VAL A 1 655 ? -26.926 -7.855 28.886 1.00 77.81 655 VAL A N 1
ATOM 5223 C CA . VAL A 1 655 ? -27.494 -7.788 27.531 1.00 77.81 655 VAL A CA 1
ATOM 5224 C C . VAL A 1 655 ? -26.420 -8.063 26.481 1.00 77.81 655 VAL A C 1
ATOM 5226 O O . VAL A 1 655 ? -26.596 -8.938 25.631 1.00 77.81 655 VAL A O 1
ATOM 5229 N N . ALA A 1 656 ? -25.273 -7.387 26.579 1.00 83.44 656 ALA A N 1
ATOM 5230 C CA . ALA A 1 656 ? -24.146 -7.589 25.675 1.00 83.44 656 ALA A CA 1
ATOM 5231 C C . ALA A 1 656 ? -23.652 -9.047 25.691 1.00 83.44 656 ALA A C 1
ATOM 5233 O O . ALA A 1 656 ? -23.467 -9.652 24.634 1.00 83.44 656 ALA A O 1
ATOM 5234 N N . LYS A 1 657 ? -23.521 -9.659 26.877 1.00 84.38 657 LYS A N 1
ATOM 5235 C CA . LYS A 1 657 ? -23.141 -11.077 27.015 1.00 84.38 657 LYS A CA 1
ATOM 5236 C C . LYS A 1 657 ? -24.153 -12.026 26.366 1.00 84.38 657 LYS A C 1
ATOM 5238 O O . LYS A 1 657 ? -23.744 -12.997 25.726 1.00 84.38 657 LYS A O 1
ATOM 5243 N N . LYS A 1 658 ? -25.458 -11.755 26.482 1.00 85.31 658 LYS A N 1
ATOM 5244 C CA . LYS A 1 658 ? -26.504 -12.538 25.796 1.00 85.31 658 LYS A CA 1
ATOM 5245 C C . LYS A 1 658 ? -26.402 -12.405 24.277 1.00 85.31 658 LYS A C 1
ATOM 5247 O O . LYS A 1 658 ? -26.415 -13.423 23.586 1.00 85.31 658 LYS A O 1
ATOM 5252 N N . PHE A 1 659 ? -26.216 -11.193 23.751 1.00 84.69 659 PHE A N 1
ATOM 5253 C CA . PHE A 1 659 ? -25.998 -10.996 22.314 1.00 84.69 659 PHE A CA 1
ATOM 5254 C C . PHE A 1 659 ? -24.750 -11.723 21.811 1.00 84.69 659 PHE A C 1
ATOM 5256 O O . PHE A 1 659 ? -24.810 -12.396 20.783 1.00 84.69 659 PHE A O 1
ATOM 5263 N N . GLN A 1 660 ? -23.648 -11.688 22.564 1.00 85.75 660 GLN A N 1
ATOM 5264 C CA . GLN A 1 660 ? -22.445 -12.458 22.237 1.00 85.75 660 GLN A CA 1
ATOM 5265 C C . GLN A 1 660 ? -22.704 -13.971 22.235 1.00 85.75 660 GLN A C 1
ATOM 5267 O O . GLN A 1 660 ? -22.212 -14.682 21.356 1.00 85.75 660 GLN A O 1
ATOM 5272 N N . PHE A 1 661 ? -23.483 -14.484 23.190 1.00 87.50 661 PHE A N 1
ATOM 5273 C CA . PHE A 1 661 ? -23.870 -15.895 23.227 1.00 87.50 661 PHE A CA 1
ATOM 5274 C C . PHE A 1 661 ? -24.707 -16.299 22.002 1.00 87.50 661 PHE A C 1
ATOM 5276 O O . PHE A 1 661 ? -24.424 -17.327 21.374 1.00 87.50 661 PHE A O 1
ATOM 5283 N N . TYR A 1 662 ? -25.691 -15.484 21.612 1.00 87.69 662 TYR A N 1
ATOM 5284 C CA . TYR A 1 662 ? -26.485 -15.736 20.408 1.00 87.69 662 TYR A CA 1
ATOM 5285 C C . TYR A 1 662 ? -25.647 -15.638 19.135 1.00 87.69 662 TYR A C 1
ATOM 5287 O O . TYR A 1 662 ? -25.725 -16.533 18.297 1.00 87.69 662 TYR A O 1
ATOM 5295 N N . ALA A 1 663 ? -24.762 -14.646 19.030 1.00 84.25 663 ALA A N 1
ATOM 5296 C CA . ALA A 1 663 ? -23.832 -14.530 17.911 1.00 84.25 663 ALA A CA 1
ATOM 5297 C C . ALA A 1 663 ? -22.947 -15.783 17.770 1.00 84.25 663 ALA A C 1
ATOM 5299 O O . ALA A 1 663 ? -22.806 -16.325 16.673 1.00 84.25 663 ALA A O 1
ATOM 5300 N N . LYS A 1 664 ? -22.402 -16.304 18.882 1.00 84.12 664 LYS A N 1
ATOM 5301 C CA . LYS A 1 664 ? -21.644 -17.571 18.893 1.00 84.12 664 LYS A CA 1
ATOM 5302 C C . LYS A 1 664 ? -22.495 -18.762 18.452 1.00 84.12 664 LYS A C 1
ATOM 5304 O O . LYS A 1 664 ? -21.979 -19.658 17.789 1.00 84.12 664 LYS A O 1
ATOM 5309 N N . SER A 1 665 ? -23.774 -18.784 18.819 1.00 85.69 665 SER A N 1
ATOM 5310 C CA . SER A 1 665 ? -24.696 -19.865 18.456 1.00 85.69 665 SER A CA 1
ATOM 5311 C C . SER A 1 665 ? -25.022 -19.855 16.962 1.00 85.69 665 SER A C 1
ATOM 5313 O O . SER A 1 665 ? -24.967 -20.908 16.333 1.00 85.69 665 SER A O 1
ATOM 5315 N N . CYS A 1 666 ? -25.251 -18.680 16.369 1.00 78.38 666 CYS A N 1
ATOM 5316 C CA . CYS A 1 666 ? -25.506 -18.536 14.931 1.00 78.38 666 CYS A CA 1
ATOM 5317 C C . CYS A 1 666 ? -24.304 -18.956 14.065 1.00 78.38 666 CYS A C 1
ATOM 5319 O O . CYS A 1 666 ? -24.489 -19.535 12.997 1.00 78.38 666 CYS A O 1
ATOM 5321 N N . LYS A 1 667 ? -23.072 -18.730 14.546 1.00 72.44 667 LYS A N 1
ATOM 5322 C CA . LYS A 1 667 ? -21.825 -19.113 13.856 1.00 72.44 667 LYS A CA 1
ATOM 5323 C C . LYS A 1 667 ? -21.537 -20.624 13.847 1.00 72.44 667 LYS A C 1
ATOM 5325 O O . LYS A 1 667 ? -20.646 -21.059 13.132 1.00 72.44 667 LYS A O 1
ATOM 5330 N N . ARG A 1 668 ? -22.246 -21.450 14.634 1.00 58.28 668 ARG A N 1
ATOM 5331 C CA . ARG A 1 668 ? -22.035 -22.919 14.657 1.00 58.28 668 ARG A CA 1
ATOM 5332 C C . ARG A 1 668 ? -22.610 -23.643 13.435 1.00 58.28 668 ARG A C 1
ATOM 5334 O O . ARG A 1 668 ? -22.327 -24.822 13.252 1.00 58.28 668 ARG A O 1
ATOM 5341 N N . THR A 1 669 ? -23.429 -22.955 12.648 1.00 43.34 669 THR A N 1
ATOM 5342 C CA . THR A 1 669 ? -24.221 -23.510 11.539 1.00 43.34 669 THR A CA 1
ATOM 5343 C C . THR A 1 669 ? -23.877 -22.917 10.170 1.00 43.34 669 THR A C 1
ATOM 5345 O O . THR A 1 669 ? -24.539 -23.266 9.197 1.00 43.34 669 THR A O 1
ATOM 5348 N N . SER A 1 670 ? -22.881 -22.029 10.090 1.00 43.88 670 SER A N 1
ATOM 5349 C CA . SER A 1 670 ? -22.418 -21.385 8.850 1.00 43.88 670 SER A CA 1
ATOM 5350 C C . SER A 1 670 ? -21.161 -22.029 8.294 1.00 43.88 670 SER A C 1
ATOM 5352 O O . SER A 1 670 ? -20.221 -22.190 9.108 1.00 43.88 670 SER A O 1
#

Organism: NCBI:txid2509240